Protein AF-0000000086855822 (afdb_homodimer)

pLDDT: mean 83.12, std 22.52, range [23.7, 98.94]

Solvent-accessible surface area (backbone atoms only — not comparable to full-atom values): 35672 Å² total; per-residue (Å²): 107,72,49,47,41,52,73,29,65,69,50,18,67,72,67,39,35,36,52,40,63,30,68,67,44,46,41,42,32,50,68,14,56,42,48,51,50,35,36,39,28,46,52,74,72,63,57,73,78,36,68,61,83,64,50,69,79,27,46,77,42,80,44,56,55,68,58,48,51,72,59,42,90,54,94,72,66,75,41,38,40,34,36,24,45,52,74,51,64,89,72,48,44,52,48,66,55,39,64,73,49,43,37,71,34,34,39,34,38,40,36,35,54,50,40,58,43,48,9,39,33,42,28,41,37,40,26,45,13,35,52,34,36,39,28,25,54,69,34,46,67,74,70,33,56,58,12,44,60,44,14,70,45,22,79,41,48,32,42,68,48,66,70,30,52,78,86,52,46,64,81,76,47,67,86,81,35,24,27,26,33,60,40,58,65,53,60,74,58,56,55,55,71,66,57,62,61,78,72,77,75,80,76,77,78,75,85,73,80,86,71,76,82,69,78,74,66,77,78,67,72,81,65,80,66,65,82,69,87,64,78,66,78,75,75,67,83,54,57,60,42,52,52,86,49,92,72,71,66,72,38,24,31,39,34,39,28,12,83,85,73,36,67,49,70,68,56,51,45,50,15,44,77,38,69,22,37,30,30,20,49,83,50,32,68,88,55,84,72,74,58,46,35,34,51,44,31,36,51,44,48,42,45,39,52,54,51,53,52,49,51,50,51,52,52,52,45,65,72,57,60,77,82,118,106,73,51,46,42,51,72,28,66,68,50,19,66,73,68,40,36,36,52,40,64,29,67,66,46,45,40,41,33,49,67,14,58,42,50,51,49,36,37,40,29,47,53,74,71,64,59,72,78,38,68,62,81,64,50,70,79,26,47,76,41,80,46,58,54,67,57,46,52,70,59,42,91,53,93,74,66,76,41,37,40,34,36,24,46,53,74,51,64,88,72,46,44,54,47,67,56,39,64,74,50,45,37,70,34,34,39,33,38,40,35,35,54,50,39,57,44,46,9,38,34,43,29,40,37,40,25,44,11,38,53,34,37,40,28,26,57,68,34,47,65,74,70,32,55,59,12,44,60,43,13,69,46,22,79,39,49,32,44,67,48,67,69,31,51,79,86,53,48,64,81,76,47,66,87,81,34,24,27,26,34,59,40,58,64,52,58,74,57,55,55,56,71,66,58,62,62,77,72,78,74,82,78,78,78,76,87,73,80,83,71,75,84,69,82,76,68,80,78,68,73,81,65,84,68,68,86,69,85,66,77,70,80,76,74,67,83,53,57,60,43,52,52,87,49,94,72,71,67,71,40,24,32,39,35,39,28,12,84,85,72,36,67,49,70,67,57,50,45,50,14,44,77,38,68,23,36,29,29,20,51,83,51,32,69,90,54,84,73,74,56,46,34,35,51,45,32,37,51,43,47,42,46,39,51,54,50,53,51,50,52,50,50,52,52,51,45,66,71,55,61,78,82,117

Sequence (648 aa):
KVVTIAKSKKFRDHHRKVLLEGHRLIKDALEAGAVLQTLFFSTVGHLKELPEAELKRANLVKVKFEDIKSWSDLVTPQGLIGIFSKPDHAKMSYPVTQLTSSLPVLLICDNIRDPGNLGTILRSAAGAGCEKVLLTKGCVDPWEPKVLRAGMGAHFRLPVIANLDWESVPSNLPAGVRVCVADNKDPGAQAETASVPRGAGRDGSAPGNPKAPVKSKPKAAPECKDEEGVAGVCIPEVAAQYYYENWTQTPVAVVIGGETHGLSPDAIQLAASTGGKRLVIPVVPGVDSLNSAIAAGIVLFEGRRQLQWRHKQEDESQKFPVVGKVVTIAKSKKFRDHHRKVLLEGHRLIKDALEAGAVLQTLFFSTVGHLKELPEAELKRANLVKVKFEDIKSWSDLVTPQGLIGIFSKPDHAKMSYPVTQLTSSLPVLLICDNIRDPGNLGTILRSAAGAGCEKVLLTKGCVDPWEPKVLRAGMGAHFRLPVIANLDWESVPSNLPAGVRVCVADNKDPGAQAETASVPRGAGRDGSAPGNPKAPVKSKPKAAPECKDEEGVAGVCIPEVAAQYYYENWTQTPVAVVIGGETHGLSPDAIQLAASTGGKRLVIPVVPGVDSLNSAIAAGIVLFEGRRQLQWRHKQEDESQKFPVVG

Foldseek 3Di:
DLLCQQPDPVVCVVVQKFKDFDLQQVQLCVVFPWQWAEKEFADPVSVVSHDPVRCVNYHYHYDHQVVVVVSDPDPDGPGMMTMTRNDDQVPTRADPVLVVLADLEEEEEAQAADLLLLLLLLLLCSVLSYQEYEEEANYHDCRHHSSSVNVSSSPSHHYYHYHHHLVCVVVVHDPLEAEEEEDADDLVVVVVVPPPPVPPDDPPDDDDDPPDPPPPDPPPPPPPPPPDPPNPPPQDDFAEDALLPDFVPPNYYYYFYYDPPTDDSSSSVRNVVSNYHHHHDHDDPPDDDDHSSVSSNVNSNSNSVNVVVVVVVVVVCVVDPPPD/DLLCLQPDPVVCVVVQKFKDFDLQQVQLCVVFPWQWAEKEFADPVSVVSHDPVRCVNYHYHYDHQVVVVVSDPDPDGPGMMTMTRNDDQVPTRADPVLVVLADLEEEEEAQAADLLLQLLLLLLCSVLSYQAYEEEANYHDCRHHSSSVNVSSSPSHHYYHYHDHLVCVVVVHDPLEAEEEEDADDLVVVVVVPPPPVPPDDPPDDDDDPPDPPPPDPPPPPPPPPPDPPPPPPLDDFHEDALLPDFVPPNYYYYFYYDPPTDDSSSSVRNVVSNYHHHHDYDDPPDDDDHSSVSSNVNSNSNSVNVVVVVVVVVVCVVDPPPD

Radius of gyration: 28.94 Å; Cα contacts (8 Å, |Δi|>4): 1172; chains: 2; bounding box: 123×70×81 Å

Nearest PDB structures (foldseek):
  2i6d-assembly1_A  TM=8.340E-01  e=9.885E-19  Porphyromonas gingivalis W83
  5l0z-assembly1_B  TM=8.592E-01  e=5.307E-18  Sinorhizobium meliloti 1021
  1x7p-assembly1_A  TM=8.211E-01  e=3.748E-18  Streptomyces viridochromogenes
  5kzk-assembly1_B  TM=8.362E-01  e=3.593E-17  Sinorhizobium meliloti 1021
  6yxx-assembly1_EF  TM=6.623E-01  e=6.544E-12  Trypanosoma brucei brucei

Secondary structure (DSSP, 8-state):
-HHHHHH-HHHHHHHTEEEEESHHHHHHHHHTT--EEEEEES-THHHHTS-HHHHTTSEEEE--HHHHHHH--SSS--SEEEEEEPPPTTT----HHHHHT--SEEEEEES---HHHHHHHHHHHHHHT-SEEEEETTSPPTTSHHHHHHHTTGGGTS-EEEEE-GGGSGGGS-TTPEEEEEE-S-HHHHHHHHH-------------------------------SSSS---------EEETTS----SSEEEEEEBTTTBS-HHHHHHHHHTT--EEE----TT-----HHHHHHHHHHHHHHHHHHHHHHHHHHHHS----/-HHHHHH-HHHHHHHTEEEEESHHHHHHHHHTT--EEEEEES-THHHHTS-HHHHTTSEEEE--HHHHHHH--SSS--SEEEEEEPPPTTT----HHHHHT--SEEEEEES---HHHHHHHHHHHHHHT-SEEEEETTSPPTTSHHHHHHHTTGGGTS-EEEEE-GGGTGGGS-TTPEEEEEE-S-HHHHHHHHH-------------------------------SSS----------EEETTS----SSEEEEEEBTTTBS-HHHHHHHHHTT--EEE----TT-----HHHHHHHHHHHHHHHHHHHHHHHHHHHHS----

Structure (mmCIF, N/CA/C/O backbone):
data_AF-0000000086855822-model_v1
#
loop_
_entity.id
_entity.type
_entity.pdbx_description
1 polymer 'MRM3 methyltransferase'
#
loop_
_atom_site.group_PDB
_atom_site.id
_atom_site.type_symbol
_atom_site.label_atom_id
_atom_site.label_alt_id
_atom_site.label_comp_id
_atom_site.label_asym_id
_atom_site.label_entity_id
_atom_site.label_seq_id
_atom_site.pdbx_PDB_ins_code
_atom_site.Cartn_x
_atom_site.Cartn_y
_atom_site.Cartn_z
_atom_site.occupancy
_atom_site.B_iso_or_equiv
_atom_site.auth_seq_id
_atom_site.auth_comp_id
_atom_site.auth_asym_id
_atom_site.auth_atom_id
_atom_site.pdbx_PDB_model_num
ATOM 1 N N . LYS A 1 1 ? -5.328 28.812 -16.859 1 66.94 1 LYS A N 1
ATOM 2 C CA . LYS A 1 1 ? -4.77 29.203 -15.57 1 66.94 1 LYS A CA 1
ATOM 3 C C . LYS A 1 1 ? -5.016 28.109 -14.523 1 66.94 1 LYS A C 1
ATOM 5 O O . LYS A 1 1 ? -4.074 27.625 -13.898 1 66.94 1 LYS A O 1
ATOM 10 N N . VAL A 1 2 ? -6.266 27.719 -14.492 1 70.56 2 VAL A N 1
ATOM 11 C CA . VAL A 1 2 ? -6.633 26.719 -13.492 1 70.56 2 VAL A CA 1
ATOM 12 C C . VAL A 1 2 ? -5.82 25.453 -13.711 1 70.56 2 VAL A C 1
ATOM 14 O O . VAL A 1 2 ? -5.234 24.906 -12.766 1 70.56 2 VAL A O 1
ATOM 17 N N . VAL A 1 3 ? -5.742 25.125 -14.914 1 68 3 VAL A N 1
ATOM 18 C CA . VAL A 1 3 ? -5.043 23.906 -15.297 1 68 3 VAL A CA 1
ATOM 19 C C . VAL A 1 3 ? -3.564 24.016 -14.93 1 68 3 VAL A C 1
ATOM 21 O O . VAL A 1 3 ? -2.949 23.047 -14.492 1 68 3 VAL A O 1
ATOM 24 N N . THR A 1 4 ? -3.084 25.188 -15.078 1 70.81 4 THR A N 1
ATOM 25 C CA . THR A 1 4 ? -1.667 25.406 -14.812 1 70.81 4 THR A CA 1
ATOM 26 C C . THR A 1 4 ? -1.356 25.203 -13.336 1 70.81 4 THR A C 1
ATOM 28 O O . THR A 1 4 ? -0.313 24.641 -12.984 1 70.81 4 THR A O 1
ATOM 31 N N . ILE A 1 5 ? -2.215 25.641 -12.477 1 75.06 5 ILE A N 1
ATOM 32 C CA . ILE A 1 5 ? -2.021 25.469 -11.039 1 75.06 5 ILE A CA 1
ATOM 33 C C . ILE A 1 5 ? -1.943 23.984 -10.703 1 75.06 5 ILE A C 1
ATOM 35 O O . ILE A 1 5 ? -1.132 23.578 -9.867 1 75.06 5 ILE A O 1
ATOM 39 N N . ALA A 1 6 ? -2.709 23.25 -11.375 1 70.94 6 ALA A N 1
ATOM 40 C CA . ALA A 1 6 ? -2.758 21.797 -11.141 1 70.94 6 ALA A CA 1
ATOM 41 C C . ALA A 1 6 ? -1.491 21.125 -11.648 1 70.94 6 ALA A C 1
ATOM 43 O O . ALA A 1 6 ? -0.967 20.219 -11 1 70.94 6 ALA A O 1
ATOM 44 N N . LYS A 1 7 ? -0.937 21.531 -12.633 1 73.38 7 LYS A N 1
ATOM 45 C CA . LYS A 1 7 ? 0.058 20.734 -13.352 1 73.38 7 LYS A CA 1
ATOM 46 C C . LYS A 1 7 ? 1.473 21.219 -13.031 1 73.38 7 LYS A C 1
ATOM 48 O O . LYS A 1 7 ? 2.434 20.453 -13.172 1 73.38 7 LYS A O 1
ATOM 53 N N . SER A 1 8 ? 1.547 22.469 -12.547 1 80.25 8 SER A N 1
ATOM 54 C CA . SER A 1 8 ? 2.896 23.016 -12.422 1 80.25 8 SER A CA 1
ATOM 55 C C . SER A 1 8 ? 3.264 23.266 -10.969 1 80.25 8 SER A C 1
ATOM 57 O O . SER A 1 8 ? 2.746 24.188 -10.336 1 80.25 8 SER A O 1
ATOM 59 N N . LYS A 1 9 ? 4.27 22.547 -10.539 1 82.19 9 LYS A N 1
ATOM 60 C CA . LYS A 1 9 ? 4.805 22.781 -9.203 1 82.19 9 LYS A CA 1
ATOM 61 C C . LYS A 1 9 ? 5.375 24.188 -9.078 1 82.19 9 LYS A C 1
ATOM 63 O O . LYS A 1 9 ? 5.188 24.859 -8.055 1 82.19 9 LYS A O 1
ATOM 68 N N . LYS A 1 10 ? 6.117 24.547 -10.078 1 83 10 LYS A N 1
ATOM 69 C CA . LYS A 1 10 ? 6.703 25.875 -10.102 1 83 10 LYS A CA 1
ATOM 70 C C . LYS A 1 10 ? 5.633 26.953 -9.898 1 83 10 LYS A C 1
ATOM 72 O O . LYS A 1 10 ? 5.84 27.906 -9.148 1 83 10 LYS A O 1
ATOM 77 N N . PHE A 1 11 ? 4.555 26.797 -10.562 1 84.56 11 PHE A N 1
ATOM 78 C CA . PHE A 1 11 ? 3.451 27.734 -10.453 1 84.56 11 PHE A CA 1
ATOM 79 C C . PHE A 1 11 ? 2.869 27.734 -9.047 1 84.56 11 PHE A C 1
ATOM 81 O O . PHE A 1 11 ? 2.637 28.797 -8.461 1 84.56 11 PHE A O 1
ATOM 88 N N . ARG A 1 12 ? 2.691 26.609 -8.445 1 87 12 ARG A N 1
ATOM 89 C CA . ARG A 1 12 ? 2.184 26.484 -7.086 1 87 12 ARG A CA 1
ATOM 90 C C . ARG A 1 12 ? 3.121 27.141 -6.086 1 87 12 ARG A C 1
ATOM 92 O O . ARG A 1 12 ? 2.67 27.859 -5.188 1 87 12 ARG A O 1
ATOM 99 N N . ASP A 1 13 ? 4.348 26.891 -6.277 1 86.12 13 ASP A N 1
ATOM 100 C CA . ASP A 1 13 ? 5.336 27.438 -5.355 1 86.12 13 ASP A CA 1
ATOM 101 C C . ASP A 1 13 ? 5.43 28.953 -5.492 1 86.12 13 ASP A C 1
ATOM 103 O O . ASP A 1 13 ? 5.535 29.672 -4.492 1 86.12 13 ASP A O 1
ATOM 107 N N . HIS A 1 14 ? 5.383 29.422 -6.699 1 87.12 14 HIS A N 1
ATOM 108 C CA . HIS A 1 14 ? 5.523 30.844 -6.961 1 87.12 14 HIS A CA 1
ATOM 109 C C . HIS A 1 14 ? 4.289 31.625 -6.5 1 87.12 14 HIS A C 1
ATOM 111 O O . HIS A 1 14 ? 4.41 32.688 -5.918 1 87.12 14 HIS A O 1
ATOM 117 N N . HIS A 1 15 ? 3.217 31.047 -6.691 1 88.81 15 HIS A N 1
ATOM 118 C CA . HIS A 1 15 ? 1.979 31.781 -6.41 1 88.81 15 HIS A CA 1
ATOM 119 C C . HIS A 1 15 ? 1.387 31.344 -5.07 1 88.81 15 HIS A C 1
ATOM 121 O O . HIS A 1 15 ? 0.428 31.953 -4.59 1 88.81 15 HIS A O 1
ATOM 127 N N . ARG A 1 16 ? 1.87 30.297 -4.473 1 91.44 16 ARG A N 1
ATOM 128 C CA . ARG A 1 16 ? 1.422 29.766 -3.186 1 91.44 16 ARG A CA 1
ATOM 129 C C . ARG A 1 16 ? -0.054 29.391 -3.236 1 91.44 16 ARG A C 1
ATOM 131 O O . ARG A 1 16 ? -0.84 29.812 -2.387 1 91.44 16 ARG A O 1
ATOM 138 N N . LYS A 1 17 ? -0.325 28.688 -4.332 1 93.62 17 LYS A N 1
ATOM 139 C CA . LYS A 1 17 ? -1.696 28.234 -4.527 1 93.62 17 LYS A CA 1
ATOM 140 C C . LYS A 1 17 ? -1.738 26.719 -4.777 1 93.62 17 LYS A C 1
ATOM 142 O O . LYS A 1 17 ? -0.787 26.156 -5.312 1 93.62 17 LYS A O 1
ATOM 147 N N . VAL A 1 18 ? -2.826 26.109 -4.316 1 93.75 18 VAL A N 1
ATOM 148 C CA . VAL A 1 18 ? -3.051 24.703 -4.57 1 93.75 18 VAL A CA 1
ATOM 149 C C . VAL A 1 18 ? -4.461 24.484 -5.113 1 93.75 18 VAL A C 1
ATOM 151 O O . VAL A 1 18 ? -5.367 25.281 -4.836 1 93.75 18 VAL A O 1
ATOM 154 N N . LEU A 1 19 ? -4.598 23.469 -5.93 1 93.44 19 LEU A N 1
ATOM 155 C CA . LEU A 1 19 ? -5.883 23.125 -6.527 1 93.44 19 LEU A CA 1
ATOM 156 C C . LEU A 1 19 ? -6.457 21.859 -5.895 1 93.44 19 LEU A C 1
ATOM 158 O O . LEU A 1 19 ? -5.77 20.844 -5.809 1 93.44 19 LEU A O 1
ATOM 162 N N . LEU A 1 20 ? -7.645 21.984 -5.391 1 94.12 20 LEU A N 1
ATOM 163 C CA . LEU A 1 20 ? -8.359 20.844 -4.836 1 94.12 20 LEU A CA 1
ATOM 164 C C . LEU A 1 20 ? -9.609 20.531 -5.645 1 94.12 20 LEU A C 1
ATOM 166 O O . LEU A 1 20 ? -10.328 21.453 -6.055 1 94.12 20 LEU A O 1
ATOM 170 N N . GLU A 1 21 ? -9.758 19.266 -5.848 1 91.88 21 GLU A N 1
ATOM 171 C CA . GLU A 1 21 ? -10.922 18.828 -6.613 1 91.88 21 GLU A CA 1
ATOM 172 C C . GLU A 1 21 ? -11.789 17.859 -5.812 1 91.88 21 GLU A C 1
ATOM 174 O O . GLU A 1 21 ? -11.266 17 -5.105 1 91.88 21 GLU A O 1
ATOM 179 N N . GLY A 1 22 ? -13.133 18.047 -5.953 1 90.62 22 GLY A N 1
ATOM 180 C CA . GLY A 1 22 ? -14.07 17.141 -5.312 1 90.62 22 GLY A CA 1
ATOM 181 C C . GLY A 1 22 ? -14.625 17.672 -4.004 1 90.62 22 GLY A C 1
ATOM 182 O O . GLY A 1 22 ? -13.922 18.391 -3.275 1 90.62 22 GLY A O 1
ATOM 183 N N . HIS A 1 23 ? -15.805 17.312 -3.717 1 91.31 23 HIS A N 1
ATOM 184 C CA . HIS A 1 23 ? -16.547 17.828 -2.568 1 91.31 23 HIS A CA 1
ATOM 185 C C . HIS A 1 23 ? -15.844 17.469 -1.261 1 91.31 23 HIS A C 1
ATOM 187 O O . HIS A 1 23 ? -15.633 18.328 -0.407 1 91.31 23 HIS A O 1
ATOM 193 N N . ARG A 1 24 ? -15.469 16.25 -1.155 1 90.44 24 ARG A N 1
ATOM 194 C CA . ARG A 1 24 ? -14.914 15.766 0.104 1 90.44 24 ARG A CA 1
ATOM 195 C C . ARG A 1 24 ? -13.609 16.484 0.434 1 90.44 24 ARG A C 1
ATOM 197 O O . ARG A 1 24 ? -13.422 16.953 1.557 1 90.44 24 ARG A O 1
ATOM 204 N N . LEU A 1 25 ? -12.742 16.578 -0.517 1 93.5 25 LEU A N 1
ATOM 205 C CA . LEU A 1 25 ? -11.438 17.203 -0.306 1 93.5 25 LEU A CA 1
ATOM 206 C C . LEU A 1 25 ? -11.586 18.688 0.012 1 93.5 25 LEU A C 1
ATOM 208 O O . LEU A 1 25 ? -10.898 19.203 0.891 1 93.5 25 LEU A O 1
ATOM 212 N N . ILE A 1 26 ? -12.438 19.328 -0.649 1 94.69 26 ILE A N 1
ATOM 213 C CA . ILE A 1 26 ? -12.672 20.75 -0.437 1 94.69 26 ILE A CA 1
ATOM 214 C C . ILE A 1 26 ? -13.273 20.984 0.946 1 94.69 26 ILE A C 1
ATOM 216 O O . ILE A 1 26 ? -12.859 21.891 1.674 1 94.69 26 ILE A O 1
ATOM 220 N N . LYS A 1 27 ? -14.195 20.141 1.272 1 94 27 LYS A N 1
ATOM 221 C CA . LYS A 1 27 ? -14.805 20.25 2.594 1 94 27 LYS A CA 1
ATOM 222 C C . LYS A 1 27 ? -13.773 20.047 3.697 1 94 27 LYS A C 1
ATOM 224 O O . LYS A 1 27 ? -13.727 20.812 4.66 1 94 27 LYS A O 1
ATOM 229 N N . ASP A 1 28 ? -12.953 19.031 3.574 1 93.75 28 ASP A N 1
ATOM 230 C CA . ASP A 1 28 ? -11.891 18.766 4.543 1 93.75 28 ASP A CA 1
ATOM 231 C C . ASP A 1 28 ? -10.953 19.969 4.676 1 93.75 28 ASP A C 1
ATOM 233 O O . ASP A 1 28 ? -10.555 20.328 5.781 1 93.75 28 ASP A O 1
ATOM 237 N N . ALA A 1 29 ? -10.617 20.547 3.582 1 95.62 29 ALA A N 1
ATOM 238 C CA . ALA A 1 29 ? -9.727 21.703 3.568 1 95.62 29 ALA A CA 1
ATOM 239 C C . ALA A 1 29 ? -10.352 22.891 4.297 1 95.62 29 ALA A C 1
ATOM 241 O O . ALA A 1 29 ? -9.711 23.516 5.137 1 95.62 29 ALA A O 1
ATOM 242 N N . LEU A 1 30 ? -11.578 23.172 4 1 95 30 LEU A N 1
ATOM 243 C CA . LEU A 1 30 ? -12.281 24.281 4.613 1 95 30 LEU A CA 1
ATOM 244 C C . LEU A 1 30 ? -12.414 24.078 6.121 1 95 30 LEU A C 1
ATOM 246 O O . LEU A 1 30 ? -12.18 25.016 6.898 1 95 30 LEU A O 1
ATOM 250 N N . GLU A 1 31 ? -12.68 22.844 6.457 1 92.81 31 GLU A N 1
ATOM 251 C CA . GLU A 1 31 ? -12.859 22.531 7.871 1 92.81 31 GLU A CA 1
ATOM 252 C C . GLU A 1 31 ? -11.539 22.641 8.633 1 92.81 31 GLU A C 1
ATOM 254 O O . GLU A 1 31 ? -11.531 22.938 9.828 1 92.81 31 GLU A O 1
ATOM 259 N N . ALA A 1 32 ? -10.477 22.422 7.949 1 93.62 32 ALA A N 1
ATOM 260 C CA . ALA A 1 32 ? -9.164 22.5 8.578 1 93.62 32 ALA A CA 1
ATOM 261 C C . ALA A 1 32 ? -8.617 23.922 8.57 1 93.62 32 ALA A C 1
ATOM 263 O O . ALA A 1 32 ? -7.5 24.172 9.023 1 93.62 32 ALA A O 1
ATOM 264 N N . GLY A 1 33 ? -9.344 24.828 8 1 92.75 33 GLY A N 1
ATOM 265 C CA . GLY A 1 33 ? -8.969 26.234 8.055 1 92.75 33 GLY A CA 1
ATOM 266 C C . GLY A 1 33 ? -8.18 26.688 6.844 1 92.75 33 GLY A C 1
ATOM 267 O O . GLY A 1 33 ? -7.598 27.766 6.844 1 92.75 33 GLY A O 1
ATOM 268 N N . ALA A 1 34 ? -8.117 25.828 5.824 1 95.06 34 ALA A N 1
ATOM 269 C CA . ALA A 1 34 ? -7.473 26.266 4.59 1 95.06 34 ALA A CA 1
ATOM 270 C C . ALA A 1 34 ? -8.227 27.438 3.969 1 95.06 34 ALA A C 1
ATOM 272 O O . ALA A 1 34 ? -9.461 27.484 4.027 1 95.06 34 ALA A O 1
ATOM 273 N N . VAL A 1 35 ? -7.508 28.328 3.326 1 94.56 35 VAL A N 1
ATOM 274 C CA . VAL A 1 35 ? -8.102 29.562 2.812 1 94.56 35 VAL A CA 1
ATOM 275 C C . VAL A 1 35 ? -8.5 29.375 1.352 1 94.56 35 VAL A C 1
ATOM 277 O O . VAL A 1 35 ? -7.641 29.25 0.477 1 94.56 35 VAL A O 1
ATOM 280 N N . LEU A 1 36 ? -9.75 29.422 1.147 1 95.44 36 LEU A N 1
ATOM 281 C CA . LEU A 1 36 ? -10.297 29.312 -0.2 1 95.44 36 LEU A CA 1
ATOM 282 C C . LEU A 1 36 ? -10.258 30.656 -0.914 1 95.44 36 LEU A C 1
ATOM 284 O O . LEU A 1 36 ? -10.781 31.656 -0.403 1 95.44 36 LEU A O 1
ATOM 288 N N . GLN A 1 37 ? -9.633 30.656 -2.076 1 94.69 37 GLN A N 1
ATOM 289 C CA . GLN A 1 37 ? -9.57 31.875 -2.861 1 94.69 37 GLN A CA 1
ATOM 290 C C . GLN A 1 37 ? -10.68 31.922 -3.908 1 94.69 37 GLN A C 1
ATOM 292 O O . GLN A 1 37 ? -11.438 32.906 -3.988 1 94.69 37 GLN A O 1
ATOM 297 N N . THR A 1 38 ? -10.773 30.859 -4.672 1 94.62 38 THR A N 1
ATOM 298 C CA . THR A 1 38 ? -11.773 30.766 -5.727 1 94.62 38 THR A CA 1
ATOM 299 C C . THR A 1 38 ? -12.391 29.375 -5.773 1 94.62 38 THR A C 1
ATOM 301 O O . THR A 1 38 ? -11.68 28.375 -5.633 1 94.62 38 THR A O 1
ATOM 304 N N . LEU A 1 39 ? -13.68 29.297 -5.887 1 95.19 39 LEU A N 1
ATOM 305 C CA . LEU A 1 39 ? -14.398 28.031 -6.047 1 95.19 39 LEU A CA 1
ATOM 306 C C . LEU A 1 39 ? -15.141 28 -7.379 1 95.19 39 LEU A C 1
ATOM 308 O O . LEU A 1 39 ? -15.984 28.844 -7.648 1 95.19 39 LEU A O 1
ATOM 312 N N . PHE A 1 40 ? -14.805 27.047 -8.203 1 93.94 40 PHE A N 1
ATOM 313 C CA . PHE A 1 40 ? -15.539 26.781 -9.438 1 93.94 40 PHE A CA 1
ATOM 314 C C . PHE A 1 40 ? -16.547 25.656 -9.234 1 93.94 40 PHE A C 1
ATOM 316 O O . PHE A 1 40 ? -16.203 24.594 -8.711 1 93.94 40 PHE A O 1
ATOM 323 N N . PHE A 1 41 ? -17.781 25.844 -9.539 1 94.75 41 PHE A N 1
ATOM 324 C CA . PHE A 1 41 ? -18.797 24.828 -9.344 1 94.75 41 PHE A CA 1
ATOM 325 C C . PHE A 1 41 ? -19.781 24.828 -10.508 1 94.75 41 PHE A C 1
ATOM 327 O O . PHE A 1 41 ? -20 25.859 -11.148 1 94.75 41 PHE A O 1
ATOM 334 N N . SER A 1 42 ? -20.328 23.672 -10.766 1 93.88 42 SER A N 1
ATOM 335 C CA . SER A 1 42 ? -21.219 23.531 -11.914 1 93.88 42 SER A CA 1
ATOM 336 C C . SER A 1 42 ? -22.688 23.672 -11.5 1 93.88 42 SER A C 1
ATOM 338 O O . SER A 1 42 ? -23.531 24.062 -12.305 1 93.88 42 SER A O 1
ATOM 340 N N . THR A 1 43 ? -23.016 23.281 -10.25 1 92.88 43 THR A N 1
ATOM 341 C CA . THR A 1 43 ? -24.391 23.391 -9.758 1 92.88 43 THR A CA 1
ATOM 342 C C . THR A 1 43 ? -24.406 24.047 -8.375 1 92.88 43 THR A C 1
ATOM 344 O O . THR A 1 43 ? -23.484 23.844 -7.578 1 92.88 43 THR A O 1
ATOM 347 N N . VAL A 1 44 ? -25.453 24.703 -8.062 1 90.25 44 VAL A N 1
ATOM 348 C CA . VAL A 1 44 ? -25.594 25.406 -6.801 1 90.25 44 VAL A CA 1
ATOM 349 C C . VAL A 1 44 ? -25.719 24.406 -5.656 1 90.25 44 VAL A C 1
ATOM 351 O O . VAL A 1 44 ? -25.312 24.688 -4.523 1 90.25 44 VAL A O 1
ATOM 354 N N . GLY A 1 45 ? -26.203 23.266 -6.012 1 89.62 45 GLY A N 1
ATOM 355 C CA . GLY A 1 45 ? -26.344 22.219 -5.023 1 89.62 45 GLY A CA 1
ATOM 356 C C . GLY A 1 45 ? -25.016 21.828 -4.383 1 89.62 45 GLY A C 1
ATOM 357 O O . GLY A 1 45 ? -24.984 21.438 -3.215 1 89.62 45 GLY A O 1
ATOM 358 N N . HIS A 1 46 ? -24 22.031 -5.062 1 88.75 46 HIS A N 1
ATOM 359 C CA . HIS A 1 46 ? -22.672 21.688 -4.555 1 88.75 46 HIS A CA 1
ATOM 360 C C . HIS A 1 46 ? -22.281 22.594 -3.4 1 88.75 46 HIS A C 1
ATOM 362 O O . HIS A 1 46 ? -21.531 22.188 -2.51 1 88.75 46 HIS A O 1
ATOM 368 N N . LEU A 1 47 ? -22.781 23.812 -3.391 1 89.88 47 LEU A N 1
ATOM 369 C CA . LEU A 1 47 ? -22.422 24.797 -2.381 1 89.88 47 LEU A CA 1
ATOM 370 C C . LEU A 1 47 ? -23.094 24.484 -1.049 1 89.88 47 LEU A C 1
ATOM 372 O O . LEU A 1 47 ? -22.547 24.797 0.014 1 89.88 47 LEU A O 1
ATOM 376 N N . LYS A 1 48 ? -24.203 23.781 -1.131 1 87.69 48 LYS A N 1
ATOM 377 C CA . LYS A 1 48 ? -25 23.516 0.062 1 87.69 48 LYS A CA 1
ATOM 378 C C . LYS A 1 48 ? -24.312 22.5 0.972 1 87.69 48 LYS A C 1
ATOM 380 O O . LYS A 1 48 ? -24.562 22.484 2.18 1 87.69 48 LYS A O 1
ATOM 385 N N . GLU A 1 49 ? -23.422 21.797 0.436 1 85.88 49 GLU A N 1
ATOM 386 C CA . GLU A 1 49 ? -22.766 20.734 1.189 1 85.88 49 GLU A CA 1
ATOM 387 C C . GLU A 1 49 ? -21.453 21.219 1.806 1 85.88 49 GLU A C 1
ATOM 389 O O . GLU A 1 49 ? -20.781 20.484 2.529 1 85.88 49 GLU A O 1
ATOM 394 N N . LEU A 1 50 ? -21.125 22.5 1.544 1 92.06 50 LEU A N 1
ATOM 395 C CA . LEU A 1 50 ? -19.875 23.062 2.051 1 92.06 50 LEU A CA 1
ATOM 396 C C . LEU A 1 50 ? -20.141 24.031 3.199 1 92.06 50 LEU A C 1
ATOM 398 O O . LEU A 1 50 ? -21.234 24.594 3.301 1 92.06 50 LEU A O 1
ATOM 402 N N . PRO A 1 51 ? -19.203 24.125 4.098 1 89.62 51 PRO A N 1
ATOM 403 C CA . PRO A 1 51 ? -19.391 25.094 5.184 1 89.62 51 PRO A CA 1
ATOM 404 C C . PRO A 1 51 ? -19.562 26.531 4.676 1 89.62 51 PRO A C 1
ATOM 406 O O . PRO A 1 51 ? -18.641 27.109 4.113 1 89.62 51 PRO A O 1
ATOM 409 N N . GLU A 1 52 ? -20.609 27.141 4.996 1 87.56 52 GLU A N 1
ATOM 410 C CA . GLU A 1 52 ? -21.016 28.438 4.457 1 87.56 52 GLU A CA 1
ATOM 411 C C . GLU A 1 52 ? -20.094 29.547 4.922 1 87.56 52 GLU A C 1
ATOM 413 O O . GLU A 1 52 ? -19.797 30.469 4.16 1 87.56 52 GLU A O 1
ATOM 418 N N . ALA A 1 53 ? -19.719 29.453 6.133 1 86.75 53 ALA A N 1
ATOM 419 C CA . ALA A 1 53 ? -18.922 30.516 6.734 1 86.75 53 ALA A CA 1
ATOM 420 C C . ALA A 1 53 ? -17.609 30.703 5.973 1 86.75 53 ALA A C 1
ATOM 422 O O . ALA A 1 53 ? -17.109 31.828 5.844 1 86.75 53 ALA A O 1
ATOM 423 N N . GLU A 1 54 ? -17.125 29.625 5.402 1 86.12 54 GLU A N 1
ATOM 424 C CA . GLU A 1 54 ? -15.828 29.641 4.738 1 86.12 54 GLU A CA 1
ATOM 425 C C . GLU A 1 54 ? -15.961 30.078 3.279 1 86.12 54 GLU A C 1
ATOM 427 O O . GLU A 1 54 ? -14.977 30.438 2.643 1 86.12 54 GLU A O 1
ATOM 432 N N . LEU A 1 55 ? -17.156 30.109 2.768 1 90.88 55 LEU A N 1
ATOM 433 C CA . LEU A 1 55 ? -17.391 30.453 1.37 1 90.88 55 LEU A CA 1
ATOM 434 C C . LEU A 1 55 ? -17.547 31.969 1.198 1 90.88 55 LEU A C 1
ATOM 436 O O . LEU A 1 55 ? -17.359 32.5 0.097 1 90.88 55 LEU A O 1
ATOM 440 N N . LYS A 1 56 ? -17.828 32.594 2.279 1 87.75 56 LYS A N 1
ATOM 441 C CA . LYS A 1 56 ? -18.188 34.031 2.221 1 87.75 56 LYS A CA 1
ATOM 442 C C . LYS A 1 56 ? -17.016 34.844 1.704 1 87.75 56 LYS A C 1
ATOM 444 O O . LYS A 1 56 ? -17.219 35.844 0.987 1 87.75 56 LYS A O 1
ATOM 449 N N . ARG A 1 57 ? -15.875 34.5 1.998 1 88.19 57 ARG A N 1
ATOM 450 C CA . ARG A 1 57 ? -14.711 35.281 1.639 1 88.19 57 ARG A CA 1
ATOM 451 C C . ARG A 1 57 ? -14.117 34.844 0.312 1 88.19 57 ARG A C 1
ATOM 453 O O . ARG A 1 57 ? -13.195 35.469 -0.214 1 88.19 57 ARG A O 1
ATOM 460 N N . ALA A 1 58 ? -14.625 33.812 -0.276 1 94.06 58 ALA A N 1
ATOM 461 C CA . ALA A 1 58 ? -14.055 33.25 -1.486 1 94.06 58 ALA A CA 1
ATOM 462 C C . ALA A 1 58 ? -14.758 33.781 -2.734 1 94.06 58 ALA A C 1
ATOM 464 O O . ALA A 1 58 ? -15.891 34.25 -2.66 1 94.06 58 ALA A O 1
ATOM 465 N N . ASN A 1 59 ? -14.062 33.844 -3.85 1 95 59 ASN A N 1
ATOM 466 C CA . ASN A 1 59 ? -14.664 34.094 -5.152 1 95 59 ASN A CA 1
ATOM 467 C C . ASN A 1 59 ? -15.391 32.844 -5.68 1 95 59 ASN A C 1
ATOM 469 O O . ASN A 1 59 ? -14.766 31.828 -5.961 1 95 59 ASN A O 1
ATOM 473 N N . LEU A 1 60 ? -16.703 32.938 -5.754 1 95.06 60 LEU A N 1
ATOM 474 C CA . LEU A 1 60 ? -17.5 31.812 -6.246 1 95.06 60 LEU A CA 1
ATOM 475 C C . LEU A 1 60 ? -17.828 32 -7.727 1 95.06 60 LEU A C 1
ATOM 477 O O . LEU A 1 60 ? -18.422 33 -8.125 1 95.06 60 LEU A O 1
ATOM 481 N N . VAL A 1 61 ? -17.422 31.016 -8.516 1 94.88 61 VAL A N 1
ATOM 482 C CA . VAL A 1 61 ? -17.578 31.141 -9.961 1 94.88 61 VAL A CA 1
ATOM 483 C C . VAL A 1 61 ? -18.344 29.938 -10.492 1 94.88 61 VAL A C 1
ATOM 485 O O . VAL A 1 61 ? -17.859 28.797 -10.453 1 94.88 61 VAL A O 1
ATOM 488 N N . LYS A 1 62 ? -19.5 30.141 -10.938 1 94.62 62 LYS A N 1
ATOM 489 C CA . LYS A 1 62 ? -20.25 29.078 -11.586 1 94.62 62 LYS A CA 1
ATOM 490 C C . LYS A 1 62 ? -19.766 28.859 -13.016 1 94.62 62 LYS A C 1
ATOM 492 O O . LYS A 1 62 ? -19.609 29.797 -13.789 1 94.62 62 LYS A O 1
ATOM 497 N N . VAL A 1 63 ? -19.453 27.688 -13.352 1 93.44 63 VAL A N 1
ATOM 498 C CA . VAL A 1 63 ? -18.969 27.359 -14.688 1 93.44 63 VAL A CA 1
ATOM 499 C C . VAL A 1 63 ? -19.75 26.156 -15.227 1 93.44 63 VAL A C 1
ATOM 501 O O . VAL A 1 63 ? -20.5 25.516 -14.492 1 93.44 63 VAL A O 1
ATOM 504 N N . LYS A 1 64 ? -19.609 25.859 -16.516 1 93.44 64 LYS A N 1
ATOM 505 C CA . LYS A 1 64 ? -20.219 24.672 -17.109 1 93.44 64 LYS A CA 1
ATOM 506 C C . LYS A 1 64 ? -19.5 23.406 -16.672 1 93.44 64 LYS A C 1
ATOM 508 O O . LYS A 1 64 ? -18.281 23.422 -16.469 1 93.44 64 LYS A O 1
ATOM 513 N N . PHE A 1 65 ? -20.266 22.391 -16.594 1 91.94 65 PHE A N 1
ATOM 514 C CA . PHE A 1 65 ? -19.672 21.125 -16.203 1 91.94 65 PHE A CA 1
ATOM 515 C C . PHE A 1 65 ? -18.562 20.719 -17.172 1 91.94 65 PHE A C 1
ATOM 517 O O . PHE A 1 65 ? -17.562 20.156 -16.766 1 91.94 65 PHE A O 1
ATOM 524 N N . GLU A 1 66 ? -18.688 21.094 -18.391 1 90.81 66 GLU A N 1
ATOM 525 C CA . GLU A 1 66 ? -17.719 20.766 -19.438 1 90.81 66 GLU A CA 1
ATOM 526 C C . GLU A 1 66 ? -16.375 21.438 -19.172 1 90.81 66 GLU A C 1
ATOM 528 O O . GLU A 1 66 ? -15.32 20.875 -19.484 1 90.81 66 GLU A O 1
ATOM 533 N N . ASP A 1 67 ? -16.422 22.578 -18.594 1 88.94 67 ASP A N 1
ATOM 534 C CA . ASP A 1 67 ? -15.203 23.281 -18.25 1 88.94 67 ASP A CA 1
ATOM 535 C C . ASP A 1 67 ? -14.445 22.562 -17.141 1 88.94 67 ASP A C 1
ATOM 537 O O . ASP A 1 67 ? -13.234 22.344 -17.25 1 88.94 67 ASP A O 1
ATOM 541 N N . ILE A 1 68 ? -15.195 22.125 -16.172 1 88.44 68 ILE A N 1
ATOM 542 C CA . ILE A 1 68 ? -14.586 21.406 -15.062 1 88.44 68 ILE A CA 1
ATOM 543 C C . ILE A 1 68 ? -13.992 20.094 -15.555 1 88.44 68 ILE A C 1
ATOM 545 O O . ILE A 1 68 ? -12.883 19.719 -15.164 1 88.44 68 ILE A O 1
ATOM 549 N N . LYS A 1 69 ? -14.648 19.453 -16.391 1 86.81 69 LYS A N 1
ATOM 550 C CA . LYS A 1 69 ? -14.188 18.188 -16.953 1 86.81 69 LYS A CA 1
ATOM 551 C C . LYS A 1 69 ? -12.859 18.375 -17.688 1 86.81 69 LYS A C 1
ATOM 553 O O . LYS A 1 69 ? -11.992 17.5 -17.625 1 86.81 69 LYS A O 1
ATOM 558 N N . SER A 1 70 ? -12.695 19.469 -18.297 1 85.56 70 SER A N 1
ATOM 559 C CA . SER A 1 70 ? -11.484 19.734 -19.078 1 85.56 70 SER A CA 1
ATOM 560 C C . SER A 1 70 ? -10.297 20.031 -18.156 1 85.56 70 SER A C 1
ATOM 562 O O . SER A 1 70 ? -9.148 19.812 -18.547 1 85.56 70 SER A O 1
ATOM 564 N N . TRP A 1 71 ? -10.617 20.547 -16.969 1 83.25 71 TRP A N 1
ATOM 565 C CA . TRP A 1 71 ? -9.555 20.906 -16.031 1 83.25 71 TRP A CA 1
ATOM 566 C C . TRP A 1 71 ? -9.172 19.719 -15.156 1 83.25 71 TRP A C 1
ATOM 568 O O . TRP A 1 71 ? -8.086 19.688 -14.57 1 83.25 71 TRP A O 1
ATOM 578 N N . SER A 1 72 ? -10.062 18.719 -15.148 1 82.69 72 SER A N 1
ATOM 579 C CA . SER A 1 72 ? -9.898 17.609 -14.203 1 82.69 72 SER A CA 1
ATOM 580 C C . SER A 1 72 ? -9.148 16.453 -14.828 1 82.69 72 SER A C 1
ATOM 582 O O . SER A 1 72 ? -9.312 16.156 -16.016 1 82.69 72 SER A O 1
ATOM 584 N N . ASP A 1 73 ? -8.258 15.875 -14.039 1 75.25 73 ASP A N 1
ATOM 585 C CA . ASP A 1 73 ? -7.586 14.648 -14.461 1 75.25 73 ASP A CA 1
ATOM 586 C C . ASP A 1 73 ? -8.359 13.414 -14.016 1 75.25 73 ASP A C 1
ATOM 588 O O . ASP A 1 73 ? -7.934 12.281 -14.266 1 75.25 73 ASP A O 1
ATOM 592 N N . LEU A 1 74 ? -9.492 13.695 -13.43 1 76.94 74 LEU A N 1
ATOM 593 C CA . LEU A 1 74 ? -10.281 12.578 -12.93 1 76.94 74 LEU A CA 1
ATOM 594 C C . LEU A 1 74 ? -11.148 11.992 -14.031 1 76.94 74 LEU A C 1
ATOM 596 O O . LEU A 1 74 ? -11.633 12.719 -14.906 1 76.94 74 LEU A O 1
ATOM 600 N N . VAL A 1 75 ? -11.344 10.695 -13.906 1 72.69 75 VAL A N 1
ATOM 601 C CA . VAL A 1 75 ? -12.219 10.008 -14.844 1 72.69 75 VAL A CA 1
ATOM 602 C C . VAL A 1 75 ? -13.664 10.469 -14.648 1 72.69 75 VAL A C 1
ATOM 604 O O . VAL A 1 75 ? -14.406 10.648 -15.609 1 72.69 75 VAL A O 1
ATOM 607 N N . THR A 1 76 ? -14.039 10.703 -13.383 1 78.81 76 THR A N 1
ATOM 608 C CA . THR A 1 76 ? -15.391 11.148 -13.062 1 78.81 76 THR A CA 1
ATOM 609 C C . THR A 1 76 ? -15.352 12.391 -12.18 1 78.81 76 THR A C 1
ATOM 611 O O . THR A 1 76 ? -15.516 12.297 -10.961 1 78.81 76 THR A O 1
ATOM 614 N N . PRO A 1 77 ? -15.258 13.461 -12.844 1 84.12 77 PRO A N 1
ATOM 615 C CA . PRO A 1 77 ? -15.227 14.688 -12.047 1 84.12 77 PRO A CA 1
ATOM 616 C C . PRO A 1 77 ? -16.531 14.938 -11.297 1 84.12 77 PRO A C 1
ATOM 618 O O . PRO A 1 77 ? -17.594 14.547 -11.773 1 84.12 77 PRO A O 1
ATOM 621 N N . GLN A 1 78 ? -16.438 15.586 -10.18 1 85 78 GLN A N 1
ATOM 622 C CA . GLN A 1 78 ? -17.609 15.797 -9.336 1 85 78 GLN A CA 1
ATOM 623 C C . GLN A 1 78 ? -18.219 17.172 -9.578 1 85 78 GLN A C 1
ATOM 625 O O . GLN A 1 78 ? -19.266 17.5 -9.031 1 85 78 GLN A O 1
ATOM 630 N N . GLY A 1 79 ? -17.531 18.078 -10.289 1 88.75 79 GLY A N 1
ATOM 631 C CA . GLY A 1 79 ? -18.125 19.375 -10.648 1 88.75 79 GLY A CA 1
ATOM 632 C C . GLY A 1 79 ? -17.703 20.5 -9.719 1 88.75 79 GLY A C 1
ATOM 633 O O . GLY A 1 79 ? -18.328 21.547 -9.688 1 88.75 79 GLY A O 1
ATOM 634 N N . LEU A 1 80 ? -16.734 20.25 -8.891 1 92.56 80 LEU A N 1
ATOM 635 C CA . LEU A 1 80 ? -16.234 21.234 -7.934 1 92.56 80 LEU A CA 1
ATOM 636 C C . LEU A 1 80 ? -14.711 21.297 -7.949 1 92.56 80 LEU A C 1
ATOM 638 O O . LEU A 1 80 ? -14.047 20.266 -7.844 1 92.56 80 LEU A O 1
ATOM 642 N N . ILE A 1 81 ? -14.195 22.516 -8.18 1 93.06 81 ILE A N 1
ATOM 643 C CA . ILE A 1 81 ? -12.75 22.75 -8.102 1 93.06 81 ILE A CA 1
ATOM 644 C C . ILE A 1 81 ? -12.469 24 -7.273 1 93.06 81 ILE A C 1
ATOM 646 O O . ILE A 1 81 ? -13.07 25.047 -7.504 1 93.06 81 ILE A O 1
ATOM 650 N N . GLY A 1 82 ? -11.586 23.906 -6.332 1 94.12 82 GLY A N 1
ATOM 651 C CA . GLY A 1 82 ? -11.227 25.031 -5.484 1 94.12 82 GLY A CA 1
ATOM 652 C C . GLY A 1 82 ? -9.758 25.375 -5.562 1 94.12 82 GLY A C 1
ATOM 653 O O . GLY A 1 82 ? -8.898 24.5 -5.586 1 94.12 82 GLY A O 1
ATOM 654 N N . ILE A 1 83 ? -9.539 26.641 -5.684 1 94 83 ILE A N 1
ATOM 655 C CA . ILE A 1 83 ? -8.188 27.172 -5.574 1 94 83 ILE A CA 1
ATOM 656 C C . ILE A 1 83 ? -7.961 27.719 -4.168 1 94 83 ILE A C 1
ATOM 658 O O . ILE A 1 83 ? -8.688 28.609 -3.715 1 94 83 ILE A O 1
ATOM 662 N N . PHE A 1 84 ? -6.973 27.172 -3.541 1 95.5 84 PHE A N 1
ATOM 663 C CA . PHE A 1 84 ? -6.664 27.547 -2.166 1 95.5 84 PHE A CA 1
ATOM 664 C C . PHE A 1 84 ? -5.281 28.188 -2.078 1 95.5 84 PHE A C 1
ATOM 666 O O . PHE A 1 84 ? -4.414 27.922 -2.914 1 95.5 84 PHE A O 1
ATOM 673 N N . SER A 1 85 ? -5.168 29.078 -1.047 1 94.25 85 SER A N 1
ATOM 674 C CA . SER A 1 85 ? -3.801 29.391 -0.646 1 94.25 85 SER A CA 1
ATOM 675 C C . SER A 1 85 ? -3.076 28.172 -0.104 1 94.25 85 SER A C 1
ATOM 677 O O . SER A 1 85 ? -3.668 27.359 0.61 1 94.25 85 SER A O 1
ATOM 679 N N . LYS A 1 86 ? -1.878 28.047 -0.506 1 93.31 86 LYS A N 1
ATOM 680 C CA . LYS A 1 86 ? -1.112 26.922 0.015 1 93.31 86 LYS A CA 1
ATOM 681 C C . LYS A 1 86 ? -1.144 26.891 1.54 1 93.31 86 LYS A C 1
ATOM 683 O O . LYS A 1 86 ? -0.763 27.875 2.191 1 93.31 86 LYS A O 1
ATOM 688 N N . PRO A 1 87 ? -1.58 25.797 2.066 1 93.69 87 PRO A N 1
ATOM 689 C CA . PRO A 1 87 ? -1.743 25.75 3.521 1 93.69 87 PRO A CA 1
ATOM 690 C C . PRO A 1 87 ? -0.412 25.797 4.266 1 93.69 87 PRO A C 1
ATOM 692 O O . PRO A 1 87 ? 0.574 25.219 3.814 1 93.69 87 PRO A O 1
ATOM 695 N N . ASP A 1 88 ? -0.455 26.531 5.402 1 92.5 88 ASP A N 1
ATOM 696 C CA . ASP A 1 88 ? 0.621 26.547 6.391 1 92.5 88 ASP A CA 1
ATOM 697 C C . ASP A 1 88 ? 0.302 25.625 7.562 1 92.5 88 ASP A C 1
ATOM 699 O O . ASP A 1 88 ? -0.618 25.891 8.336 1 92.5 88 ASP A O 1
ATOM 703 N N . HIS A 1 89 ? 1.106 24.625 7.715 1 91.69 89 HIS A N 1
ATOM 704 C CA . HIS A 1 89 ? 0.831 23.609 8.727 1 91.69 89 HIS A CA 1
ATOM 705 C C . HIS A 1 89 ? 0.723 24.219 10.109 1 91.69 89 HIS A C 1
ATOM 707 O O . HIS A 1 89 ? -0.009 23.719 10.969 1 91.69 89 HIS A O 1
ATOM 713 N N . ALA A 1 90 ? 1.357 25.328 10.375 1 91.75 90 ALA A N 1
ATOM 714 C CA . ALA A 1 90 ? 1.362 25.969 11.68 1 91.75 90 ALA A CA 1
ATOM 715 C C . ALA A 1 90 ? 0.065 26.734 11.922 1 91.75 90 ALA A C 1
ATOM 717 O O . ALA A 1 90 ? -0.279 27.047 13.062 1 91.75 90 ALA A O 1
ATOM 718 N N . LYS A 1 91 ? -0.669 27 10.898 1 92.31 91 LYS A N 1
ATOM 719 C CA . LYS A 1 91 ? -1.862 27.844 11.023 1 92.31 91 LYS A CA 1
ATOM 720 C C . LYS A 1 91 ? -3.131 27.016 10.844 1 92.31 91 LYS A C 1
ATOM 722 O O . LYS A 1 91 ? -4.238 27.516 11.07 1 92.31 91 LYS A O 1
ATOM 727 N N . MET A 1 92 ? -2.951 25.812 10.523 1 93.44 92 MET A N 1
ATOM 728 C CA . MET A 1 92 ? -4.098 24.938 10.273 1 93.44 92 MET A CA 1
ATOM 729 C C . MET A 1 92 ? -4.742 24.5 11.586 1 93.44 92 MET A C 1
ATOM 731 O O . MET A 1 92 ? -4.059 24.359 12.602 1 93.44 92 MET A O 1
ATOM 735 N N . SER A 1 93 ? -6.031 24.359 11.5 1 93.94 93 SER A N 1
ATOM 736 C CA . SER A 1 93 ? -6.781 23.781 12.602 1 93.94 93 SER A CA 1
ATOM 737 C C . SER A 1 93 ? -7.219 22.344 12.289 1 93.94 93 SER A C 1
ATOM 739 O O . SER A 1 93 ? -8.312 22.125 11.766 1 93.94 93 SER A O 1
ATOM 741 N N . TYR A 1 94 ? -6.441 21.453 12.719 1 94.12 94 TYR A N 1
ATOM 742 C CA . TYR A 1 94 ? -6.723 20.047 12.422 1 94.12 94 TYR A CA 1
ATOM 743 C C . TYR A 1 94 ? -7.91 19.547 13.242 1 94.12 94 TYR A C 1
ATOM 745 O O . TYR A 1 94 ? -8.172 20.062 14.336 1 94.12 94 TYR A O 1
ATOM 753 N N . PRO A 1 95 ? -8.617 18.578 12.734 1 93.38 95 PRO A N 1
ATOM 754 C CA . PRO A 1 95 ? -9.812 18.078 13.422 1 93.38 95 PRO A CA 1
ATOM 755 C C . PRO A 1 95 ? -9.523 17.609 14.852 1 93.38 95 PRO A C 1
ATOM 757 O O . PRO A 1 95 ? -8.492 17 15.109 1 93.38 95 PRO A O 1
ATOM 760 N N . VAL A 1 96 ? -10.453 17.859 15.719 1 92.81 96 VAL A N 1
ATOM 761 C CA . VAL A 1 96 ? -10.32 17.531 17.125 1 92.81 96 VAL A CA 1
ATOM 762 C C . VAL A 1 96 ? -10.141 16.031 17.297 1 92.81 96 VAL A C 1
ATOM 764 O O . VAL A 1 96 ? -9.352 15.586 18.141 1 92.81 96 VAL A O 1
ATOM 767 N N . THR A 1 97 ? -10.828 15.297 16.469 1 91.62 97 THR A N 1
ATOM 768 C CA . THR A 1 97 ? -10.742 13.844 16.547 1 91.62 97 THR A CA 1
ATOM 769 C C . THR A 1 97 ? -9.328 13.367 16.25 1 91.62 97 THR A C 1
ATOM 771 O O . THR A 1 97 ? -8.828 12.438 16.891 1 91.62 97 THR A O 1
ATOM 774 N N . GLN A 1 98 ? -8.68 14.008 15.367 1 92.88 98 GLN A N 1
ATOM 775 C CA . GLN A 1 98 ? -7.305 13.656 15.031 1 92.88 98 GLN A CA 1
ATOM 776 C C . GLN A 1 98 ? -6.352 14.016 16.172 1 92.88 98 GLN A C 1
ATOM 778 O O . GLN A 1 98 ? -5.469 13.227 16.516 1 92.88 98 GLN A O 1
ATOM 783 N N . LEU A 1 99 ? -6.602 15.172 16.75 1 93.38 99 LEU A N 1
ATOM 784 C CA . LEU A 1 99 ? -5.734 15.648 17.812 1 93.38 99 LEU A CA 1
ATOM 785 C C . LEU A 1 99 ? -5.852 14.766 19.047 1 93.38 99 LEU A C 1
ATOM 787 O O . LEU A 1 99 ? -4.848 14.453 19.688 1 93.38 99 LEU A O 1
ATOM 791 N N . THR A 1 100 ? -7.027 14.266 19.297 1 94.19 100 THR A N 1
ATOM 792 C CA . THR A 1 100 ? -7.266 13.453 20.484 1 94.19 100 THR A CA 1
ATOM 793 C C . THR A 1 100 ? -6.754 12.031 20.281 1 94.19 100 THR A C 1
ATOM 795 O O . THR A 1 100 ? -6.453 11.328 21.25 1 94.19 100 THR A O 1
ATOM 798 N N . SER A 1 101 ? -6.641 11.617 19.031 1 93.81 101 SER A N 1
ATOM 799 C CA . SER A 1 101 ? -6.199 10.258 18.719 1 93.81 101 SER A CA 1
ATOM 800 C C . SER A 1 101 ? -4.73 10.234 18.312 1 93.81 101 SER A C 1
ATOM 802 O O . SER A 1 101 ? -4.215 9.203 17.875 1 93.81 101 SER A O 1
ATOM 804 N N . SER A 1 102 ? -4.121 11.391 18.438 1 95.06 102 SER A N 1
ATOM 805 C CA . SER A 1 102 ? -2.736 11.516 18 1 95.06 102 SER A CA 1
ATOM 806 C C . SER A 1 102 ? -1.794 10.719 18.891 1 95.06 102 SER A C 1
ATOM 808 O O . SER A 1 102 ? -1.95 10.703 20.109 1 95.06 102 SER A O 1
ATOM 810 N N . LEU A 1 103 ? -0.899 9.961 18.266 1 95.75 103 LEU A N 1
ATOM 811 C CA . LEU A 1 103 ? 0.158 9.227 18.938 1 95.75 103 LEU A CA 1
ATOM 812 C C . LEU A 1 103 ? 1.511 9.898 18.734 1 95.75 103 LEU A C 1
ATOM 814 O O . LEU A 1 103 ? 1.729 10.57 17.734 1 95.75 103 LEU A O 1
ATOM 818 N N . PRO A 1 104 ? 2.402 9.859 19.766 1 96.19 104 PRO A N 1
ATOM 819 C CA . PRO A 1 104 ? 3.723 10.484 19.641 1 96.19 104 PRO A CA 1
ATOM 820 C C . PRO A 1 104 ? 4.645 9.719 18.688 1 96.19 104 PRO A C 1
ATOM 822 O O . PRO A 1 104 ? 5.762 9.359 19.062 1 96.19 104 PRO A O 1
ATOM 825 N N . VAL A 1 105 ? 4.191 9.5 17.5 1 97.75 105 VAL A N 1
ATOM 826 C CA . VAL A 1 105 ? 4.898 8.828 16.422 1 97.75 105 VAL A CA 1
ATOM 827 C C . VAL A 1 105 ? 4.996 9.758 15.211 1 97.75 105 VAL A C 1
ATOM 829 O O . VAL A 1 105 ? 3.984 10.273 14.742 1 97.75 105 VAL A O 1
ATOM 832 N N . LEU A 1 106 ? 6.168 9.992 14.828 1 98.62 106 LEU A N 1
ATOM 833 C CA . LEU A 1 106 ? 6.402 10.797 13.633 1 98.62 106 LEU A CA 1
ATOM 834 C C . LEU A 1 106 ? 6.863 9.93 12.469 1 98.62 106 LEU A C 1
ATOM 836 O O . LEU A 1 106 ? 7.48 8.883 12.68 1 98.62 106 LEU A O 1
ATOM 840 N N . LEU A 1 107 ? 6.512 10.344 11.289 1 98.88 107 LEU A N 1
ATOM 841 C CA . LEU A 1 107 ? 6.922 9.633 10.086 1 98.88 107 LEU A CA 1
ATOM 842 C C . LEU A 1 107 ? 7.832 10.5 9.227 1 98.88 107 LEU A C 1
ATOM 844 O O . LEU A 1 107 ? 7.555 11.688 9.016 1 98.88 107 LEU A O 1
ATOM 848 N N . ILE A 1 108 ? 8.922 9.969 8.805 1 98.94 108 ILE A N 1
ATOM 849 C CA . ILE A 1 108 ? 9.828 10.633 7.879 1 98.94 108 ILE A CA 1
ATOM 850 C C . ILE A 1 108 ? 9.852 9.875 6.551 1 98.94 108 ILE A C 1
ATOM 852 O O . ILE A 1 108 ? 10.156 8.68 6.516 1 98.94 108 ILE A O 1
ATOM 856 N N . CYS A 1 109 ? 9.469 10.539 5.484 1 98.81 109 CYS A N 1
ATOM 857 C CA . CYS A 1 109 ? 9.555 9.969 4.145 1 98.81 109 CYS A CA 1
ATOM 858 C C . CYS A 1 109 ? 10.875 10.336 3.479 1 98.81 109 CYS A C 1
ATOM 860 O O . CYS A 1 109 ? 11.148 11.516 3.244 1 98.81 109 CYS A O 1
ATOM 862 N N . ASP A 1 110 ? 11.672 9.344 3.189 1 98.69 110 ASP A N 1
ATOM 863 C CA . ASP A 1 110 ? 12.992 9.508 2.592 1 98.69 110 ASP A CA 1
ATOM 864 C C . ASP A 1 110 ? 12.938 9.328 1.077 1 98.69 110 ASP A C 1
ATOM 866 O O . ASP A 1 110 ? 13.117 8.219 0.574 1 98.69 110 ASP A O 1
ATOM 870 N N . ASN A 1 111 ? 12.758 10.406 0.411 1 97.75 111 ASN A N 1
ATOM 871 C CA . ASN A 1 111 ? 12.844 10.438 -1.045 1 97.75 111 ASN A CA 1
ATOM 872 C C . ASN A 1 111 ? 11.773 9.57 -1.694 1 97.75 111 ASN A C 1
ATOM 874 O O . ASN A 1 111 ? 12.078 8.742 -2.551 1 97.75 111 ASN A O 1
ATOM 878 N N . ILE A 1 112 ? 10.531 9.719 -1.271 1 98.19 112 ILE A N 1
ATOM 879 C CA . ILE A 1 112 ? 9.391 9.078 -1.914 1 98.19 112 ILE A CA 1
ATOM 880 C C . ILE A 1 112 ? 9.016 9.852 -3.178 1 98.19 112 ILE A C 1
ATOM 882 O O . ILE A 1 112 ? 8.5 10.969 -3.1 1 98.19 112 ILE A O 1
ATOM 886 N N . ARG A 1 113 ? 9.141 9.25 -4.332 1 96.5 113 ARG A N 1
ATOM 887 C CA . ARG A 1 113 ? 9.016 9.992 -5.586 1 96.5 113 ARG A CA 1
ATOM 888 C C . ARG A 1 113 ? 7.672 9.711 -6.254 1 96.5 113 ARG A C 1
ATOM 890 O O . ARG A 1 113 ? 7.164 10.539 -7.012 1 96.5 113 ARG A O 1
ATOM 897 N N . ASP A 1 114 ? 7.102 8.641 -6.027 1 96.06 114 ASP A N 1
ATOM 898 C CA . ASP A 1 114 ? 5.836 8.266 -6.648 1 96.06 114 ASP A CA 1
ATOM 899 C C . ASP A 1 114 ? 4.664 8.953 -5.957 1 96.06 114 ASP A C 1
ATOM 901 O O . ASP A 1 114 ? 4.453 8.789 -4.754 1 96.06 114 ASP A O 1
ATOM 905 N N . PRO A 1 115 ? 3.828 9.703 -6.664 1 96.5 115 PRO A N 1
ATOM 906 C CA . PRO A 1 115 ? 2.717 10.43 -6.051 1 96.5 115 PRO A CA 1
ATOM 907 C C . PRO A 1 115 ? 1.688 9.508 -5.402 1 96.5 115 PRO A C 1
ATOM 909 O O . PRO A 1 115 ? 1.145 9.828 -4.344 1 96.5 115 PRO A O 1
ATOM 912 N N . GLY A 1 116 ? 1.428 8.375 -6.027 1 96.19 116 GLY A N 1
ATOM 913 C CA . GLY A 1 116 ? 0.511 7.422 -5.426 1 96.19 116 GLY A CA 1
ATOM 914 C C . GLY A 1 116 ? 0.995 6.891 -4.086 1 96.19 116 GLY A C 1
ATOM 915 O O . GLY A 1 116 ? 0.223 6.812 -3.129 1 96.19 116 GLY A O 1
ATOM 916 N N . ASN A 1 117 ? 2.275 6.586 -4.035 1 97.69 117 ASN A N 1
ATOM 917 C CA . ASN A 1 117 ? 2.877 6.105 -2.795 1 97.69 117 ASN A CA 1
ATOM 918 C C . ASN A 1 117 ? 2.824 7.168 -1.699 1 97.69 117 ASN A C 1
ATOM 920 O O . ASN A 1 117 ? 2.406 6.883 -0.575 1 97.69 117 ASN A O 1
ATOM 924 N N . LEU A 1 118 ? 3.207 8.383 -2.055 1 98.56 118 LEU A N 1
ATOM 925 C CA . LEU A 1 118 ? 3.236 9.43 -1.036 1 98.56 118 LEU A CA 1
ATOM 926 C C . LEU A 1 118 ? 1.838 9.688 -0.484 1 98.56 118 LEU A C 1
ATOM 928 O O . LEU A 1 118 ? 1.65 9.75 0.733 1 98.56 118 LEU A O 1
ATOM 932 N N . GLY A 1 119 ? 0.872 9.82 -1.392 1 98.31 119 GLY A N 1
ATOM 933 C CA . GLY A 1 119 ? -0.493 10.023 -0.933 1 98.31 119 GLY A CA 1
ATOM 934 C C . GLY A 1 119 ? -0.986 8.914 -0.021 1 98.31 119 GLY A C 1
ATOM 935 O O . GLY A 1 119 ? -1.565 9.188 1.033 1 98.31 119 GLY A O 1
ATOM 936 N N . THR A 1 120 ? -0.738 7.703 -0.417 1 98.06 120 THR A N 1
ATOM 937 C CA . THR A 1 120 ? -1.172 6.539 0.346 1 98.06 120 THR A CA 1
ATOM 938 C C . THR A 1 120 ? -0.469 6.488 1.699 1 98.06 120 THR A C 1
ATOM 940 O O . THR A 1 120 ? -1.074 6.109 2.705 1 98.06 120 THR A O 1
ATOM 943 N N . ILE A 1 121 ? 0.773 6.875 1.722 1 98.75 121 ILE A N 1
ATOM 944 C CA . ILE A 1 121 ? 1.54 6.918 2.963 1 98.75 121 ILE A CA 1
ATOM 945 C C . ILE A 1 121 ? 0.94 7.957 3.904 1 98.75 121 ILE A C 1
ATOM 947 O O . ILE A 1 121 ? 0.752 7.691 5.094 1 98.75 121 ILE A O 1
ATOM 951 N N . LEU A 1 122 ? 0.625 9.125 3.381 1 98.62 122 LEU A N 1
ATOM 952 C CA . LEU A 1 122 ? 0.002 10.172 4.184 1 98.62 122 LEU A CA 1
ATOM 953 C C . LEU A 1 122 ? -1.331 9.695 4.754 1 98.62 122 LEU A C 1
ATOM 955 O O . LEU A 1 122 ? -1.634 9.938 5.926 1 98.62 122 LEU A O 1
ATOM 959 N N . ARG A 1 123 ? -2.068 8.992 3.912 1 98.31 123 ARG A N 1
ATOM 960 C CA . ARG A 1 123 ? -3.355 8.453 4.332 1 98.31 123 ARG A CA 1
ATOM 961 C C . ARG A 1 123 ? -3.178 7.449 5.473 1 98.31 123 ARG A C 1
ATOM 963 O O . ARG A 1 123 ? -3.932 7.473 6.445 1 98.31 123 ARG A O 1
ATOM 970 N N . SER A 1 124 ? -2.201 6.598 5.379 1 98.56 124 SER A N 1
ATOM 971 C CA . SER A 1 124 ? -1.896 5.629 6.426 1 98.56 124 SER A CA 1
ATOM 972 C C . SER A 1 124 ? -1.44 6.324 7.707 1 98.56 124 SER A C 1
ATOM 974 O O . SER A 1 124 ? -1.809 5.914 8.805 1 98.56 124 SER A O 1
ATOM 976 N N . ALA A 1 125 ? -0.63 7.367 7.555 1 98.75 125 ALA A N 1
ATOM 977 C CA . ALA A 1 125 ? -0.141 8.117 8.703 1 98.75 125 ALA A CA 1
ATOM 978 C C . ALA A 1 125 ? -1.295 8.766 9.469 1 98.75 125 ALA A C 1
ATOM 980 O O . ALA A 1 125 ? -1.357 8.688 10.695 1 98.75 125 ALA A O 1
ATOM 981 N N . ALA A 1 126 ? -2.213 9.375 8.727 1 98.06 126 ALA A N 1
ATOM 982 C CA . ALA A 1 126 ? -3.396 9.969 9.344 1 98.06 126 ALA A CA 1
ATOM 983 C C . ALA A 1 126 ? -4.242 8.906 10.047 1 98.06 126 ALA A C 1
ATOM 985 O O . ALA A 1 126 ? -4.684 9.109 11.18 1 98.06 126 ALA A O 1
ATOM 986 N N . GLY A 1 127 ? -4.414 7.793 9.344 1 97.62 127 GLY A N 1
ATOM 987 C CA . GLY A 1 127 ? -5.215 6.711 9.898 1 97.62 127 GLY A CA 1
ATOM 988 C C . GLY A 1 127 ? -4.609 6.098 11.141 1 97.62 127 GLY A C 1
ATOM 989 O O . GLY A 1 127 ? -5.332 5.68 12.047 1 97.62 127 GLY A O 1
ATOM 990 N N . ALA A 1 128 ? -3.291 6.004 11.195 1 97.88 128 ALA A N 1
ATOM 991 C CA . ALA A 1 128 ? -2.592 5.41 12.336 1 97.88 128 ALA A CA 1
ATOM 992 C C . ALA A 1 128 ? -2.547 6.379 13.516 1 97.88 128 ALA A C 1
ATOM 994 O O . ALA A 1 128 ? -2.314 5.969 14.656 1 97.88 128 ALA A O 1
ATOM 995 N N . GLY A 1 129 ? -2.709 7.648 13.203 1 97.75 129 GLY A N 1
ATOM 996 C CA . GLY A 1 129 ? -2.676 8.648 14.258 1 97.75 129 GLY A CA 1
ATOM 997 C C . GLY A 1 129 ? -1.303 9.258 14.453 1 97.75 129 GLY A C 1
ATOM 998 O O . GLY A 1 129 ? -0.952 9.664 15.57 1 97.75 129 GLY A O 1
ATOM 999 N N . CYS A 1 130 ? -0.516 9.344 13.398 1 98.06 130 CYS A N 1
ATOM 1000 C CA . CYS A 1 130 ? 0.799 9.969 13.484 1 98.06 130 CYS A CA 1
ATOM 1001 C C . CYS A 1 130 ? 0.68 11.445 13.859 1 98.06 130 CYS A C 1
ATOM 1003 O O . CYS A 1 130 ? -0.271 12.117 13.461 1 98.06 130 CYS A O 1
ATOM 1005 N N . GLU A 1 131 ? 1.687 11.891 14.539 1 97 131 GLU A N 1
ATOM 1006 C CA . GLU A 1 131 ? 1.718 13.281 14.969 1 97 131 GLU A CA 1
ATOM 1007 C C . GLU A 1 131 ? 1.995 14.219 13.789 1 97 131 GLU A C 1
ATOM 1009 O O . GLU A 1 131 ? 1.38 15.281 13.68 1 97 131 GLU A O 1
ATOM 1014 N N . LYS A 1 132 ? 2.889 13.867 13 1 97.38 132 LYS A N 1
ATOM 1015 C CA . LYS A 1 132 ? 3.225 14.641 11.805 1 97.38 132 LYS A CA 1
ATOM 1016 C C . LYS A 1 132 ? 4.055 13.812 10.828 1 97.38 132 LYS A C 1
ATOM 1018 O O . LYS A 1 132 ? 4.574 12.75 11.195 1 97.38 132 LYS A O 1
ATOM 1023 N N . VAL A 1 133 ? 4.172 14.312 9.617 1 98.81 133 VAL A N 1
ATOM 1024 C CA . VAL A 1 133 ? 4.957 13.664 8.57 1 98.81 133 VAL A CA 1
ATOM 1025 C C . VAL A 1 133 ? 5.996 14.648 8.023 1 98.81 133 VAL A C 1
ATOM 1027 O O . VAL A 1 133 ? 5.668 15.789 7.707 1 98.81 133 VAL A O 1
ATOM 1030 N N . LEU A 1 134 ? 7.23 14.195 8 1 98.94 134 LEU A N 1
ATOM 1031 C CA . LEU A 1 134 ? 8.328 14.961 7.43 1 98.94 134 LEU A CA 1
ATOM 1032 C C . LEU A 1 134 ? 8.75 14.391 6.078 1 98.94 134 LEU A C 1
ATOM 1034 O O . LEU A 1 134 ? 8.953 13.18 5.949 1 98.94 134 LEU A O 1
ATOM 1038 N N . LEU A 1 135 ? 8.805 15.25 5.07 1 98.81 135 LEU A N 1
ATOM 1039 C CA . LEU A 1 135 ? 9.234 14.859 3.732 1 98.81 135 LEU A CA 1
ATOM 1040 C C . LEU A 1 135 ? 10.594 15.461 3.396 1 98.81 135 LEU A C 1
ATOM 1042 O O . LEU A 1 135 ? 10.75 16.688 3.389 1 98.81 135 LEU A O 1
ATOM 1046 N N . THR A 1 136 ? 11.5 14.625 3.09 1 98.62 136 THR A N 1
ATOM 1047 C CA . THR A 1 136 ? 12.828 15.109 2.725 1 98.62 136 THR A CA 1
ATOM 1048 C C . THR A 1 136 ? 12.836 15.625 1.289 1 98.62 136 THR A C 1
ATOM 1050 O O . THR A 1 136 ? 11.93 15.328 0.512 1 98.62 136 THR A O 1
ATOM 1053 N N . LYS A 1 137 ? 13.875 16.391 0.981 1 97.56 137 LYS A N 1
ATOM 1054 C CA . LYS A 1 137 ? 14.102 16.766 -0.41 1 97.56 137 LYS A CA 1
ATOM 1055 C C . LYS A 1 137 ? 14.195 15.539 -1.307 1 97.56 137 LYS A C 1
ATOM 1057 O O . LYS A 1 137 ? 14.812 14.539 -0.932 1 97.56 137 LYS A O 1
ATOM 1062 N N . GLY A 1 138 ? 13.586 15.664 -2.482 1 96.19 138 GLY A N 1
ATOM 1063 C CA . GLY A 1 138 ? 13.508 14.531 -3.391 1 96.19 138 GLY A CA 1
ATOM 1064 C C . GLY A 1 138 ? 12.133 13.898 -3.43 1 96.19 138 GLY A C 1
ATOM 1065 O O . GLY A 1 138 ? 11.766 13.242 -4.41 1 96.19 138 GLY A O 1
ATOM 1066 N N . CYS A 1 139 ? 11.391 14.055 -2.338 1 97.94 139 CYS A N 1
ATOM 1067 C CA . CYS A 1 139 ? 10.008 13.586 -2.352 1 97.94 139 CYS A CA 1
ATOM 1068 C C . CYS A 1 139 ? 9.18 14.367 -3.365 1 97.94 139 CYS A C 1
ATOM 1070 O O . CYS A 1 139 ? 9.453 15.547 -3.615 1 97.94 139 CYS A O 1
ATOM 1072 N N . VAL A 1 140 ? 8.242 13.727 -3.916 1 97.38 140 VAL A N 1
ATOM 1073 C CA . VAL A 1 140 ? 7.297 14.383 -4.809 1 97.38 140 VAL A CA 1
ATOM 1074 C C . VAL A 1 140 ? 6.543 15.469 -4.047 1 97.38 140 VAL A C 1
ATOM 1076 O O . VAL A 1 140 ? 6.406 15.398 -2.822 1 97.38 140 VAL A O 1
ATOM 1079 N N . ASP A 1 141 ? 6.082 16.531 -4.789 1 96.38 141 ASP A N 1
ATOM 1080 C CA . ASP A 1 141 ? 5.305 17.609 -4.188 1 96.38 141 ASP A CA 1
ATOM 1081 C C . ASP A 1 141 ? 4.008 17.078 -3.576 1 96.38 141 ASP A C 1
ATOM 1083 O O . ASP A 1 141 ? 3.158 16.531 -4.285 1 96.38 141 ASP A O 1
ATOM 1087 N N . PRO A 1 142 ? 3.844 17.25 -2.242 1 97.19 142 PRO A N 1
ATOM 1088 C CA . PRO A 1 142 ? 2.646 16.703 -1.595 1 97.19 142 PRO A CA 1
ATOM 1089 C C . PRO A 1 142 ? 1.359 17.359 -2.094 1 97.19 142 PRO A C 1
ATOM 1091 O O . PRO A 1 142 ? 0.269 16.812 -1.883 1 97.19 142 PRO A O 1
ATOM 1094 N N . TRP A 1 143 ? 1.399 18.406 -2.85 1 95.75 143 TRP A N 1
ATOM 1095 C CA . TRP A 1 143 ? 0.213 19.156 -3.262 1 95.75 143 TRP A CA 1
ATOM 1096 C C . TRP A 1 143 ? -0.12 18.875 -4.727 1 95.75 143 TRP A C 1
ATOM 1098 O O . TRP A 1 143 ? -1.043 19.484 -5.281 1 95.75 143 TRP A O 1
ATOM 1108 N N . GLU A 1 144 ? 0.625 17.953 -5.273 1 93.31 144 GLU A N 1
ATOM 1109 C CA . GLU A 1 144 ? 0.258 17.484 -6.613 1 93.31 144 GLU A CA 1
ATOM 1110 C C . GLU A 1 144 ? -1.078 16.75 -6.594 1 93.31 144 GLU A C 1
ATOM 1112 O O . GLU A 1 144 ? -1.375 16.016 -5.652 1 93.31 144 GLU A O 1
ATOM 1117 N N . PRO A 1 145 ? -1.862 16.875 -7.66 1 90.69 145 PRO A N 1
ATOM 1118 C CA . PRO A 1 145 ? -3.215 16.312 -7.699 1 90.69 145 PRO A CA 1
ATOM 1119 C C . PRO A 1 145 ? -3.236 14.805 -7.418 1 90.69 145 PRO A C 1
ATOM 1121 O O . PRO A 1 145 ? -4.113 14.328 -6.695 1 90.69 145 PRO A O 1
ATOM 1124 N N . LYS A 1 146 ? -2.299 14.125 -7.938 1 92.19 146 LYS A N 1
ATOM 1125 C CA . LYS A 1 146 ? -2.273 12.68 -7.734 1 92.19 146 LYS A CA 1
ATOM 1126 C C . LYS A 1 146 ? -2.031 12.328 -6.27 1 92.19 146 LYS A C 1
ATOM 1128 O O . LYS A 1 146 ? -2.586 11.359 -5.754 1 92.19 146 LYS A O 1
ATOM 1133 N N . VAL A 1 147 ? -1.171 13.125 -5.621 1 96.69 147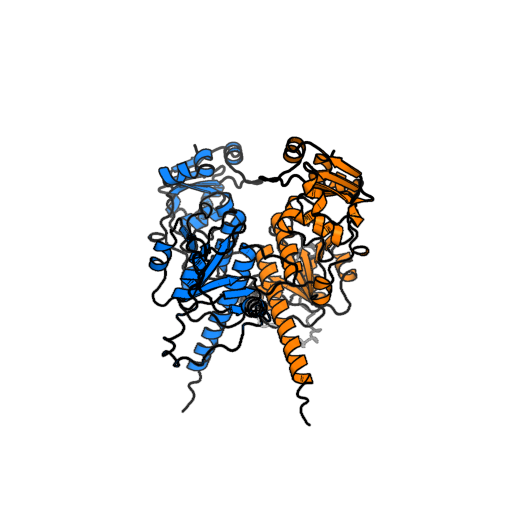 VAL A N 1
ATOM 1134 C CA . VAL A 1 147 ? -0.915 12.914 -4.203 1 96.69 147 VAL A CA 1
ATOM 1135 C C . VAL A 1 147 ? -2.17 13.234 -3.396 1 96.69 147 VAL A C 1
ATOM 1137 O O . VAL A 1 147 ? -2.555 12.477 -2.502 1 96.69 147 VAL A O 1
ATOM 1140 N N . LEU A 1 148 ? -2.828 14.312 -3.75 1 95.31 148 LEU A N 1
ATOM 1141 C CA . LEU A 1 148 ? -4.043 14.742 -3.062 1 95.31 148 LEU A CA 1
ATOM 1142 C C . LEU A 1 148 ? -5.137 13.688 -3.18 1 95.31 148 LEU A C 1
ATOM 1144 O O . LEU A 1 148 ? -5.801 13.359 -2.193 1 95.31 148 LEU A O 1
ATOM 1148 N N . ARG A 1 149 ? -5.238 13.117 -4.266 1 92.12 149 ARG A N 1
ATOM 1149 C CA . ARG A 1 149 ? -6.258 12.102 -4.496 1 92.12 149 ARG A CA 1
ATOM 1150 C C . ARG A 1 149 ? -5.965 10.844 -3.686 1 92.12 149 ARG A C 1
ATOM 1152 O O . ARG A 1 149 ? -6.859 10.289 -3.043 1 92.12 149 ARG A O 1
ATOM 1159 N N . ALA A 1 150 ? -4.719 10.422 -3.729 1 94.69 150 ALA A N 1
ATOM 1160 C CA . ALA A 1 150 ? -4.328 9.211 -3.02 1 94.69 150 ALA A CA 1
ATOM 1161 C C . ALA A 1 150 ? -4.367 9.422 -1.509 1 94.69 150 ALA A C 1
ATOM 1163 O O . ALA A 1 150 ? -4.613 8.477 -0.751 1 94.69 150 ALA A O 1
ATOM 1164 N N . GLY A 1 151 ? -4.184 10.656 -1.099 1 96.44 151 GLY A N 1
ATOM 1165 C CA . GLY A 1 151 ? -4.16 10.977 0.319 1 96.44 151 GLY A CA 1
ATOM 1166 C C . GLY A 1 151 ? -5.539 11.023 0.946 1 96.44 151 GLY A C 1
ATOM 1167 O O . GLY A 1 151 ? -5.68 10.883 2.164 1 96.44 151 GLY A O 1
ATOM 1168 N N . MET A 1 152 ? -6.535 11.289 0.083 1 94 152 MET A N 1
ATOM 1169 C CA . MET A 1 152 ? -7.934 11.281 0.501 1 94 152 MET A CA 1
ATOM 1170 C C . MET A 1 152 ? -8.141 12.156 1.734 1 94 152 MET A C 1
ATOM 1172 O O . MET A 1 152 ? -8.734 11.711 2.721 1 94 152 MET A O 1
ATOM 1176 N N . GLY A 1 153 ? -7.555 13.352 1.773 1 95.19 153 GLY A N 1
ATOM 1177 C CA . GLY A 1 153 ? -7.816 14.344 2.807 1 95.19 153 GLY A CA 1
ATOM 1178 C C . GLY A 1 153 ? -6.805 14.312 3.936 1 95.19 153 GLY A C 1
ATOM 1179 O O . GLY A 1 153 ? -6.859 15.133 4.852 1 95.19 153 GLY A O 1
ATOM 1180 N N . ALA A 1 154 ? -5.82 13.406 3.881 1 97.19 154 ALA A N 1
ATOM 1181 C CA . ALA A 1 154 ? -4.809 13.281 4.926 1 97.19 154 ALA A CA 1
ATOM 1182 C C . ALA A 1 154 ? -4.09 14.609 5.16 1 97.19 154 ALA A C 1
ATOM 1184 O O . ALA A 1 154 ? -3.705 14.922 6.289 1 97.19 154 ALA A O 1
ATOM 1185 N N . HIS A 1 155 ? -3.98 15.422 4.133 1 97.06 155 HIS A N 1
ATOM 1186 C CA . HIS A 1 155 ? -3.301 16.703 4.16 1 97.06 155 HIS A CA 1
ATOM 1187 C C . HIS A 1 155 ? -3.934 17.641 5.188 1 97.06 155 HIS A C 1
ATOM 1189 O O . HIS A 1 155 ? -3.281 18.562 5.672 1 97.06 155 HIS A O 1
ATOM 1195 N N . PHE A 1 156 ? -5.102 17.406 5.488 1 96.88 156 PHE A N 1
ATOM 1196 C CA . PHE A 1 156 ? -5.852 18.328 6.34 1 96.88 156 PHE A CA 1
ATOM 1197 C C . PHE A 1 156 ? -6.16 17.672 7.688 1 96.88 156 PHE A C 1
ATOM 1199 O O . PHE A 1 156 ? -7.02 18.156 8.43 1 96.88 156 PHE A O 1
ATOM 1206 N N . ARG A 1 157 ? -5.453 16.578 7.957 1 96.44 157 ARG A N 1
ATOM 1207 C CA . ARG A 1 157 ? -5.66 15.875 9.219 1 96.44 157 ARG A CA 1
ATOM 1208 C C . ARG A 1 157 ? -4.391 15.891 10.07 1 96.44 157 ARG A C 1
ATOM 1210 O O . ARG A 1 157 ? -4.457 15.766 11.297 1 96.44 157 ARG A O 1
ATOM 1217 N N . LEU A 1 158 ? -3.26 15.992 9.43 1 96.06 158 LEU A N 1
ATOM 1218 C CA . LEU A 1 158 ? -2.004 16.047 10.172 1 96.06 158 LEU A CA 1
ATOM 1219 C C . LEU A 1 158 ? -0.995 16.953 9.461 1 96.06 158 LEU A C 1
ATOM 1221 O O . LEU A 1 158 ? -1.07 17.141 8.242 1 96.06 158 LEU A O 1
ATOM 1225 N N . PRO A 1 159 ? -0.076 17.562 10.203 1 97.69 159 PRO A N 1
ATOM 1226 C CA . PRO A 1 159 ? 0.94 18.406 9.578 1 97.69 159 PRO A CA 1
ATOM 1227 C C . PRO A 1 159 ? 1.882 17.625 8.664 1 97.69 159 PRO A C 1
ATOM 1229 O O . PRO A 1 159 ? 2.365 16.562 9.039 1 97.69 159 PRO A O 1
ATOM 1232 N N . VAL A 1 160 ? 2.078 18.141 7.52 1 98.25 160 VAL A N 1
ATOM 1233 C CA . VAL A 1 160 ? 3.037 17.641 6.547 1 98.25 160 VAL A CA 1
ATOM 1234 C C . VAL A 1 160 ? 4.09 18.703 6.246 1 98.25 160 VAL A C 1
ATOM 1236 O O . VAL A 1 160 ? 3.766 19.766 5.711 1 98.25 160 VAL A O 1
ATOM 1239 N N . ILE A 1 161 ? 5.27 18.484 6.625 1 98.19 161 ILE A N 1
ATOM 1240 C CA . ILE A 1 161 ? 6.371 19.406 6.395 1 98.19 161 ILE A CA 1
ATOM 1241 C C . ILE A 1 161 ? 7.285 18.859 5.301 1 98.19 161 ILE A C 1
ATOM 1243 O O . ILE A 1 161 ? 7.902 17.797 5.473 1 98.19 161 ILE A O 1
ATOM 1247 N N . ALA A 1 162 ? 7.395 19.625 4.223 1 97.25 162 ALA A N 1
ATOM 1248 C CA . ALA A 1 162 ? 8.031 19.078 3.029 1 97.25 162 ALA A CA 1
ATOM 1249 C C . ALA A 1 162 ? 9.336 19.797 2.717 1 97.25 162 ALA A C 1
ATOM 1251 O O . ALA A 1 162 ? 9.648 20.812 3.326 1 97.25 162 ALA A O 1
ATOM 1252 N N . ASN A 1 163 ? 10.047 19.219 1.809 1 96.31 163 ASN A N 1
ATOM 1253 C CA . ASN A 1 163 ? 11.25 19.781 1.212 1 96.31 163 ASN A CA 1
ATOM 1254 C C . ASN A 1 163 ? 12.328 20.047 2.26 1 96.31 163 ASN A C 1
ATOM 1256 O O . ASN A 1 163 ? 12.938 21.109 2.283 1 96.31 163 ASN A O 1
ATOM 1260 N N . LEU A 1 164 ? 12.531 19.078 3.121 1 98.19 164 LEU A N 1
ATOM 1261 C CA . LEU A 1 164 ? 13.516 19.219 4.191 1 98.19 164 LEU A CA 1
ATOM 1262 C C . LEU A 1 164 ? 14.859 18.625 3.766 1 98.19 164 LEU A C 1
ATOM 1264 O O . LEU A 1 164 ? 14.922 17.5 3.262 1 98.19 164 LEU A O 1
ATOM 1268 N N . ASP A 1 165 ? 15.867 19.422 3.988 1 97.94 165 ASP A N 1
ATOM 1269 C CA . ASP A 1 165 ? 17.203 18.828 3.973 1 97.94 165 ASP A CA 1
ATOM 1270 C C . ASP A 1 165 ? 17.422 17.953 5.203 1 97.94 165 ASP A C 1
ATOM 1272 O O . ASP A 1 165 ? 16.891 18.234 6.281 1 97.94 165 ASP A O 1
ATOM 1276 N N . TRP A 1 166 ? 18.219 16.891 5.023 1 97.38 166 TRP A N 1
ATOM 1277 C CA . TRP A 1 166 ? 18.453 15.984 6.141 1 97.38 166 TRP A CA 1
ATOM 1278 C C . TRP A 1 166 ? 19.031 16.75 7.34 1 97.38 166 TRP A C 1
ATOM 1280 O O . TRP A 1 166 ? 18.75 16.391 8.492 1 97.38 166 TRP A O 1
ATOM 1290 N N . GLU A 1 167 ? 19.719 17.812 7.125 1 97 167 GLU A N 1
ATOM 1291 C CA . GLU A 1 167 ? 20.297 18.641 8.188 1 97 167 GLU A CA 1
ATOM 1292 C C . GLU A 1 167 ? 19.203 19.344 8.992 1 97 167 GLU A C 1
ATOM 1294 O O . GLU A 1 167 ? 19.406 19.672 10.164 1 97 167 GLU A O 1
ATOM 1299 N N . SER A 1 168 ? 18.094 19.531 8.344 1 97.56 168 SER A N 1
ATOM 1300 C CA . SER A 1 168 ? 17.016 20.266 8.984 1 97.56 168 SER A CA 1
ATOM 1301 C C . SER A 1 168 ? 16.031 19.328 9.664 1 97.56 168 SER A C 1
ATOM 1303 O O . SER A 1 168 ? 15.203 19.75 10.469 1 97.56 168 SER A O 1
ATOM 1305 N N . VAL A 1 169 ? 16.078 18.031 9.453 1 98.31 169 VAL A N 1
ATOM 1306 C CA . VAL A 1 169 ? 15.117 17.047 9.938 1 98.31 169 VAL A CA 1
ATOM 1307 C C . VAL A 1 169 ? 15.133 17.016 11.461 1 98.31 169 VAL A C 1
ATOM 1309 O O . VAL A 1 169 ? 14.078 17.078 12.102 1 98.31 169 VAL A O 1
ATOM 1312 N N . PRO A 1 170 ? 16.312 17.031 12.148 1 97.69 170 PRO A N 1
ATOM 1313 C CA . PRO A 1 170 ? 16.344 16.922 13.609 1 97.69 170 PRO A CA 1
ATOM 1314 C C . PRO A 1 170 ? 15.641 18.078 14.305 1 97.69 170 PRO A C 1
ATOM 1316 O O . PRO A 1 170 ? 15.031 17.891 15.359 1 97.69 170 PRO A O 1
ATOM 1319 N N . SER A 1 171 ? 15.664 19.266 13.703 1 97.31 171 SER A N 1
ATOM 1320 C CA . SER A 1 171 ? 15.039 20.438 14.312 1 97.31 171 SER A CA 1
ATOM 1321 C C . SER A 1 171 ? 13.516 20.312 14.289 1 97.31 171 SER A C 1
ATOM 1323 O O . SER A 1 171 ? 12.828 21.062 15 1 97.31 171 SER A O 1
ATOM 1325 N N . ASN A 1 172 ? 13 19.375 13.492 1 97.69 172 ASN A N 1
ATOM 1326 C CA . ASN A 1 172 ? 11.562 19.172 13.398 1 97.69 172 ASN A CA 1
ATOM 1327 C C . ASN A 1 172 ? 11.117 17.969 14.242 1 97.69 172 ASN A C 1
ATOM 1329 O O . ASN A 1 172 ? 9.961 17.562 14.18 1 97.69 172 ASN A O 1
ATOM 1333 N N . LEU A 1 173 ? 12.047 17.406 14.961 1 98.06 173 LEU A N 1
ATOM 1334 C CA . LEU A 1 173 ? 11.773 16.25 15.812 1 98.06 173 LEU A CA 1
ATOM 1335 C C . LEU A 1 173 ? 11.828 16.641 17.281 1 98.06 173 LEU A C 1
ATOM 1337 O O . LEU A 1 173 ? 12.57 17.562 17.672 1 98.06 173 LEU A O 1
ATOM 1341 N N . PRO A 1 174 ? 11.016 16.016 18.094 1 96.88 174 PRO A N 1
ATOM 1342 C CA . PRO A 1 174 ? 11.086 16.312 19.531 1 96.88 174 PRO A CA 1
ATOM 1343 C C . PRO A 1 174 ? 12.398 15.852 20.156 1 96.88 174 PRO A C 1
ATOM 1345 O O . PRO A 1 174 ? 13.055 14.945 19.656 1 96.88 174 PRO A O 1
ATOM 1348 N N . ALA A 1 175 ? 12.68 16.438 21.312 1 94.81 175 ALA A N 1
ATOM 1349 C CA . ALA A 1 175 ? 13.867 16.047 22.062 1 94.81 175 ALA A CA 1
ATOM 1350 C C . ALA A 1 175 ? 13.766 14.609 22.547 1 94.81 175 ALA A C 1
ATOM 1352 O O . ALA A 1 175 ? 12.695 14.18 23 1 94.81 175 ALA A O 1
ATOM 1353 N N . GLY A 1 176 ? 14.844 13.906 22.406 1 95.31 176 GLY A N 1
ATOM 1354 C CA . GLY A 1 176 ? 14.898 12.555 22.938 1 95.31 176 GLY A CA 1
ATOM 1355 C C . GLY A 1 176 ? 14.273 11.531 22.016 1 95.31 176 GLY A C 1
ATOM 1356 O O . GLY A 1 176 ? 14.117 10.359 22.375 1 95.31 176 GLY A O 1
ATOM 1357 N N . VAL A 1 177 ? 14.008 11.922 20.812 1 97.38 177 VAL A N 1
ATOM 1358 C CA . VAL A 1 177 ? 13.352 11.031 19.859 1 97.38 177 VAL A CA 1
ATOM 1359 C C . VAL A 1 177 ? 14.297 9.898 19.484 1 97.38 177 VAL A C 1
ATOM 1361 O O . VAL A 1 177 ? 15.508 10.094 19.406 1 97.38 177 VAL A O 1
ATOM 1364 N N . ARG A 1 178 ? 13.766 8.758 19.344 1 97.81 178 ARG A N 1
ATOM 1365 C CA . ARG A 1 178 ? 14.453 7.645 18.688 1 97.81 178 ARG A CA 1
ATOM 1366 C C . ARG A 1 178 ? 13.93 7.438 17.266 1 97.81 178 ARG A C 1
ATOM 1368 O O . ARG A 1 178 ? 12.727 7.266 17.062 1 97.81 178 ARG A O 1
ATOM 1375 N N . VAL A 1 179 ? 14.852 7.48 16.344 1 98.5 179 VAL A N 1
ATOM 1376 C CA . VAL A 1 179 ? 14.461 7.355 14.945 1 98.5 179 VAL A CA 1
ATOM 1377 C C . VAL A 1 179 ? 14.742 5.934 14.453 1 98.5 179 VAL A C 1
ATOM 1379 O O . VAL A 1 179 ? 15.891 5.492 14.445 1 98.5 179 VAL A O 1
ATOM 1382 N N . CYS A 1 180 ? 13.711 5.258 14.094 1 98.56 180 CYS A N 1
ATOM 1383 C CA . CYS A 1 180 ? 13.828 3.924 13.516 1 98.56 180 CYS A CA 1
ATOM 1384 C C . CYS A 1 180 ? 13.727 3.979 11.992 1 98.56 180 CYS A C 1
ATOM 1386 O O . CYS A 1 180 ? 13.203 4.945 11.438 1 98.56 180 CYS A O 1
ATOM 1388 N N . VAL A 1 181 ? 14.305 2.979 11.375 1 98.25 181 VAL A N 1
ATOM 1389 C CA . VAL A 1 181 ? 14.219 2.891 9.922 1 98.25 181 VAL A CA 1
ATOM 1390 C C . VAL A 1 181 ? 13.594 1.559 9.523 1 98.25 181 VAL A C 1
ATOM 1392 O O . VAL A 1 181 ? 13.914 0.515 10.094 1 98.25 181 VAL A O 1
ATOM 1395 N N . ALA A 1 182 ? 12.594 1.61 8.57 1 97.25 182 ALA A N 1
ATOM 1396 C CA . ALA A 1 182 ? 11.992 0.38 8.062 1 97.25 182 ALA A CA 1
ATOM 1397 C C . ALA A 1 182 ? 12.922 -0.31 7.062 1 97.25 182 ALA A C 1
ATOM 1399 O O . ALA A 1 182 ? 13.453 0.334 6.16 1 97.25 182 ALA A O 1
ATOM 1400 N N . ASP A 1 183 ? 13.047 -1.576 7.203 1 89.62 183 ASP A N 1
ATOM 1401 C CA . ASP A 1 183 ? 13.984 -2.344 6.391 1 89.62 183 ASP A CA 1
ATOM 1402 C C . ASP A 1 183 ? 13.453 -3.752 6.125 1 89.62 183 ASP A C 1
ATOM 1404 O O . ASP A 1 183 ? 12.484 -4.184 6.746 1 89.62 183 ASP A O 1
ATOM 1408 N N . ASN A 1 184 ? 13.945 -4.406 5.074 1 83.94 184 ASN A N 1
ATOM 1409 C CA . ASN A 1 184 ? 13.531 -5.781 4.809 1 83.94 184 ASN A CA 1
ATOM 1410 C C . ASN A 1 184 ? 14.703 -6.75 4.934 1 83.94 184 ASN A C 1
ATOM 1412 O O . ASN A 1 184 ? 14.562 -7.941 4.652 1 83.94 184 ASN A O 1
ATOM 1416 N N . LYS A 1 185 ? 15.836 -6.195 5.301 1 75.62 185 LYS A N 1
ATOM 1417 C CA . LYS A 1 185 ? 17 -7.062 5.426 1 75.62 185 LYS A CA 1
ATOM 1418 C C . LYS A 1 185 ? 16.984 -7.828 6.742 1 75.62 185 LYS A C 1
ATOM 1420 O O . LYS A 1 185 ? 16.844 -7.234 7.812 1 75.62 185 LYS A O 1
ATOM 1425 N N . ASP A 1 186 ? 17.062 -9.117 6.617 1 69.44 186 ASP A N 1
ATOM 1426 C CA . ASP A 1 186 ? 16.953 -10.023 7.762 1 69.44 186 ASP A CA 1
ATOM 1427 C C . ASP A 1 186 ? 18.047 -9.758 8.781 1 69.44 186 ASP A C 1
ATOM 1429 O O . ASP A 1 186 ? 19.234 -9.711 8.438 1 69.44 186 ASP A O 1
ATOM 1433 N N . PRO A 1 187 ? 17.578 -9.539 9.906 1 65.25 187 PRO A N 1
ATOM 1434 C CA . PRO A 1 187 ? 18.578 -9.289 10.953 1 65.25 187 PRO A CA 1
ATOM 1435 C C . PRO A 1 187 ? 19.625 -10.391 11.039 1 65.25 187 PRO A C 1
ATOM 1437 O O . PRO A 1 187 ? 20.797 -10.117 11.336 1 65.25 187 PRO A O 1
ATOM 1440 N N . GLY A 1 188 ? 19.141 -11.648 10.938 1 54.88 188 GLY A N 1
ATOM 1441 C CA . GLY A 1 188 ? 20.062 -12.773 11.039 1 54.88 188 GLY A CA 1
ATOM 1442 C C . GLY A 1 188 ? 21.031 -12.859 9.867 1 54.88 188 GLY A C 1
ATOM 1443 O O . GLY A 1 188 ? 22.141 -13.375 10.008 1 54.88 188 GLY A O 1
ATOM 1444 N N . ALA A 1 189 ? 20.641 -12.438 8.734 1 51.81 189 ALA A N 1
ATOM 1445 C CA . ALA A 1 189 ? 21.516 -12.508 7.57 1 51.81 189 ALA A CA 1
ATOM 1446 C C . ALA A 1 189 ? 22.625 -11.461 7.664 1 51.81 189 ALA A C 1
ATOM 1448 O O . ALA A 1 189 ? 23.688 -11.617 7.051 1 51.81 189 ALA A O 1
ATOM 1449 N N . GLN A 1 190 ? 22.344 -10.391 8.227 1 45.28 190 GLN A N 1
ATOM 1450 C CA . GLN A 1 190 ? 23.375 -9.375 8.367 1 45.28 190 GLN A CA 1
ATOM 1451 C C . GLN A 1 190 ? 24.562 -9.906 9.148 1 45.28 190 GLN A C 1
ATOM 1453 O O . GLN A 1 190 ? 25.703 -9.492 8.914 1 45.28 190 GLN A O 1
ATOM 1458 N N . ALA A 1 191 ? 24.312 -10.836 10.062 1 42.25 191 ALA A N 1
ATOM 1459 C CA . ALA A 1 191 ? 25.422 -11.328 10.867 1 42.25 191 ALA A CA 1
ATOM 1460 C C . ALA A 1 191 ? 26.422 -12.086 10.016 1 42.25 191 ALA A C 1
ATOM 1462 O O . ALA A 1 191 ? 27.625 -12.031 10.266 1 42.25 191 ALA A O 1
ATOM 1463 N N . GLU A 1 192 ? 25.891 -12.758 9.023 1 38.78 192 GLU A N 1
ATOM 1464 C CA . GLU A 1 192 ? 26.812 -13.617 8.297 1 38.78 192 GLU A CA 1
ATOM 1465 C C . GLU A 1 192 ? 27.766 -12.797 7.422 1 38.78 192 GLU A C 1
ATOM 1467 O O . GLU A 1 192 ? 28.891 -13.211 7.16 1 38.78 192 GLU A O 1
ATOM 1472 N N . THR A 1 193 ? 27.188 -11.766 6.812 1 39.91 193 THR A N 1
ATOM 1473 C CA . THR A 1 193 ? 28.078 -11.094 5.859 1 39.91 193 THR A CA 1
ATOM 1474 C C . THR A 1 193 ? 29.219 -10.406 6.578 1 39.91 193 THR A C 1
ATOM 1476 O O . THR A 1 193 ? 30.219 -10.023 5.953 1 39.91 193 THR A O 1
ATOM 1479 N N . ALA A 1 194 ? 28.844 -9.992 7.781 1 36.41 194 ALA A N 1
ATOM 1480 C CA . ALA A 1 194 ? 29.938 -9.266 8.422 1 36.41 194 ALA A CA 1
ATOM 1481 C C . ALA A 1 194 ? 31.094 -10.203 8.742 1 36.41 194 ALA A C 1
ATOM 1483 O O . ALA A 1 194 ? 32.25 -9.758 8.891 1 36.41 194 ALA A O 1
ATOM 1484 N N . SER A 1 195 ? 30.672 -11.445 9.258 1 34.53 195 SER A N 1
ATOM 1485 C CA . SER A 1 195 ? 31.75 -12.125 9.945 1 34.53 195 SER A CA 1
ATOM 1486 C C . SER A 1 195 ? 32.719 -12.758 8.953 1 34.53 195 SER A C 1
ATOM 1488 O O . SER A 1 195 ? 33.688 -13.414 9.352 1 34.53 195 SER A O 1
ATOM 1490 N N . VAL A 1 196 ? 32.188 -13.086 7.723 1 33.06 196 VAL A N 1
ATOM 1491 C CA . VAL A 1 196 ? 33.188 -14.016 7.211 1 33.06 196 VAL A CA 1
ATOM 1492 C C . VAL A 1 196 ? 34.5 -13.273 6.941 1 33.06 196 VAL A C 1
ATOM 1494 O O . VAL A 1 196 ? 34.562 -12.43 6.047 1 33.06 196 VAL A O 1
ATOM 1497 N N . PRO A 1 197 ? 35.125 -12.852 7.977 1 32.12 197 PRO A N 1
ATOM 1498 C CA . PRO A 1 197 ? 36.5 -12.398 7.668 1 32.12 197 PRO A CA 1
ATOM 1499 C C . PRO A 1 197 ? 37.219 -13.352 6.727 1 32.12 197 PRO A C 1
ATOM 1501 O O . PRO A 1 197 ? 37.25 -14.562 6.953 1 32.12 197 PRO A O 1
ATOM 1504 N N . ARG A 1 198 ? 37.031 -13.148 5.406 1 28.56 198 ARG A N 1
ATOM 1505 C CA . ARG A 1 198 ? 37.875 -13.938 4.52 1 28.56 198 ARG A CA 1
ATOM 1506 C C . ARG A 1 198 ? 39.281 -14.109 5.109 1 28.56 198 ARG A C 1
ATOM 1508 O O . ARG A 1 198 ? 40.031 -13.133 5.25 1 28.56 198 ARG A O 1
ATOM 1515 N N . GLY A 1 199 ? 39.438 -14.938 6.152 1 27.25 199 GLY A N 1
ATOM 1516 C CA . GLY A 1 199 ? 40.719 -15.344 6.648 1 27.25 199 GLY A CA 1
ATOM 1517 C C . GLY A 1 199 ? 41.75 -15.594 5.543 1 27.25 199 GLY A C 1
ATOM 1518 O O . GLY A 1 199 ? 41.531 -16.438 4.676 1 27.25 199 GLY A O 1
ATOM 1519 N N . ALA A 1 200 ? 42.344 -14.5 4.957 1 28.72 200 ALA A N 1
ATOM 1520 C CA . ALA A 1 200 ? 43.531 -14.602 4.113 1 28.72 200 ALA A CA 1
ATOM 1521 C C . ALA A 1 200 ? 44.469 -15.727 4.586 1 28.72 200 ALA A C 1
ATOM 1523 O O . ALA A 1 200 ? 44.844 -15.773 5.758 1 28.72 200 ALA A O 1
ATOM 1524 N N . GLY A 1 201 ? 44.344 -16.906 4.012 1 23.7 201 GLY A N 1
ATOM 1525 C CA . GLY A 1 201 ? 45.156 -18.109 4.211 1 23.7 201 GLY A CA 1
ATOM 1526 C C . GLY A 1 201 ? 46.594 -17.797 4.555 1 23.7 201 GLY A C 1
ATOM 1527 O O . GLY A 1 201 ? 47.031 -16.641 4.496 1 23.7 201 GLY A O 1
ATOM 1528 N N . ARG A 1 202 ? 47.562 -18.828 4.336 1 24.95 202 ARG A N 1
ATOM 1529 C CA . ARG A 1 202 ? 48.688 -19.531 4.91 1 24.95 202 ARG A CA 1
ATOM 1530 C C . ARG A 1 202 ? 50 -18.812 4.582 1 24.95 202 ARG A C 1
ATOM 1532 O O . ARG A 1 202 ? 50.656 -19.141 3.598 1 24.95 202 ARG A O 1
ATOM 1539 N N . ASP A 1 203 ? 50.062 -17.5 4.363 1 24.14 203 ASP A N 1
ATOM 1540 C CA . ASP A 1 203 ? 51.406 -17.172 3.916 1 24.14 203 ASP A CA 1
ATOM 1541 C C . ASP A 1 203 ? 52.438 -17.609 4.949 1 24.14 203 ASP A C 1
ATOM 1543 O O . ASP A 1 203 ? 52.219 -17.469 6.156 1 24.14 203 ASP A O 1
ATOM 1547 N N . GLY A 1 204 ? 53.25 -18.672 4.691 1 25.61 204 GLY A N 1
ATOM 1548 C CA . GLY A 1 204 ? 54.344 -19.359 5.324 1 25.61 204 GLY A CA 1
ATOM 1549 C C . GLY A 1 204 ? 55.406 -18.438 5.898 1 25.61 204 GLY A C 1
ATOM 1550 O O . GLY A 1 204 ? 56.531 -18.844 6.188 1 25.61 204 GLY A O 1
ATOM 1551 N N . SER A 1 205 ? 55.156 -17.141 6.168 1 25.62 205 SER A N 1
ATOM 1552 C CA . SER A 1 205 ? 56.375 -16.391 6.371 1 25.62 205 SER A CA 1
ATOM 1553 C C . SER A 1 205 ? 57.156 -16.891 7.594 1 25.62 205 SER A C 1
ATOM 1555 O O . SER A 1 205 ? 56.531 -17.391 8.547 1 25.62 205 SER A O 1
ATOM 1557 N N . ALA A 1 206 ? 58.531 -17.062 7.371 1 25.28 206 ALA A N 1
ATOM 1558 C CA . ALA A 1 206 ? 59.656 -17.516 8.172 1 25.28 206 ALA A CA 1
ATOM 1559 C C . ALA A 1 206 ? 59.625 -16.891 9.562 1 25.28 206 ALA A C 1
ATOM 1561 O O . ALA A 1 206 ? 59.094 -15.797 9.742 1 25.28 206 ALA A O 1
ATOM 1562 N N . PRO A 1 207 ? 60.312 -17.578 10.562 1 28.22 207 PRO A N 1
ATOM 1563 C CA . PRO A 1 207 ? 60.312 -17.594 12.031 1 28.22 207 PRO A CA 1
ATOM 1564 C C . PRO A 1 207 ? 60.844 -16.297 12.625 1 28.22 207 PRO A C 1
ATOM 1566 O O . PRO A 1 207 ? 61.062 -16.203 13.836 1 28.22 207 PRO A O 1
ATOM 1569 N N . GLY A 1 208 ? 61 -15.117 11.836 1 23.75 208 GLY A N 1
ATOM 1570 C CA . GLY A 1 208 ? 62.062 -14.305 12.422 1 23.75 208 GLY A CA 1
ATOM 1571 C C . GLY A 1 208 ? 61.781 -13.938 13.875 1 23.75 208 GLY A C 1
ATOM 1572 O O . GLY A 1 208 ? 60.688 -14.141 14.375 1 23.75 208 GLY A O 1
ATOM 1573 N N . ASN A 1 209 ? 62.844 -13.18 14.477 1 27.25 209 ASN A N 1
ATOM 1574 C CA . ASN A 1 209 ? 63.312 -12.883 15.828 1 27.25 209 ASN A CA 1
ATOM 1575 C C . ASN A 1 209 ? 62.25 -12.141 16.641 1 27.25 209 ASN A C 1
ATOM 1577 O O . ASN A 1 209 ? 61.531 -11.312 16.094 1 27.25 209 ASN A O 1
ATOM 1581 N N . PRO A 1 210 ? 62.094 -12.57 17.938 1 28.19 210 PRO A N 1
ATOM 1582 C CA . PRO A 1 210 ? 61.031 -12.297 18.922 1 28.19 210 PRO A CA 1
ATOM 1583 C C . PRO A 1 210 ? 60.969 -10.828 19.312 1 28.19 210 PRO A C 1
ATOM 1585 O O . PRO A 1 210 ? 61.656 -10.398 20.234 1 28.19 210 PRO A O 1
ATOM 1588 N N . LYS A 1 211 ? 61.312 -9.859 18.391 1 24.48 211 LYS A N 1
ATOM 1589 C CA . LYS A 1 211 ? 61.406 -8.562 19.047 1 24.48 211 LYS A CA 1
ATOM 1590 C C . LYS A 1 211 ? 60.25 -8.312 19.969 1 24.48 211 LYS A C 1
ATOM 1592 O O . LYS A 1 211 ? 59.156 -8.906 19.812 1 24.48 211 LYS A O 1
ATOM 1597 N N . ALA A 1 212 ? 60.469 -7.293 20.922 1 27.27 212 ALA A N 1
ATOM 1598 C CA . ALA A 1 212 ? 59.875 -6.766 22.141 1 27.27 212 ALA A CA 1
ATOM 1599 C C . ALA A 1 212 ? 58.438 -6.348 21.906 1 27.27 212 ALA A C 1
ATOM 1601 O O . ALA A 1 212 ? 58.094 -5.797 20.859 1 27.27 212 ALA A O 1
ATOM 1602 N N . PRO A 1 213 ? 57.5 -6.875 22.781 1 29.97 213 PRO A N 1
ATOM 1603 C CA . PRO A 1 213 ? 56.031 -6.742 22.656 1 29.97 213 PRO A CA 1
ATOM 1604 C C . PRO A 1 213 ? 55.594 -5.285 22.625 1 29.97 213 PRO A C 1
ATOM 1606 O O . PRO A 1 213 ? 55.844 -4.527 23.562 1 29.97 213 PRO A O 1
ATOM 1609 N N . VAL A 1 214 ? 56 -4.496 21.516 1 28.06 214 VAL A N 1
ATOM 1610 C CA . VAL A 1 214 ? 55.5 -3.121 21.562 1 28.06 214 VAL A CA 1
ATOM 1611 C C . VAL A 1 214 ? 54.031 -3.111 22 1 28.06 214 VAL A C 1
ATOM 1613 O O . VAL A 1 214 ? 53.281 -4.043 21.703 1 28.06 214 VAL A O 1
ATOM 1616 N N . LYS A 1 215 ? 53.844 -2.35 23.031 1 25.67 215 LYS A N 1
ATOM 1617 C CA . LYS A 1 215 ? 52.562 -1.987 23.641 1 25.67 215 LYS A CA 1
ATOM 1618 C C . LYS A 1 215 ? 51.5 -1.724 22.594 1 25.67 215 LYS A C 1
ATOM 1620 O O . LYS A 1 215 ? 51.688 -0.897 21.703 1 25.67 215 LYS A O 1
ATOM 1625 N N . SER A 1 216 ? 50.812 -2.822 22.172 1 25.84 216 SER A N 1
ATOM 1626 C CA . SER A 1 216 ? 49.781 -2.725 21.172 1 25.84 216 SER A CA 1
ATOM 1627 C C . SER A 1 216 ? 48.781 -1.613 21.516 1 25.84 216 SER A C 1
ATOM 1629 O O . SER A 1 216 ? 48.25 -1.57 22.625 1 25.84 216 SER A O 1
ATOM 1631 N N . LYS A 1 217 ? 49.062 -0.288 21.156 1 29.05 217 LYS A N 1
ATOM 1632 C CA . LYS A 1 217 ? 48.031 0.733 21.203 1 29.05 217 LYS A CA 1
ATOM 1633 C C . LYS A 1 217 ? 46.656 0.146 20.859 1 29.05 217 LYS A C 1
ATOM 1635 O O . LYS A 1 217 ? 46.562 -0.797 20.078 1 29.05 217 LYS A O 1
ATOM 1640 N N . PRO A 1 218 ? 45.656 0.471 21.703 1 28.81 218 PRO A N 1
ATOM 1641 C CA . PRO A 1 218 ? 44.312 -0.056 21.469 1 28.81 218 PRO A CA 1
ATOM 1642 C C . PRO A 1 218 ? 43.938 -0.073 19.984 1 28.81 218 PRO A C 1
ATOM 1644 O O . PRO A 1 218 ? 44.375 0.8 19.234 1 28.81 218 PRO A O 1
ATOM 1647 N N . LYS A 1 219 ? 43.844 -1.226 19.375 1 29.69 219 LYS A N 1
ATOM 1648 C CA . LYS A 1 219 ? 43.312 -1.407 18.031 1 29.69 219 LYS A CA 1
ATOM 1649 C C . LYS A 1 219 ? 42.219 -0.37 17.719 1 29.69 219 LYS A C 1
ATOM 1651 O O . LYS A 1 219 ? 41.219 -0.265 18.438 1 29.69 219 LYS A O 1
ATOM 1656 N N . ALA A 1 220 ? 42.594 0.843 17.219 1 27.05 220 ALA A N 1
ATOM 1657 C CA . ALA A 1 220 ? 41.656 1.796 16.625 1 27.05 220 ALA A CA 1
ATOM 1658 C C . ALA A 1 220 ? 40.469 1.075 15.984 1 27.05 220 ALA A C 1
ATOM 1660 O O . ALA A 1 220 ? 40.625 -0.021 15.438 1 27.05 220 ALA A O 1
ATOM 1661 N N . ALA A 1 221 ? 39.156 1.354 16.469 1 32.12 221 ALA A N 1
ATOM 1662 C CA . ALA A 1 221 ? 37.938 0.913 15.812 1 32.12 221 ALA A CA 1
ATOM 1663 C C . ALA A 1 221 ? 38.156 0.756 14.305 1 32.12 221 ALA A C 1
ATOM 1665 O O . ALA A 1 221 ? 38.812 1.576 13.68 1 32.12 221 ALA A O 1
ATOM 1666 N N . PRO A 1 222 ? 38.125 -0.481 13.734 1 35.12 222 PRO A N 1
ATOM 1667 C CA . PRO A 1 222 ? 38.406 -0.602 12.305 1 35.12 222 PRO A CA 1
ATOM 1668 C C . PRO A 1 222 ? 37.969 0.625 11.508 1 35.12 222 PRO A C 1
ATOM 1670 O O . PRO A 1 222 ? 36.812 1.032 11.602 1 35.12 222 PRO A O 1
ATOM 1673 N N . GLU A 1 223 ? 38.719 1.7 11.469 1 35.66 223 GLU A N 1
ATOM 1674 C CA . GLU A 1 223 ? 38.5 2.68 10.414 1 35.66 223 GLU A CA 1
ATOM 1675 C C . GLU A 1 223 ? 38.094 2 9.109 1 35.66 223 GLU A C 1
ATOM 1677 O O . GLU A 1 223 ? 38.656 0.979 8.727 1 35.66 223 GLU A O 1
ATOM 1682 N N . CYS A 1 224 ? 36.812 1.916 8.734 1 34.97 224 CYS A N 1
ATOM 1683 C CA . CYS A 1 224 ? 36.469 1.546 7.367 1 34.97 224 CYS A CA 1
ATOM 1684 C C . CYS A 1 224 ? 37.562 1.985 6.398 1 34.97 224 CYS A C 1
ATOM 1686 O O . CYS A 1 224 ? 37.656 3.164 6.055 1 34.97 224 CYS A O 1
ATOM 1688 N N . LYS A 1 225 ? 38.75 1.615 6.559 1 35 225 LYS A N 1
ATOM 1689 C CA . LYS A 1 225 ? 39.844 1.897 5.625 1 35 225 LYS A CA 1
ATOM 1690 C C . LYS A 1 225 ? 39.5 1.4 4.223 1 35 225 LYS A C 1
ATOM 1692 O O . LYS A 1 225 ? 39.625 0.21 3.932 1 35 225 LYS A O 1
ATOM 1697 N N . ASP A 1 226 ? 38.469 1.674 3.5 1 34.53 226 ASP A N 1
ATOM 1698 C CA . ASP A 1 226 ? 38.75 1.509 2.08 1 34.53 226 ASP A CA 1
ATOM 1699 C C . ASP A 1 226 ? 40.125 2.078 1.734 1 34.53 226 ASP A C 1
ATOM 1701 O O . ASP A 1 226 ? 40.562 3.08 2.312 1 34.53 226 ASP A O 1
ATOM 1705 N N . GLU A 1 227 ? 41.156 1.419 1.206 1 33.88 227 GLU A N 1
ATOM 1706 C CA . GLU A 1 227 ? 42.375 1.86 0.546 1 33.88 227 GLU A CA 1
ATOM 1707 C C . GLU A 1 227 ? 42.188 3.189 -0.176 1 33.88 227 GLU A C 1
ATOM 1709 O O . GLU A 1 227 ? 43 4.094 -0.079 1 33.88 227 GLU A O 1
ATOM 1714 N N . GLU A 1 228 ? 41.781 3.184 -1.523 1 36.47 228 GLU A N 1
ATOM 1715 C CA . GLU A 1 228 ? 41.844 4.348 -2.402 1 36.47 228 GLU A CA 1
ATOM 1716 C C . GLU A 1 228 ? 41.062 5.523 -1.8 1 36.47 228 GLU A C 1
ATOM 1718 O O . GLU A 1 228 ? 40.156 5.332 -1.004 1 36.47 228 GLU A O 1
ATOM 1723 N N . GLY A 1 229 ? 41.438 6.883 -1.851 1 36 229 GLY A N 1
ATOM 1724 C CA . GLY A 1 229 ? 41 8.172 -1.338 1 36 229 GLY A CA 1
ATOM 1725 C C . GLY A 1 229 ? 39.5 8.289 -1.209 1 36 229 GLY A C 1
ATOM 1726 O O . GLY A 1 229 ? 38.969 9.398 -1.08 1 36 229 GLY A O 1
ATOM 1727 N N . VAL A 1 230 ? 38.719 7.52 -1.899 1 37.19 230 VAL A N 1
ATOM 1728 C CA . VAL A 1 230 ? 37.312 7.855 -1.778 1 37.19 230 VAL A CA 1
ATOM 1729 C C . VAL A 1 230 ? 36.844 7.625 -0.342 1 37.19 230 VAL A C 1
ATOM 1731 O O . VAL A 1 230 ? 37.031 6.539 0.211 1 37.19 230 VAL A O 1
ATOM 1734 N N . ALA A 1 231 ? 36.875 8.484 0.558 1 37.94 231 ALA A N 1
ATOM 1735 C CA . ALA A 1 231 ? 36.219 8.547 1.865 1 37.94 231 ALA A CA 1
ATOM 1736 C C . ALA A 1 231 ? 34.969 7.672 1.896 1 37.94 231 ALA A C 1
ATOM 1738 O O . ALA A 1 231 ? 33.938 8.031 1.314 1 37.94 231 ALA A O 1
ATOM 1739 N N . GLY A 1 232 ? 34.938 6.406 1.736 1 43.41 232 GLY A N 1
ATOM 1740 C CA . GLY A 1 232 ? 33.75 5.605 1.855 1 43.41 232 GLY A CA 1
ATOM 1741 C C . GLY A 1 232 ? 32.906 5.938 3.088 1 43.41 232 GLY A C 1
ATOM 1742 O O . GLY A 1 232 ? 33.469 6.039 4.191 1 43.41 232 GLY A O 1
ATOM 1743 N N . VAL A 1 233 ? 31.969 6.859 3.021 1 50.47 233 VAL A N 1
ATOM 1744 C CA . VAL A 1 233 ? 31.047 7.203 4.109 1 50.47 233 VAL A CA 1
ATOM 1745 C C . VAL A 1 233 ? 30.766 5.961 4.949 1 50.47 233 VAL A C 1
ATOM 1747 O O . VAL A 1 233 ? 30.297 4.945 4.426 1 50.47 233 VAL A O 1
ATOM 1750 N N . CYS A 1 234 ? 31.516 5.621 6.039 1 59.06 234 CYS A N 1
ATOM 1751 C CA . CYS A 1 234 ? 31.25 4.566 7.008 1 59.06 234 CYS A CA 1
ATOM 1752 C C . CYS A 1 234 ? 29.781 4.598 7.461 1 59.06 234 CYS A C 1
ATOM 1754 O O . CYS A 1 234 ? 29.328 5.586 8.039 1 59.06 234 CYS A O 1
ATOM 1756 N N . ILE A 1 235 ? 28.875 3.883 6.84 1 68.88 235 ILE A N 1
ATOM 1757 C CA . ILE A 1 235 ? 27.5 3.76 7.293 1 68.88 235 ILE A CA 1
ATOM 1758 C C . ILE A 1 235 ? 27.453 3.059 8.648 1 68.88 235 ILE A C 1
ATOM 1760 O O . ILE A 1 235 ? 27.953 1.936 8.789 1 68.88 235 ILE A O 1
ATOM 1764 N N . PRO A 1 236 ? 27.125 3.826 9.711 1 80.69 236 PRO A N 1
ATOM 1765 C CA . PRO A 1 236 ? 27.047 3.244 11.055 1 80.69 236 PRO A CA 1
ATOM 1766 C C . PRO A 1 236 ? 26.156 2.014 11.117 1 80.69 236 PRO A C 1
ATOM 1768 O O . PRO A 1 236 ? 25.281 1.846 10.266 1 80.69 236 PRO A O 1
ATOM 1771 N N . GLU A 1 237 ? 26.484 1.133 12.023 1 86.44 237 GLU A N 1
ATOM 1772 C CA . GLU A 1 237 ? 25.656 -0.048 12.234 1 86.44 237 GLU A CA 1
ATOM 1773 C C . GLU A 1 237 ? 24.453 0.275 13.117 1 86.44 237 GLU A C 1
ATOM 1775 O O . GLU A 1 237 ? 24.594 0.918 14.156 1 86.44 237 GLU A O 1
ATOM 1780 N N . VAL A 1 238 ? 23.281 0.085 12.656 1 93.44 238 VAL A N 1
ATOM 1781 C CA . VAL A 1 238 ? 22.047 0.224 13.406 1 93.44 238 VAL A CA 1
ATOM 1782 C C . VAL A 1 238 ? 21.469 -1.157 13.719 1 93.44 238 VAL A C 1
ATOM 1784 O O . VAL A 1 238 ? 21.328 -1.998 12.828 1 93.44 238 VAL A O 1
ATOM 1787 N N . ALA A 1 239 ? 21.234 -1.41 15.008 1 94.62 239 ALA A N 1
ATOM 1788 C CA . ALA A 1 239 ? 20.688 -2.709 15.414 1 94.62 239 ALA A CA 1
ATOM 1789 C C . ALA A 1 239 ? 19.359 -2.988 14.734 1 94.62 239 ALA A C 1
ATOM 1791 O O . ALA A 1 239 ? 18.547 -2.076 14.539 1 94.62 239 ALA A O 1
ATOM 1792 N N . ALA A 1 240 ? 19.203 -4.27 14.438 1 96 240 ALA A N 1
ATOM 1793 C CA . ALA A 1 240 ? 17.984 -4.676 13.742 1 96 240 ALA A CA 1
ATOM 1794 C C . ALA A 1 240 ? 17.078 -5.492 14.656 1 96 240 ALA A C 1
ATOM 1796 O O . ALA A 1 240 ? 17.562 -6.23 15.516 1 96 240 ALA A O 1
ATOM 1797 N N . GLN A 1 241 ? 15.828 -5.305 14.477 1 96.44 241 GLN A N 1
ATOM 1798 C CA . GLN A 1 241 ? 14.797 -6.125 15.109 1 96.44 241 GLN A CA 1
ATOM 1799 C C . GLN A 1 241 ? 13.586 -6.277 14.203 1 96.44 241 GLN A C 1
ATOM 1801 O O . GLN A 1 241 ? 13.422 -5.523 13.242 1 96.44 241 GLN A O 1
ATOM 1806 N N . TYR A 1 242 ? 12.836 -7.25 14.484 1 96.75 242 TYR A N 1
ATOM 1807 C CA . TYR A 1 242 ? 11.586 -7.375 13.742 1 96.75 242 TYR A CA 1
ATOM 1808 C C . TYR A 1 242 ? 10.617 -6.258 14.109 1 96.75 242 TYR A C 1
ATOM 1810 O O . TYR A 1 242 ? 10.578 -5.812 15.258 1 96.75 242 TYR A O 1
ATOM 1818 N N . TYR A 1 243 ? 9.773 -5.883 13.164 1 97.5 243 TYR A N 1
ATOM 1819 C CA . TYR A 1 243 ? 8.906 -4.719 13.305 1 97.5 243 TYR A CA 1
ATOM 1820 C C . TYR A 1 243 ? 7.871 -4.938 14.398 1 97.5 243 TYR A C 1
ATOM 1822 O O . TYR A 1 243 ? 7.309 -3.979 14.938 1 97.5 243 TYR A O 1
ATOM 1830 N N . TYR A 1 244 ? 7.621 -6.176 14.758 1 96.38 244 TYR A N 1
ATOM 1831 C CA . TYR A 1 244 ? 6.574 -6.465 15.727 1 96.38 244 TYR A CA 1
ATOM 1832 C C . TYR A 1 244 ? 7.141 -6.527 17.141 1 96.38 244 TYR A C 1
ATOM 1834 O O . TYR A 1 244 ? 6.395 -6.68 18.109 1 96.38 244 TYR A O 1
ATOM 1842 N N . GLU A 1 245 ? 8.461 -6.438 17.234 1 95.81 245 GLU A N 1
ATOM 1843 C CA . GLU A 1 245 ? 9.078 -6.285 18.562 1 95.81 245 GLU A CA 1
ATOM 1844 C C . GLU A 1 245 ? 8.969 -4.844 19.047 1 95.81 245 GLU A C 1
ATOM 1846 O O . GLU A 1 245 ? 8.805 -3.92 18.25 1 95.81 245 GLU A O 1
ATOM 1851 N N . ASN A 1 246 ? 9.125 -4.648 20.266 1 95.56 246 ASN A N 1
ATOM 1852 C CA . ASN A 1 246 ? 8.875 -3.342 20.875 1 95.56 246 ASN A CA 1
ATOM 1853 C C . ASN A 1 246 ? 9.859 -2.293 20.375 1 95.56 246 ASN A C 1
ATOM 1855 O O . ASN A 1 246 ? 11.078 -2.465 20.516 1 95.56 246 ASN A O 1
ATOM 1859 N N . TRP A 1 247 ? 9.328 -1.201 19.828 1 96.44 247 TRP A N 1
ATOM 1860 C CA . TRP A 1 247 ? 10.172 -0.105 19.375 1 96.44 247 TRP A CA 1
ATOM 1861 C C . TRP A 1 247 ? 9.523 1.243 19.656 1 96.44 247 TRP A C 1
ATOM 1863 O O . TRP A 1 247 ? 10.031 2.287 19.25 1 96.44 247 TRP A O 1
ATOM 1873 N N . THR A 1 248 ? 8.445 1.218 20.375 1 95.62 248 THR A N 1
ATOM 1874 C CA . THR A 1 248 ? 7.645 2.426 20.531 1 95.62 248 THR A CA 1
ATOM 1875 C C . THR A 1 248 ? 7.93 3.1 21.875 1 95.62 248 THR A C 1
ATOM 1877 O O . THR A 1 248 ? 7.004 3.5 22.578 1 95.62 248 THR A O 1
ATOM 1880 N N . GLN A 1 249 ? 9.156 3.111 22.297 1 91.44 249 GLN A N 1
ATOM 1881 C CA . GLN A 1 249 ? 9.531 4.008 23.391 1 91.44 249 GLN A CA 1
ATOM 1882 C C . GLN A 1 249 ? 9.469 5.465 22.953 1 91.44 249 GLN A C 1
ATOM 1884 O O . GLN A 1 249 ? 10.375 5.949 22.266 1 91.44 249 GLN A O 1
ATOM 1889 N N . THR A 1 250 ? 8.469 6.137 23.375 1 88.62 250 THR A N 1
ATOM 1890 C CA . THR A 1 250 ? 8.109 7.434 22.812 1 88.62 250 THR A CA 1
ATOM 1891 C C . THR A 1 250 ? 8.938 8.547 23.453 1 88.62 250 THR A C 1
ATOM 1893 O O . THR A 1 250 ? 9.344 8.43 24.609 1 88.62 250 THR A O 1
ATOM 1896 N N . PRO A 1 251 ? 9.242 9.609 22.656 1 94.81 251 PRO A N 1
ATOM 1897 C CA . PRO A 1 251 ? 8.82 9.859 21.281 1 94.81 251 PRO A CA 1
ATOM 1898 C C . PRO A 1 251 ? 9.641 9.062 20.266 1 94.81 251 PRO A C 1
ATOM 1900 O O . PRO A 1 251 ? 10.836 8.836 20.469 1 94.81 251 PRO A O 1
ATOM 1903 N N . VAL A 1 252 ? 8.945 8.656 19.203 1 97.94 252 VAL A N 1
ATOM 1904 C CA . VAL A 1 252 ? 9.633 7.832 18.219 1 97.94 252 VAL A CA 1
ATOM 1905 C C . VAL A 1 252 ? 9.297 8.328 16.812 1 97.94 252 VAL A C 1
ATOM 1907 O O . VAL A 1 252 ? 8.227 8.898 16.578 1 97.94 252 VAL A O 1
ATOM 1910 N N . ALA A 1 253 ? 10.188 8.211 15.922 1 98.69 253 ALA A N 1
ATOM 1911 C CA . ALA A 1 253 ? 9.984 8.484 14.5 1 98.69 253 ALA A CA 1
ATOM 1912 C C . ALA A 1 253 ? 10.391 7.281 13.648 1 98.69 253 ALA A C 1
ATOM 1914 O O . ALA A 1 253 ? 11.273 6.512 14.031 1 98.69 253 ALA A O 1
ATOM 1915 N N . VAL A 1 254 ? 9.75 7.152 12.547 1 98.75 254 VAL A N 1
ATOM 1916 C CA . VAL A 1 254 ? 10.062 6.062 11.633 1 98.75 254 VAL A CA 1
ATOM 1917 C C . VAL A 1 254 ? 10.383 6.629 10.25 1 98.75 254 VAL A C 1
ATOM 1919 O O . VAL A 1 254 ? 9.648 7.477 9.734 1 98.75 254 VAL A O 1
ATOM 1922 N N . VAL A 1 255 ? 11.484 6.129 9.688 1 98.88 255 VAL A N 1
ATOM 1923 C CA . VAL A 1 255 ? 11.859 6.523 8.336 1 98.88 255 VAL A CA 1
ATOM 1924 C C . VAL A 1 255 ? 11.438 5.438 7.348 1 98.88 255 VAL A C 1
ATOM 1926 O O . VAL A 1 255 ? 11.711 4.254 7.562 1 98.88 255 VAL A O 1
ATOM 1929 N N . ILE A 1 256 ? 10.734 5.812 6.273 1 98.56 256 ILE A N 1
ATOM 1930 C CA . ILE A 1 256 ? 10.398 4.945 5.152 1 98.56 256 ILE A CA 1
ATOM 1931 C C . ILE A 1 256 ? 11.188 5.367 3.914 1 98.56 256 ILE A C 1
ATOM 1933 O O . ILE A 1 256 ? 11.133 6.527 3.504 1 98.56 256 ILE A O 1
ATOM 1937 N N . GLY A 1 257 ? 11.891 4.43 3.359 1 97.56 257 GLY A N 1
ATOM 1938 C CA . GLY A 1 257 ? 12.688 4.707 2.174 1 97.56 257 GLY A CA 1
ATOM 1939 C C . GLY A 1 257 ? 11.867 4.719 0.896 1 97.56 257 GLY A C 1
ATOM 1940 O O . GLY A 1 257 ? 10.828 4.062 0.812 1 97.56 257 GLY A O 1
ATOM 1941 N N . GLY A 1 258 ? 12.398 5.414 -0.096 1 94.38 258 GLY A N 1
ATOM 1942 C CA . GLY A 1 258 ? 11.742 5.527 -1.389 1 94.38 258 GLY A CA 1
ATOM 1943 C C . GLY A 1 258 ? 11.859 4.273 -2.23 1 94.38 258 GLY A C 1
ATOM 1944 O O . GLY A 1 258 ? 12.633 3.367 -1.899 1 94.38 258 GLY A O 1
ATOM 1945 N N . GLU A 1 259 ? 11.156 4.199 -3.398 1 87.56 259 GLU A N 1
ATOM 1946 C CA . GLU A 1 259 ? 11.008 3.043 -4.277 1 87.56 259 GLU A CA 1
ATOM 1947 C C . GLU A 1 259 ? 12.305 2.742 -5.016 1 87.56 259 GLU A C 1
ATOM 1949 O O . GLU A 1 259 ? 12.656 1.577 -5.227 1 87.56 259 GLU A O 1
ATOM 1954 N N . THR A 1 260 ? 13.008 3.777 -5.297 1 83.81 260 THR A N 1
ATOM 1955 C CA . THR A 1 260 ? 14.141 3.627 -6.203 1 83.81 260 THR A CA 1
ATOM 1956 C C . THR A 1 260 ? 15.43 3.41 -5.422 1 83.81 260 THR A C 1
ATOM 1958 O O . THR A 1 260 ? 16.219 2.516 -5.746 1 83.81 260 THR A O 1
ATOM 1961 N N . HIS A 1 261 ? 15.578 4.121 -4.301 1 86.19 261 HIS A N 1
ATOM 1962 C CA . HIS A 1 261 ? 16.891 4.145 -3.678 1 86.19 261 HIS A CA 1
ATOM 1963 C C . HIS A 1 261 ? 16.859 3.512 -2.291 1 86.19 261 HIS A C 1
ATOM 1965 O O . HIS A 1 261 ? 17.906 3.232 -1.705 1 86.19 261 HIS A O 1
ATOM 1971 N N . GLY A 1 262 ? 15.664 3.27 -1.86 1 92.06 262 GLY A N 1
ATOM 1972 C CA . GLY A 1 262 ? 15.586 2.775 -0.495 1 92.06 262 GLY A CA 1
ATOM 1973 C C . GLY A 1 262 ? 16.016 3.801 0.537 1 92.06 262 GLY A C 1
ATOM 1974 O O . GLY A 1 262 ? 15.773 4.996 0.369 1 92.06 262 GLY A O 1
ATOM 1975 N N . LEU A 1 263 ? 16.562 3.361 1.587 1 94.94 263 LEU A N 1
ATOM 1976 C CA . LEU A 1 263 ? 16.984 4.242 2.668 1 94.94 263 LEU A CA 1
ATOM 1977 C C . LEU A 1 263 ? 18.297 4.949 2.307 1 94.94 263 LEU A C 1
ATOM 1979 O O . LEU A 1 263 ? 19.234 4.316 1.842 1 94.94 263 LEU A O 1
ATOM 1983 N N . SER A 1 264 ? 18.297 6.203 2.527 1 95.94 264 SER A N 1
ATOM 1984 C CA . SER A 1 264 ? 19.531 6.969 2.303 1 95.94 264 SER A CA 1
ATOM 1985 C C . SER A 1 264 ? 20.516 6.777 3.445 1 95.94 264 SER A C 1
ATOM 1987 O O . SER A 1 264 ? 20.125 6.43 4.562 1 95.94 264 SER A O 1
ATOM 1989 N N . PRO A 1 265 ? 21.781 7.008 3.174 1 95.19 265 PRO A N 1
ATOM 1990 C CA . PRO A 1 265 ? 22.781 6.98 4.246 1 95.19 265 PRO A CA 1
ATOM 1991 C C . PRO A 1 265 ? 22.469 7.969 5.367 1 95.19 265 PRO A C 1
ATOM 1993 O O . PRO A 1 265 ? 22.734 7.688 6.539 1 95.19 265 PRO A O 1
ATOM 1996 N N . ASP A 1 266 ? 21.875 9.117 5.031 1 96.88 266 ASP A N 1
ATOM 1997 C CA . ASP A 1 266 ? 21.516 10.117 6.023 1 96.88 266 ASP A CA 1
ATOM 1998 C C . ASP A 1 266 ? 20.453 9.578 6.988 1 96.88 266 ASP A C 1
ATOM 2000 O O . ASP A 1 266 ? 20.484 9.875 8.18 1 96.88 266 ASP A O 1
ATOM 2004 N N . ALA A 1 267 ? 19.547 8.82 6.43 1 97.62 267 ALA A N 1
ATOM 2005 C CA . ALA A 1 267 ? 18.516 8.203 7.258 1 97.62 267 ALA A CA 1
ATOM 2006 C C . ALA A 1 267 ? 19.125 7.242 8.273 1 97.62 267 ALA A C 1
ATOM 2008 O O . ALA A 1 267 ? 18.766 7.254 9.453 1 97.62 267 ALA A O 1
ATOM 2009 N N . ILE A 1 268 ? 20.062 6.426 7.801 1 96.75 268 ILE A N 1
ATOM 2010 C CA . ILE A 1 268 ? 20.719 5.441 8.648 1 96.75 268 ILE A CA 1
ATOM 2011 C C . ILE A 1 268 ? 21.547 6.152 9.719 1 96.75 268 ILE A C 1
ATOM 2013 O O . ILE A 1 268 ? 21.562 5.746 10.883 1 96.75 268 ILE A O 1
ATOM 2017 N N . GLN A 1 269 ? 22.219 7.199 9.328 1 96.88 269 GLN A N 1
ATOM 2018 C CA . GLN A 1 269 ? 23.016 7.988 10.258 1 96.88 269 GLN A CA 1
ATOM 2019 C C . GLN A 1 269 ? 22.141 8.609 11.352 1 96.88 269 GLN A C 1
ATOM 2021 O O . GLN A 1 269 ? 22.516 8.617 12.523 1 96.88 269 GLN A O 1
ATOM 2026 N N . LEU A 1 270 ? 21 9.133 10.953 1 97.5 270 LEU A N 1
ATOM 2027 C CA . LEU A 1 270 ? 20.078 9.719 11.922 1 97.5 270 LEU A CA 1
ATOM 2028 C C . LEU A 1 270 ? 19.578 8.672 12.906 1 97.5 270 LEU A C 1
ATOM 2030 O O . LEU A 1 270 ? 19.484 8.93 14.109 1 97.5 270 LEU A O 1
ATOM 2034 N N . ALA A 1 271 ? 19.25 7.516 12.375 1 97.81 271 ALA A N 1
ATOM 2035 C CA . ALA A 1 271 ? 18.812 6.422 13.25 1 97.81 271 ALA A CA 1
ATOM 2036 C C . ALA A 1 271 ? 19.906 6.066 14.258 1 97.81 271 ALA A C 1
ATOM 2038 O O . ALA A 1 271 ? 19.625 5.934 15.453 1 97.81 271 ALA A O 1
ATOM 2039 N N . ALA A 1 272 ? 21.109 5.945 13.828 1 96.62 272 ALA A N 1
ATOM 2040 C CA . ALA A 1 272 ? 22.234 5.586 14.688 1 96.62 272 ALA A CA 1
ATOM 2041 C C . ALA A 1 272 ? 22.469 6.648 15.758 1 96.62 272 ALA A C 1
ATOM 2043 O O . ALA A 1 272 ? 22.656 6.324 16.938 1 96.62 272 ALA A O 1
ATOM 2044 N N . SER A 1 273 ? 22.422 7.883 15.344 1 95.88 273 SER A N 1
ATOM 2045 C CA . SER A 1 273 ? 22.75 8.992 16.234 1 95.88 273 SER A CA 1
ATOM 2046 C C . SER A 1 273 ? 21.688 9.164 17.312 1 95.88 273 SER A C 1
ATOM 2048 O O . SER A 1 273 ? 21.969 9.75 18.375 1 95.88 273 SER A O 1
ATOM 2050 N N . THR A 1 274 ? 20.484 8.586 17.109 1 97.06 274 THR A N 1
ATOM 2051 C CA . THR A 1 274 ? 19.391 8.758 18.062 1 97.06 274 THR A CA 1
ATOM 2052 C C . THR A 1 274 ? 19.141 7.461 18.828 1 97.06 274 THR A C 1
ATOM 2054 O O . THR A 1 274 ? 18.156 7.355 19.562 1 97.06 274 THR A O 1
ATOM 2057 N N . GLY A 1 275 ? 19.922 6.48 18.562 1 95.69 275 GLY A N 1
ATOM 2058 C CA . GLY A 1 275 ? 19.75 5.199 19.234 1 95.69 275 GLY A CA 1
ATOM 2059 C C . GLY A 1 275 ? 18.547 4.426 18.719 1 95.69 275 GLY A C 1
ATOM 2060 O O . GLY A 1 275 ? 17.953 3.641 19.453 1 95.69 275 GLY A O 1
ATOM 2061 N N . GLY A 1 276 ? 18.188 4.676 17.453 1 96.75 276 GLY A N 1
ATOM 2062 C CA . GLY A 1 276 ? 17.062 3.988 16.844 1 96.75 276 GLY A CA 1
ATOM 2063 C C . GLY A 1 276 ? 17.406 2.584 16.375 1 96.75 276 GLY A C 1
ATOM 2064 O O . GLY A 1 276 ? 18.484 2.066 16.672 1 96.75 276 GLY A O 1
ATOM 2065 N N . LYS A 1 277 ? 16.422 1.949 15.711 1 96.94 277 LYS A N 1
ATOM 2066 C CA . LYS A 1 277 ? 16.547 0.567 15.266 1 96.94 277 LYS A CA 1
ATOM 2067 C C . LYS A 1 277 ? 16.141 0.422 13.805 1 96.94 277 LYS A C 1
ATOM 2069 O O . LYS A 1 277 ? 15.43 1.272 13.266 1 96.94 277 LYS A O 1
ATOM 2074 N N . ARG A 1 278 ? 16.719 -0.646 13.266 1 97.12 278 ARG A N 1
ATOM 2075 C CA . ARG A 1 278 ? 16.156 -1.122 12 1 97.12 278 ARG A CA 1
ATOM 2076 C C . ARG A 1 278 ? 14.969 -2.039 12.234 1 97.12 278 ARG A C 1
ATOM 2078 O O . ARG A 1 278 ? 15.102 -3.084 12.875 1 97.12 278 ARG A O 1
ATOM 2085 N N . LEU A 1 279 ? 13.828 -1.594 11.789 1 98.06 279 LEU A N 1
ATOM 2086 C CA . LEU A 1 279 ? 12.617 -2.396 11.922 1 98.06 279 LEU A CA 1
ATOM 2087 C C . LEU A 1 279 ? 12.43 -3.289 10.695 1 98.06 279 LEU A C 1
ATOM 2089 O O . LEU A 1 279 ? 12.023 -2.812 9.633 1 98.06 279 LEU A O 1
ATOM 2093 N N . VAL A 1 280 ? 12.641 -4.555 10.852 1 97.06 280 VAL A N 1
ATOM 2094 C CA . VAL A 1 280 ? 12.672 -5.492 9.734 1 97.06 280 VAL A CA 1
ATOM 2095 C C . VAL A 1 280 ? 11.297 -6.109 9.531 1 97.06 280 VAL A C 1
ATOM 2097 O O . VAL A 1 280 ? 10.711 -6.656 10.469 1 97.06 280 VAL A O 1
ATOM 2100 N N . ILE A 1 281 ? 10.742 -5.953 8.406 1 97.12 281 ILE A N 1
ATOM 2101 C CA . ILE A 1 281 ? 9.578 -6.707 7.969 1 97.12 281 ILE A CA 1
ATOM 2102 C C . ILE A 1 281 ? 10.016 -7.977 7.246 1 97.12 281 ILE A C 1
ATOM 2104 O O . ILE A 1 281 ? 10.531 -7.91 6.129 1 97.12 281 ILE A O 1
ATOM 2108 N N . PRO A 1 282 ? 9.875 -9.047 7.844 1 95 282 PRO A N 1
ATOM 2109 C CA . PRO A 1 282 ? 10.359 -10.266 7.195 1 95 282 PRO A CA 1
ATOM 2110 C C . PRO A 1 282 ? 9.555 -10.625 5.945 1 95 282 PRO A C 1
ATOM 2112 O O . PRO A 1 282 ? 8.328 -10.703 5.996 1 95 282 PRO A O 1
ATOM 2115 N N . VAL A 1 283 ? 10.203 -10.828 4.859 1 95.31 283 VAL A N 1
ATOM 2116 C CA . VAL A 1 283 ? 9.578 -11.25 3.611 1 95.31 283 VAL A CA 1
ATOM 2117 C C . VAL A 1 283 ? 10.172 -12.586 3.166 1 95.31 283 VAL A C 1
ATOM 2119 O O . VAL A 1 283 ? 11.289 -12.945 3.559 1 95.31 283 VAL A O 1
ATOM 2122 N N . VAL A 1 284 ? 9.398 -13.336 2.373 1 95.06 284 VAL A N 1
ATOM 2123 C CA . VAL A 1 284 ? 9.875 -14.602 1.819 1 95.06 284 VAL A CA 1
ATOM 2124 C C . VAL A 1 284 ? 11.156 -14.359 1.016 1 95.06 284 VAL A C 1
ATOM 2126 O O . VAL A 1 284 ? 11.242 -13.398 0.254 1 95.06 284 VAL A O 1
ATOM 2129 N N . PRO A 1 285 ? 12.125 -15.219 1.201 1 90.31 285 PRO A N 1
ATOM 2130 C CA . PRO A 1 285 ? 13.352 -15.062 0.413 1 90.31 285 PRO A CA 1
ATOM 2131 C C . PRO A 1 285 ? 13.086 -15.047 -1.091 1 90.31 285 PRO A C 1
ATOM 2133 O O . PRO A 1 285 ? 12.266 -15.82 -1.586 1 90.31 285 PRO A O 1
ATOM 2136 N N . GLY A 1 286 ? 13.758 -14.164 -1.788 1 86.94 286 GLY A N 1
ATOM 2137 C CA . GLY A 1 286 ? 13.555 -14.023 -3.221 1 86.94 286 GLY A CA 1
ATOM 2138 C C . GLY A 1 286 ? 12.672 -12.844 -3.584 1 86.94 286 GLY A C 1
ATOM 2139 O O . GLY A 1 286 ? 12.719 -12.352 -4.711 1 86.94 286 GLY A O 1
ATOM 2140 N N . VAL A 1 287 ? 11.859 -12.5 -2.627 1 87.69 287 VAL A N 1
ATOM 2141 C CA . VAL A 1 287 ? 11.109 -11.266 -2.805 1 87.69 287 VAL A CA 1
ATOM 2142 C C . VAL A 1 287 ? 11.969 -10.07 -2.391 1 87.69 287 VAL A C 1
ATOM 2144 O O . VAL A 1 287 ? 12.492 -10.031 -1.274 1 87.69 287 VAL A O 1
ATOM 2147 N N . ASP A 1 288 ? 12.273 -9.148 -3.271 1 82.69 288 ASP A N 1
ATOM 2148 C CA . ASP A 1 288 ? 13.203 -8.047 -3.041 1 82.69 288 ASP A CA 1
ATOM 2149 C C . ASP A 1 288 ? 12.711 -7.145 -1.911 1 82.69 288 ASP A C 1
ATOM 2151 O O . ASP A 1 288 ? 13.453 -6.879 -0.958 1 82.69 288 ASP A O 1
ATOM 2155 N N . SER A 1 289 ? 11.734 -6.375 -2.107 1 90.94 289 SER A N 1
ATOM 2156 C CA . SER A 1 289 ? 11.195 -5.453 -1.108 1 90.94 289 SER A CA 1
ATOM 2157 C C . SER A 1 289 ? 9.703 -5.234 -1.303 1 90.94 289 SER A C 1
ATOM 2159 O O . SER A 1 289 ? 9.141 -5.633 -2.324 1 90.94 289 SER A O 1
ATOM 2161 N N . LEU A 1 290 ? 9.141 -4.812 -0.211 1 95.69 290 LEU A N 1
ATOM 2162 C CA . LEU A 1 290 ? 7.75 -4.391 -0.315 1 95.69 290 LEU A CA 1
ATOM 2163 C C . LEU A 1 290 ? 7.648 -2.986 -0.896 1 95.69 290 LEU A C 1
ATOM 2165 O O . LEU A 1 290 ? 8.648 -2.27 -0.979 1 95.69 290 LEU A O 1
ATOM 2169 N N . ASN A 1 291 ? 6.48 -2.705 -1.432 1 96.06 291 ASN A N 1
ATOM 2170 C CA . ASN A 1 291 ? 6.156 -1.328 -1.788 1 96.06 291 ASN A CA 1
ATOM 2171 C C . ASN A 1 291 ? 6.293 -0.392 -0.59 1 96.06 291 ASN A C 1
ATOM 2173 O O . ASN A 1 291 ? 5.902 -0.742 0.525 1 96.06 291 ASN A O 1
ATOM 2177 N N . SER A 1 292 ? 6.848 0.79 -0.826 1 97.62 292 SER A N 1
ATOM 2178 C CA . SER A 1 292 ? 7.137 1.729 0.253 1 97.62 292 SER A CA 1
ATOM 2179 C C . SER A 1 292 ? 5.883 2.039 1.064 1 97.62 292 SER A C 1
ATOM 2181 O O . SER A 1 292 ? 5.941 2.135 2.293 1 97.62 292 SER A O 1
ATOM 2183 N N . ALA A 1 293 ? 4.758 2.217 0.386 1 98.44 293 ALA A N 1
ATOM 2184 C CA . ALA A 1 293 ? 3.52 2.557 1.085 1 98.44 293 ALA A CA 1
ATOM 2185 C C . ALA A 1 293 ? 3.035 1.389 1.939 1 98.44 293 ALA A C 1
ATOM 2187 O O . ALA A 1 293 ? 2.502 1.592 3.033 1 98.44 293 ALA A O 1
ATOM 2188 N N . ILE A 1 294 ? 3.252 0.157 1.46 1 98.38 294 ILE A N 1
ATOM 2189 C CA . ILE A 1 294 ? 2.871 -1.036 2.209 1 98.38 294 ILE A CA 1
ATOM 2190 C C . ILE A 1 294 ? 3.727 -1.148 3.469 1 98.38 294 ILE A C 1
ATOM 2192 O O . ILE A 1 294 ? 3.207 -1.4 4.559 1 98.38 294 ILE A O 1
ATOM 2196 N N . ALA A 1 295 ? 5.047 -0.948 3.277 1 98.31 295 ALA A N 1
ATOM 2197 C CA . ALA A 1 295 ? 5.953 -0.992 4.422 1 98.31 295 ALA A CA 1
ATOM 2198 C C . ALA A 1 295 ? 5.559 0.042 5.473 1 98.31 295 ALA A C 1
ATOM 2200 O O . ALA A 1 295 ? 5.527 -0.261 6.668 1 98.31 295 ALA A O 1
ATOM 2201 N N . ALA A 1 296 ? 5.246 1.235 5.023 1 98.69 296 ALA A N 1
ATOM 2202 C CA . ALA A 1 296 ? 4.809 2.293 5.934 1 98.69 296 ALA A CA 1
ATOM 2203 C C . ALA A 1 296 ? 3.564 1.87 6.707 1 98.69 296 ALA A C 1
ATOM 2205 O O . ALA A 1 296 ? 3.508 2.018 7.93 1 98.69 296 ALA A O 1
ATOM 2206 N N . GLY A 1 297 ? 2.553 1.332 5.969 1 98.62 297 GLY A N 1
ATOM 2207 C CA . GLY A 1 297 ? 1.325 0.893 6.613 1 98.62 297 GLY A CA 1
ATOM 2208 C C . GLY A 1 297 ? 1.554 -0.171 7.672 1 98.62 297 GLY A C 1
ATOM 2209 O O . GLY A 1 297 ? 1.026 -0.073 8.781 1 98.62 297 GLY A O 1
ATOM 2210 N N . ILE A 1 298 ? 2.379 -1.16 7.367 1 98.69 298 ILE A N 1
ATOM 2211 C CA . ILE A 1 298 ? 2.66 -2.271 8.266 1 98.69 298 ILE A CA 1
ATOM 2212 C C . ILE A 1 298 ? 3.322 -1.748 9.539 1 98.69 298 ILE A C 1
ATOM 2214 O O . ILE A 1 298 ? 2.883 -2.061 10.648 1 98.69 298 ILE A O 1
ATOM 2218 N N . VAL A 1 299 ? 4.312 -0.863 9.406 1 98.69 299 VAL A N 1
ATOM 2219 C CA . VAL A 1 299 ? 5.098 -0.393 10.547 1 98.69 299 VAL A CA 1
ATOM 2220 C C . VAL A 1 299 ? 4.262 0.571 11.383 1 98.69 299 VAL A C 1
ATOM 2222 O O . VAL A 1 299 ? 4.266 0.492 12.617 1 98.69 299 VAL A O 1
ATOM 2225 N N . LEU A 1 300 ? 3.527 1.43 10.758 1 98.69 300 LEU A N 1
ATOM 2226 C CA . LEU A 1 300 ? 2.754 2.434 11.477 1 98.69 300 LEU A CA 1
ATOM 2227 C C . LEU A 1 300 ? 1.636 1.783 12.289 1 98.69 300 LEU A C 1
ATOM 2229 O O . LEU A 1 300 ? 1.411 2.141 13.445 1 98.69 300 LEU A O 1
ATOM 2233 N N . PHE A 1 301 ? 0.965 0.789 11.742 1 98.5 301 PHE A N 1
ATOM 2234 C CA . PHE A 1 301 ? -0.158 0.19 12.461 1 98.5 301 PHE A CA 1
ATOM 2235 C C . PHE A 1 301 ? 0.332 -0.777 13.531 1 98.5 301 PHE A C 1
ATOM 2237 O O . PHE A 1 301 ? -0.338 -0.979 14.547 1 98.5 301 PHE A O 1
ATOM 2244 N N . GLU A 1 302 ? 1.527 -1.338 13.289 1 98.25 302 GLU A N 1
ATOM 2245 C CA . GLU A 1 302 ? 2.168 -2.039 14.398 1 98.25 302 GLU A CA 1
ATOM 2246 C C . GLU A 1 302 ? 2.512 -1.079 15.531 1 98.25 302 GLU A C 1
ATOM 2248 O O . GLU A 1 302 ? 2.314 -1.4 16.703 1 98.25 302 GLU A O 1
ATOM 2253 N N . GLY A 1 303 ? 3.047 0.101 15.188 1 97.88 303 GLY A N 1
ATOM 2254 C CA . GLY A 1 303 ? 3.303 1.115 16.188 1 97.88 303 GLY A CA 1
ATOM 2255 C C . GLY A 1 303 ? 2.064 1.508 16.969 1 97.88 303 GLY A C 1
ATOM 2256 O O . GLY A 1 303 ? 2.107 1.623 18.203 1 97.88 303 GLY A O 1
ATOM 2257 N N . ARG A 1 304 ? 1.002 1.692 16.266 1 97.06 304 ARG A N 1
ATOM 2258 C CA . ARG A 1 304 ? -0.266 2.018 16.906 1 97.06 304 ARG A CA 1
ATOM 2259 C C . ARG A 1 304 ? -0.693 0.912 17.859 1 97.06 304 ARG A C 1
ATOM 2261 O O . ARG A 1 304 ? -1.09 1.187 19 1 97.06 304 ARG A O 1
ATOM 2268 N N . ARG A 1 305 ? -0.618 -0.322 17.453 1 96.31 305 ARG A N 1
ATOM 2269 C CA . ARG A 1 305 ? -0.971 -1.464 18.281 1 96.31 305 ARG A CA 1
ATOM 2270 C C . ARG A 1 305 ? -0.139 -1.482 19.562 1 96.31 305 ARG A C 1
ATOM 2272 O O . ARG A 1 305 ? -0.679 -1.643 20.656 1 96.31 305 ARG A O 1
ATOM 2279 N N . GLN A 1 306 ? 1.163 -1.279 19.422 1 96.81 306 GLN A N 1
ATOM 2280 C CA . GLN A 1 306 ? 2.068 -1.332 20.578 1 96.81 306 GLN A CA 1
ATOM 2281 C C . GLN A 1 306 ? 1.766 -0.212 21.562 1 96.81 306 GLN A C 1
ATOM 2283 O O . GLN A 1 306 ? 1.756 -0.436 22.781 1 96.81 306 GLN A O 1
ATOM 2288 N N . LEU A 1 307 ? 1.523 0.95 21.062 1 95.75 307 LEU A N 1
ATOM 2289 C CA . LEU A 1 307 ? 1.282 2.107 21.922 1 95.75 307 LEU A CA 1
ATOM 2290 C C . LEU A 1 307 ? -0.065 1.99 22.625 1 95.75 307 LEU A C 1
ATOM 2292 O O . LEU A 1 307 ? -0.194 2.367 23.797 1 95.75 307 LEU A O 1
ATOM 2296 N N . GLN A 1 308 ? -1.03 1.496 21.922 1 89.81 308 GLN A N 1
ATOM 2297 C CA . GLN A 1 308 ? -2.346 1.317 22.531 1 89.81 308 GLN A CA 1
ATOM 2298 C C . GLN A 1 308 ? -2.311 0.237 23.609 1 89.81 308 GLN A C 1
ATOM 2300 O O . GLN A 1 308 ? -2.992 0.348 24.625 1 89.81 308 GLN A O 1
ATOM 2305 N N . TRP A 1 309 ? -1.547 -0.781 23.375 1 89.06 309 TRP A N 1
ATOM 2306 C CA . TRP A 1 309 ? -1.384 -1.842 24.359 1 89.06 309 TRP A CA 1
ATOM 2307 C C . TRP A 1 309 ? -0.727 -1.308 25.641 1 89.06 309 TRP A C 1
ATOM 2309 O O . TRP A 1 309 ? -1.12 -1.67 26.75 1 89.06 309 TRP A O 1
ATOM 2319 N N . ARG A 1 310 ? 0.191 -0.478 25.469 1 86.94 310 ARG A N 1
ATOM 2320 C CA . ARG A 1 310 ? 0.89 0.104 26.609 1 86.94 310 ARG A CA 1
ATOM 2321 C C . ARG A 1 310 ? -0.037 1.003 27.422 1 86.94 310 ARG A C 1
ATOM 2323 O O . ARG A 1 310 ? 0.005 0.998 28.656 1 86.94 310 ARG A O 1
ATOM 2330 N N . HIS A 1 311 ? -0.787 1.733 26.75 1 83.69 311 HIS A N 1
ATOM 2331 C CA . HIS A 1 311 ? -1.739 2.605 27.438 1 83.69 311 HIS A CA 1
ATOM 2332 C C . HIS A 1 311 ? -2.744 1.797 28.25 1 83.69 311 HIS A C 1
ATOM 2334 O O . HIS A 1 311 ? -3.113 2.191 29.359 1 83.69 311 HIS A O 1
ATOM 2340 N N . LYS A 1 312 ? -3.121 0.687 27.719 1 82.12 312 LYS A N 1
ATOM 2341 C CA . LYS A 1 312 ? -4.062 -0.178 28.422 1 82.12 312 LYS A CA 1
ATOM 2342 C C . LYS A 1 312 ? -3.43 -0.778 29.672 1 82.12 312 LYS A C 1
ATOM 2344 O O . LYS A 1 312 ? -4.082 -0.889 30.719 1 82.12 312 LYS A O 1
ATOM 2349 N N . GLN A 1 313 ? -2.234 -1.121 29.562 1 81.62 313 GLN A N 1
ATOM 2350 C CA . GLN A 1 313 ? -1.528 -1.688 30.703 1 81.62 313 GLN A CA 1
ATOM 2351 C C . GLN A 1 313 ? -1.329 -0.646 31.797 1 81.62 313 GLN A C 1
ATOM 2353 O O . GLN A 1 313 ? -1.448 -0.955 33 1 81.62 313 GLN A O 1
ATOM 2358 N N . GLU A 1 314 ? -1.018 0.528 31.344 1 79.75 314 GLU A N 1
ATOM 2359 C CA . GLU A 1 314 ? -0.819 1.61 32.312 1 79.75 314 GLU A CA 1
ATOM 2360 C C . GLU A 1 314 ? -2.127 1.979 33 1 79.75 314 GLU A C 1
ATOM 2362 O O . GLU A 1 314 ? -2.143 2.264 34.188 1 79.75 314 GLU A O 1
ATOM 2367 N N . ASP A 1 315 ? -3.189 1.913 32.281 1 78.06 315 ASP A N 1
ATOM 2368 C CA . ASP A 1 315 ? -4.5 2.199 32.844 1 78.06 315 ASP A CA 1
ATOM 2369 C C . ASP A 1 315 ? -4.918 1.113 33.844 1 78.06 315 ASP A C 1
ATOM 2371 O O . ASP A 1 315 ? -5.512 1.409 34.875 1 78.06 315 ASP A O 1
ATOM 2375 N N . GLU A 1 316 ? -4.617 -0.108 33.469 1 74.69 316 GLU A N 1
ATOM 2376 C CA . GLU A 1 316 ? -4.941 -1.226 34.344 1 74.69 316 GLU A CA 1
ATOM 2377 C C . GLU A 1 316 ? -4.082 -1.203 35.625 1 74.69 316 GLU A C 1
ATOM 2379 O O . GLU A 1 316 ? -4.543 -1.578 36.688 1 74.69 316 GLU A O 1
ATOM 2384 N N . SER A 1 317 ? -2.883 -0.789 35.406 1 74.38 317 SER A N 1
ATOM 2385 C CA . SER A 1 317 ? -1.978 -0.712 36.562 1 74.38 317 SER A CA 1
ATOM 2386 C C . SER A 1 317 ? -2.385 0.406 37.5 1 74.38 317 SER A C 1
ATOM 2388 O O . SER A 1 317 ? -2.164 0.31 38.719 1 74.38 317 SER A O 1
ATOM 2390 N N . GLN A 1 318 ? -2.877 1.399 37 1 66.31 318 GLN A N 1
ATOM 2391 C CA . GLN A 1 318 ? -3.342 2.506 37.812 1 66.31 318 GLN A CA 1
ATOM 2392 C C . GLN A 1 318 ? -4.633 2.143 38.531 1 66.31 318 GLN A C 1
ATOM 2394 O O . GLN A 1 318 ? -4.91 2.67 39.625 1 66.31 318 GLN A O 1
ATOM 2399 N N . LYS A 1 319 ? -5.371 1.373 38.031 1 66.06 319 LYS A N 1
ATOM 2400 C CA . LYS A 1 319 ? -6.621 0.958 38.656 1 66.06 319 LYS A CA 1
ATOM 2401 C C . LYS A 1 319 ? -6.371 -0.051 39.75 1 66.06 319 LYS A C 1
ATOM 2403 O O . LYS A 1 319 ? -7.125 -0.109 40.75 1 66.06 319 LYS A O 1
ATOM 2408 N N . PHE A 1 320 ? -5.383 -0.979 39.656 1 60.47 320 PHE A N 1
ATOM 2409 C CA . PHE A 1 320 ? -5.078 -1.938 40.719 1 60.47 320 PHE A CA 1
ATOM 2410 C C . PHE A 1 320 ? -3.676 -1.708 41.25 1 60.47 320 PHE A C 1
ATOM 2412 O O . PHE A 1 320 ? -2.732 -2.404 40.875 1 60.47 320 PHE A O 1
ATOM 2419 N N . PRO A 1 321 ? -3.613 -0.625 41.938 1 53.72 321 PRO A N 1
ATOM 2420 C CA . PRO A 1 321 ? -2.295 -0.384 42.531 1 53.72 321 PRO A CA 1
ATOM 2421 C C . PRO A 1 321 ? -1.817 -1.547 43.406 1 53.72 321 PRO A C 1
ATOM 2423 O O . PRO A 1 321 ? -2.631 -2.227 44.031 1 53.72 321 PRO A O 1
ATOM 2426 N N . VAL A 1 322 ? -0.688 -2.281 43.062 1 42.97 322 VAL A N 1
ATOM 2427 C CA . VAL A 1 322 ? -0.117 -3.264 43.969 1 42.97 322 VAL A CA 1
ATOM 2428 C C . VAL A 1 322 ? -0.122 -2.711 45.406 1 42.97 322 VAL A C 1
ATOM 2430 O O . VAL A 1 322 ? 0.463 -1.659 45.656 1 42.97 322 VAL A O 1
ATOM 2433 N N . VAL A 1 323 ? -1.107 -3.107 46.062 1 42.88 323 VAL A N 1
ATOM 2434 C CA . VAL A 1 323 ? -1.03 -2.945 47.531 1 42.88 323 VAL A CA 1
ATOM 2435 C C . VAL A 1 323 ? 0.287 -3.521 48.031 1 42.88 323 VAL A C 1
ATOM 2437 O O . VAL A 1 323 ? 0.545 -4.719 47.906 1 42.88 323 VAL A O 1
ATOM 2440 N N . GLY A 1 324 ? 1.363 -2.799 47.688 1 30.83 324 GLY A N 1
ATOM 2441 C CA . GLY A 1 324 ? 2.373 -3.033 48.688 1 30.83 324 GLY A CA 1
ATOM 2442 C C . GLY A 1 324 ? 2.012 -2.432 50.031 1 30.83 324 GLY A C 1
ATOM 2443 O O . GLY A 1 324 ? 1.265 -1.454 50.125 1 30.83 324 GLY A O 1
ATOM 2444 N N . LYS B 1 1 ? 1.17 -5.27 -33.344 1 66.44 1 LYS B N 1
ATOM 2445 C CA . LYS B 1 1 ? 0.767 -6.531 -32.719 1 66.44 1 LYS B CA 1
ATOM 2446 C C . LYS B 1 1 ? 1.221 -6.613 -31.281 1 66.44 1 LYS B C 1
ATOM 2448 O O . LYS B 1 1 ? 0.405 -6.832 -30.375 1 66.44 1 LYS B O 1
ATOM 2453 N N . VAL B 1 2 ? 2.49 -6.305 -31.125 1 70.38 2 VAL B N 1
ATOM 2454 C CA . VAL B 1 2 ? 3.055 -6.391 -29.781 1 70.38 2 VAL B CA 1
ATOM 2455 C C . VAL B 1 2 ? 2.301 -5.453 -28.844 1 70.38 2 VAL B C 1
ATOM 2457 O O . VAL B 1 2 ? 1.89 -5.855 -27.75 1 70.38 2 VAL B O 1
ATOM 2460 N N . VAL B 1 3 ? 2.084 -4.332 -29.359 1 67.5 3 VAL B N 1
ATOM 2461 C CA . VAL B 1 3 ? 1.418 -3.295 -28.578 1 67.5 3 VAL B CA 1
ATOM 2462 C C . VAL B 1 3 ? 0.001 -3.74 -28.219 1 67.5 3 VAL B C 1
ATOM 2464 O O . VAL B 1 3 ? -0.483 -3.475 -27.125 1 67.5 3 VAL B O 1
ATOM 2467 N N . THR B 1 4 ? -0.57 -4.418 -29.141 1 70.88 4 THR B N 1
ATOM 2468 C CA . THR B 1 4 ? -1.949 -4.852 -28.938 1 70.88 4 THR B CA 1
ATOM 2469 C C . THR B 1 4 ? -2.041 -5.863 -27.812 1 70.88 4 THR B C 1
ATOM 2471 O O . THR B 1 4 ? -2.984 -5.828 -27.016 1 70.88 4 THR B O 1
ATOM 2474 N N . ILE B 1 5 ? -1.12 -6.758 -27.719 1 74.62 5 ILE B N 1
ATOM 2475 C CA . ILE B 1 5 ? -1.103 -7.758 -26.656 1 74.62 5 ILE B CA 1
ATOM 2476 C C . ILE B 1 5 ? -1.031 -7.059 -25.297 1 74.62 5 ILE B C 1
ATOM 2478 O O . ILE B 1 5 ? -1.69 -7.477 -24.344 1 74.62 5 ILE B O 1
ATOM 2482 N N . ALA B 1 6 ? -0.311 -6.027 -25.266 1 70.81 6 ALA B N 1
ATOM 2483 C CA . ALA B 1 6 ? -0.132 -5.277 -24.031 1 70.81 6 ALA B CA 1
ATOM 2484 C C . ALA B 1 6 ? -1.406 -4.531 -23.656 1 70.81 6 ALA B C 1
ATOM 2486 O O . ALA B 1 6 ? -1.771 -4.465 -22.484 1 70.81 6 ALA B O 1
ATOM 2487 N N . LYS B 1 7 ? -2.123 -4.078 -24.5 1 72.88 7 LYS B N 1
ATOM 2488 C CA . LYS B 1 7 ? -3.152 -3.084 -24.219 1 72.88 7 LYS B CA 1
ATOM 2489 C C . LYS B 1 7 ? -4.539 -3.721 -24.172 1 72.88 7 LYS B C 1
ATOM 2491 O O . LYS B 1 7 ? -5.457 -3.188 -23.547 1 72.88 7 LYS B O 1
ATOM 2496 N N . SER B 1 8 ? -4.625 -4.895 -24.828 1 80.19 8 SER B N 1
ATOM 2497 C CA . SER B 1 8 ? -5.98 -5.422 -24.969 1 80.19 8 SER B CA 1
ATOM 2498 C C . SER B 1 8 ? -6.16 -6.719 -24.203 1 80.19 8 SER B C 1
ATOM 2500 O O . SER B 1 8 ? -5.621 -7.758 -24.578 1 80.19 8 SER B O 1
ATOM 2502 N N . LYS B 1 9 ? -7.051 -6.645 -23.234 1 81.94 9 LYS B N 1
ATOM 2503 C CA . LYS B 1 9 ? -7.414 -7.852 -22.5 1 81.94 9 LYS B CA 1
ATOM 2504 C C . LYS B 1 9 ? -8.047 -8.891 -23.422 1 81.94 9 LYS B C 1
ATOM 2506 O O . LYS B 1 9 ? -7.766 -10.086 -23.312 1 81.94 9 LYS B O 1
ATOM 2511 N N . LYS B 1 10 ? -8.953 -8.398 -24.203 1 82.81 10 LYS B N 1
ATOM 2512 C CA . LYS B 1 10 ? -9.617 -9.281 -25.156 1 82.81 10 LYS B CA 1
ATOM 2513 C C . LYS B 1 10 ? -8.602 -10.055 -26 1 82.81 10 LYS B C 1
ATOM 2515 O O . LYS B 1 10 ? -8.766 -11.258 -26.219 1 82.81 10 LYS B O 1
ATOM 2520 N N . PHE B 1 11 ? -7.621 -9.375 -26.453 1 84.25 11 PHE B N 1
ATOM 2521 C CA . PHE B 1 11 ? -6.578 -9.992 -27.25 1 84.25 11 PHE B CA 1
ATOM 2522 C C . PHE B 1 11 ? -5.809 -11.031 -26.453 1 84.25 11 PHE B C 1
ATOM 2524 O O . PHE B 1 11 ? -5.57 -12.141 -26.922 1 84.25 11 PHE B O 1
ATOM 2531 N N . ARG B 1 12 ? -5.469 -10.75 -25.219 1 86.69 12 ARG B N 1
ATOM 2532 C CA . ARG B 1 12 ? -4.77 -11.68 -24.344 1 86.69 12 ARG B CA 1
ATOM 2533 C C . ARG B 1 12 ? -5.605 -12.93 -24.094 1 86.69 12 ARG B C 1
ATOM 2535 O O . ARG B 1 12 ? -5.082 -14.047 -24.125 1 86.69 12 ARG B O 1
ATOM 2542 N N . ASP B 1 13 ? -6.836 -12.703 -23.859 1 86.12 13 ASP B N 1
ATOM 2543 C CA . ASP B 1 13 ? -7.719 -13.82 -23.562 1 86.12 13 ASP B CA 1
ATOM 2544 C C . ASP B 1 13 ? -7.926 -14.695 -24.797 1 86.12 13 ASP B C 1
ATOM 2546 O O . ASP B 1 13 ? -7.938 -15.93 -24.703 1 86.12 13 ASP B O 1
ATOM 2550 N N . HIS B 1 14 ? -8.07 -14.07 -25.922 1 86.94 14 HIS B N 1
ATOM 2551 C CA . HIS B 1 14 ? -8.336 -14.797 -27.156 1 86.94 14 HIS B CA 1
ATOM 2552 C C . HIS B 1 14 ? -7.105 -15.562 -27.625 1 86.94 14 HIS B C 1
ATOM 2554 O O . HIS B 1 14 ? -7.215 -16.703 -28.062 1 86.94 14 HIS B O 1
ATOM 2560 N N . HIS B 1 15 ? -6.031 -14.984 -27.453 1 88.69 15 HIS B N 1
ATOM 2561 C CA . HIS B 1 15 ? -4.816 -15.578 -28 1 88.69 15 HIS B CA 1
ATOM 2562 C C . HIS B 1 15 ? -4.023 -16.297 -26.906 1 88.69 15 HIS B C 1
ATOM 2564 O O . HIS B 1 15 ? -3.051 -17 -27.203 1 88.69 15 HIS B O 1
ATOM 2570 N N . ARG B 1 16 ? -4.367 -16.109 -25.672 1 91.44 16 ARG B N 1
ATOM 2571 C CA . ARG B 1 16 ? -3.717 -16.734 -24.516 1 91.44 16 ARG B CA 1
ATOM 2572 C C . ARG B 1 16 ? -2.238 -16.359 -24.453 1 91.44 16 ARG B C 1
ATOM 2574 O O . ARG B 1 16 ? -1.375 -17.234 -24.359 1 91.44 16 ARG B O 1
ATOM 2581 N N . LYS B 1 17 ? -2.061 -15.055 -24.641 1 93.56 17 LYS B N 1
ATOM 2582 C CA . LYS B 1 17 ? -0.7 -14.523 -24.609 1 93.56 17 LYS B CA 1
ATOM 2583 C C . LYS B 1 17 ? -0.594 -13.359 -23.625 1 93.56 17 LYS B C 1
ATOM 2585 O O . LYS B 1 17 ? -1.57 -12.641 -23.391 1 93.56 17 LYS B O 1
ATOM 2590 N N . VAL B 1 18 ? 0.59 -13.258 -23.016 1 93.69 18 VAL B N 1
ATOM 2591 C CA . VAL B 1 18 ? 0.867 -12.141 -22.125 1 93.69 18 VAL B CA 1
ATOM 2592 C C . VAL B 1 18 ? 2.201 -11.492 -22.5 1 93.69 18 VAL B C 1
ATOM 2594 O O . VAL B 1 18 ? 3.08 -12.156 -23.062 1 93.69 18 VAL B O 1
ATOM 2597 N N . LEU B 1 19 ? 2.293 -10.211 -22.266 1 93.44 19 LEU B N 1
ATOM 2598 C CA . LEU B 1 19 ? 3.502 -9.445 -22.547 1 93.44 19 LEU B CA 1
ATOM 2599 C C . LEU B 1 19 ? 4.238 -9.078 -21.266 1 93.44 19 LEU B C 1
ATOM 2601 O O . LEU B 1 19 ? 3.639 -8.523 -20.344 1 93.44 19 LEU B O 1
ATOM 2605 N N . LEU B 1 20 ? 5.465 -9.469 -21.203 1 94.12 20 LEU B N 1
ATOM 2606 C CA . LEU B 1 20 ? 6.32 -9.117 -20.078 1 94.12 20 LEU B CA 1
ATOM 2607 C C . LEU B 1 20 ? 7.473 -8.219 -20.531 1 94.12 20 LEU B C 1
ATOM 2609 O O . LEU B 1 20 ? 8.07 -8.453 -21.594 1 94.12 20 LEU B O 1
ATOM 2613 N N . GLU B 1 21 ? 7.672 -7.238 -19.703 1 91.75 21 GLU B N 1
ATOM 2614 C CA . GLU B 1 21 ? 8.742 -6.301 -20.016 1 91.75 21 GLU B CA 1
ATOM 2615 C C . GLU B 1 21 ? 9.773 -6.238 -18.891 1 91.75 21 GLU B C 1
ATOM 2617 O O . GLU B 1 21 ? 9.414 -6.254 -17.719 1 91.75 21 GLU B O 1
ATOM 2622 N N . GLY B 1 22 ? 11.07 -6.168 -19.312 1 90.56 22 GLY B N 1
ATOM 2623 C CA . GLY B 1 22 ? 12.141 -6.012 -18.344 1 90.56 22 GLY B CA 1
ATOM 2624 C C . GLY B 1 22 ? 12.828 -7.316 -18 1 90.56 22 GLY B C 1
ATOM 2625 O O . GLY B 1 22 ? 12.195 -8.375 -17.984 1 90.56 22 GLY B O 1
ATOM 2626 N N . HIS B 1 23 ? 14.062 -7.23 -17.703 1 91.19 23 HIS B N 1
ATOM 2627 C CA . HIS B 1 23 ? 14.914 -8.391 -17.469 1 91.19 23 HIS B CA 1
ATOM 2628 C C . HIS B 1 23 ? 14.43 -9.195 -16.281 1 91.19 23 HIS B C 1
ATOM 2630 O O . HIS B 1 23 ? 14.281 -10.422 -16.359 1 91.19 23 HIS B O 1
ATOM 2636 N N . ARG B 1 24 ? 14.156 -8.523 -15.227 1 90.38 24 ARG B N 1
ATOM 2637 C CA . ARG B 1 24 ? 13.805 -9.203 -13.992 1 90.38 24 ARG B CA 1
ATOM 2638 C C . ARG B 1 24 ? 12.516 -10 -14.148 1 90.38 24 ARG B C 1
ATOM 2640 O O . ARG B 1 24 ? 12.453 -11.172 -13.773 1 90.38 24 ARG B O 1
ATOM 2647 N N . LEU B 1 25 ? 11.523 -9.398 -14.703 1 93.44 25 LEU B N 1
ATOM 2648 C CA . LEU B 1 25 ? 10.219 -10.039 -14.859 1 93.44 25 LEU B CA 1
ATOM 2649 C C . LEU B 1 25 ? 10.312 -11.227 -15.812 1 93.44 25 LEU B C 1
ATOM 2651 O O . LEU B 1 25 ? 9.719 -12.273 -15.555 1 93.44 25 LEU B O 1
ATOM 2655 N N . ILE B 1 26 ? 11.023 -11.078 -16.844 1 94.69 26 ILE B N 1
ATOM 2656 C CA . ILE B 1 26 ? 11.195 -12.141 -17.828 1 94.69 26 ILE B CA 1
ATOM 2657 C C . ILE B 1 26 ? 11.969 -13.305 -17.219 1 94.69 26 ILE B C 1
ATOM 2659 O O . ILE B 1 26 ? 11.594 -14.461 -17.391 1 94.69 26 ILE B O 1
ATOM 2663 N N . LYS B 1 27 ? 12.969 -12.953 -16.484 1 93.94 27 LYS B N 1
ATOM 2664 C CA . LYS B 1 27 ? 13.75 -13.984 -15.812 1 93.94 27 LYS B CA 1
ATOM 2665 C C . LYS B 1 27 ? 12.891 -14.766 -14.82 1 93.94 27 LYS B C 1
ATOM 2667 O O . LYS B 1 27 ? 12.93 -16 -14.797 1 93.94 27 LYS B O 1
ATOM 2672 N N . ASP B 1 28 ? 12.125 -14.078 -14.016 1 93.75 28 ASP B N 1
ATOM 2673 C CA . ASP B 1 28 ? 11.227 -14.719 -13.055 1 93.75 28 ASP B CA 1
ATOM 2674 C C . ASP B 1 28 ? 10.242 -15.648 -13.758 1 93.75 28 ASP B C 1
ATOM 2676 O O . ASP B 1 28 ? 9.969 -16.75 -13.281 1 93.75 28 ASP B O 1
ATOM 2680 N N . ALA B 1 29 ? 9.727 -15.211 -14.859 1 95.62 29 ALA B N 1
ATOM 2681 C CA . ALA B 1 29 ? 8.766 -16 -15.625 1 95.62 29 ALA B CA 1
ATOM 2682 C C . ALA B 1 29 ? 9.406 -17.281 -16.156 1 95.62 29 ALA B C 1
ATOM 2684 O O . ALA B 1 29 ? 8.844 -18.359 -16.016 1 95.62 29 ALA B O 1
ATOM 2685 N N . LEU B 1 30 ? 10.562 -17.141 -16.719 1 95 30 LEU B N 1
ATOM 2686 C CA . LEU B 1 30 ? 11.273 -18.281 -17.281 1 95 30 LEU B CA 1
ATOM 2687 C C . LEU B 1 30 ? 11.617 -19.297 -16.203 1 95 30 LEU B C 1
ATOM 2689 O O . LEU B 1 30 ? 11.43 -20.5 -16.391 1 95 30 LEU B O 1
ATOM 2693 N N . GLU B 1 31 ? 12.008 -18.75 -15.086 1 92.75 31 GLU B N 1
ATOM 2694 C CA . GLU B 1 31 ? 12.398 -19.609 -13.977 1 92.75 31 GLU B CA 1
ATOM 2695 C C . GLU B 1 31 ? 11.188 -20.344 -13.398 1 92.75 31 GLU B C 1
ATOM 2697 O O . GLU B 1 31 ? 11.328 -21.453 -12.867 1 92.75 31 GLU B O 1
ATOM 2702 N N . ALA B 1 32 ? 10.062 -19.766 -13.523 1 93.56 32 ALA B N 1
ATOM 2703 C CA . ALA B 1 32 ? 8.844 -20.359 -12.992 1 93.56 32 ALA B CA 1
ATOM 2704 C C . ALA B 1 32 ? 8.211 -21.312 -14.008 1 93.56 32 ALA B C 1
ATOM 2706 O O . ALA B 1 32 ? 7.148 -21.891 -13.758 1 93.56 32 ALA B O 1
ATOM 2707 N N . GLY B 1 33 ? 8.797 -21.422 -15.141 1 92.75 33 GLY B N 1
ATOM 2708 C CA . GLY B 1 33 ? 8.344 -22.391 -16.125 1 92.75 33 GLY B CA 1
ATOM 2709 C C . GLY B 1 33 ? 7.375 -21.812 -17.141 1 92.75 33 GLY B C 1
ATOM 2710 O O . GLY B 1 33 ? 6.727 -22.547 -17.875 1 92.75 33 GLY B O 1
ATOM 2711 N N . ALA B 1 34 ? 7.227 -20.484 -17.125 1 95 34 ALA B N 1
ATOM 2712 C CA . ALA B 1 34 ? 6.391 -19.875 -18.156 1 95 34 ALA B CA 1
ATOM 2713 C C . ALA B 1 34 ? 6.977 -20.109 -19.547 1 95 34 ALA B C 1
ATOM 2715 O O . ALA B 1 34 ? 8.195 -20.109 -19.719 1 95 34 ALA B O 1
ATOM 2716 N N . VAL B 1 35 ? 6.113 -20.219 -20.531 1 94.5 35 VAL B N 1
ATOM 2717 C CA . VAL B 1 35 ? 6.547 -20.594 -21.875 1 94.5 35 VAL B CA 1
ATOM 2718 C C . VAL B 1 35 ? 6.758 -19.328 -22.703 1 94.5 35 VAL B C 1
ATOM 2720 O O . VAL B 1 35 ? 5.797 -18.625 -23.031 1 94.5 35 VAL B O 1
ATOM 2723 N N . LEU B 1 36 ? 7.957 -19.125 -23.047 1 95.38 36 LEU B N 1
ATOM 2724 C CA . LEU B 1 36 ? 8.32 -17.984 -23.891 1 95.38 36 LEU B CA 1
ATOM 2725 C C . LEU B 1 36 ? 8.094 -18.312 -25.359 1 95.38 36 LEU B C 1
ATOM 2727 O O . LEU B 1 36 ? 8.617 -19.297 -25.875 1 95.38 36 LEU B O 1
ATOM 2731 N N . GLN B 1 37 ? 7.32 -17.453 -26 1 94.69 37 GLN B N 1
ATOM 2732 C CA . GLN B 1 37 ? 7.074 -17.641 -27.422 1 94.69 37 GLN B CA 1
ATOM 2733 C C . GLN B 1 37 ? 8.023 -16.797 -28.266 1 94.69 37 GLN B C 1
ATOM 2735 O O . GLN B 1 37 ? 8.688 -17.312 -29.172 1 94.69 37 GLN B O 1
ATOM 2740 N N . THR B 1 38 ? 8.078 -15.531 -27.953 1 94.56 38 THR B N 1
ATOM 2741 C CA . THR B 1 38 ? 8.938 -14.602 -28.688 1 94.56 38 THR B CA 1
ATOM 2742 C C . THR B 1 38 ? 9.625 -13.633 -27.734 1 94.56 38 THR B C 1
ATOM 2744 O O . THR B 1 38 ? 9.008 -13.141 -26.781 1 94.56 38 THR B O 1
ATOM 2747 N N . LEU B 1 39 ? 10.898 -13.422 -27.906 1 95.19 39 LEU B N 1
ATOM 2748 C CA . LEU B 1 39 ? 11.664 -12.445 -27.156 1 95.19 39 LEU B CA 1
ATOM 2749 C C . LEU B 1 39 ? 12.219 -11.359 -28.062 1 95.19 39 LEU B C 1
ATOM 2751 O O . LEU B 1 39 ? 12.961 -11.648 -29 1 95.19 39 LEU B O 1
ATOM 2755 N N . PHE B 1 40 ? 11.836 -10.133 -27.828 1 93.88 40 PHE B N 1
ATOM 2756 C CA . PHE B 1 40 ? 12.406 -8.969 -28.5 1 93.88 40 PHE B CA 1
ATOM 2757 C C . PHE B 1 40 ? 13.5 -8.336 -27.641 1 93.88 40 PHE B C 1
ATOM 2759 O O . PHE B 1 40 ? 13.297 -8.078 -26.453 1 93.88 40 PHE B O 1
ATOM 2766 N N . PHE B 1 41 ? 14.664 -8.156 -28.156 1 94.62 41 PHE B N 1
ATOM 2767 C CA . PHE B 1 41 ? 15.766 -7.59 -27.406 1 94.62 41 PHE B CA 1
ATOM 2768 C C . PHE B 1 41 ? 16.578 -6.637 -28.266 1 94.62 41 PHE B C 1
ATOM 2770 O O . PHE B 1 41 ? 16.656 -6.797 -29.484 1 94.62 41 PHE B O 1
ATOM 2777 N N . SER B 1 42 ? 17.156 -5.648 -27.625 1 93.69 42 SER B N 1
ATOM 2778 C CA . SER B 1 42 ? 17.891 -4.629 -28.359 1 93.69 42 SER B CA 1
ATOM 2779 C C . SER B 1 42 ? 19.375 -4.941 -28.406 1 93.69 42 SER B C 1
ATOM 2781 O O . SER B 1 42 ? 20.078 -4.531 -29.328 1 93.69 42 SER B O 1
ATOM 2783 N N . THR B 1 43 ? 19.906 -5.617 -27.375 1 92.69 43 THR B N 1
ATOM 2784 C CA . THR B 1 43 ? 21.328 -5.98 -27.328 1 92.69 43 THR B CA 1
ATOM 2785 C C . THR B 1 43 ? 21.5 -7.449 -26.953 1 92.69 43 THR B C 1
ATOM 2787 O O . THR B 1 43 ? 20.703 -7.988 -26.172 1 92.69 43 THR B O 1
ATOM 2790 N N . VAL B 1 44 ? 22.516 -8.039 -27.406 1 90.06 44 VAL B N 1
ATOM 2791 C CA . VAL B 1 44 ? 22.781 -9.453 -27.172 1 90.06 44 VAL B CA 1
ATOM 2792 C C . VAL B 1 44 ? 23.141 -9.68 -25.703 1 90.06 44 VAL B C 1
ATOM 2794 O O . VAL B 1 44 ? 22.875 -10.75 -25.156 1 90.06 44 VAL B O 1
ATOM 2797 N N . GLY B 1 45 ? 23.656 -8.641 -25.125 1 89.31 45 GLY B N 1
ATOM 2798 C CA . GLY B 1 45 ? 23.984 -8.711 -23.719 1 89.31 45 GLY B CA 1
ATOM 2799 C C . GLY B 1 45 ? 22.797 -9.039 -22.844 1 89.31 45 GLY B C 1
ATOM 2800 O O . GLY B 1 45 ? 22.938 -9.688 -21.797 1 89.31 45 GLY B O 1
ATOM 2801 N N . HIS B 1 46 ? 21.672 -8.711 -23.266 1 88.5 46 HIS B N 1
ATOM 2802 C CA . HIS B 1 46 ? 20.453 -8.961 -22.516 1 88.5 46 HIS B CA 1
ATOM 2803 C C . HIS B 1 46 ? 20.156 -10.453 -22.438 1 88.5 46 HIS B C 1
ATOM 2805 O O . HIS B 1 46 ? 19.578 -10.922 -21.453 1 88.5 46 HIS B O 1
ATOM 2811 N N . LEU B 1 47 ? 20.578 -11.203 -23.422 1 89.62 47 LEU B N 1
ATOM 2812 C CA . LEU B 1 47 ? 20.297 -12.633 -23.5 1 89.62 47 LEU B CA 1
ATOM 2813 C C . LEU B 1 47 ? 21.156 -13.406 -22.516 1 89.62 47 LEU B C 1
ATOM 2815 O O . LEU B 1 47 ? 20.75 -14.453 -22 1 89.62 47 LEU B O 1
ATOM 2819 N N . LYS B 1 48 ? 22.297 -12.828 -22.172 1 87.5 48 LYS B N 1
ATOM 2820 C CA . LYS B 1 48 ? 23.266 -13.516 -21.328 1 87.5 48 LYS B CA 1
ATOM 2821 C C . LYS B 1 48 ? 22.766 -13.602 -19.891 1 87.5 48 LYS B C 1
ATOM 2823 O O . LYS B 1 48 ? 23.188 -14.484 -19.141 1 87.5 48 LYS B O 1
ATOM 2828 N N . GLU B 1 49 ? 21.859 -12.789 -19.578 1 85.69 49 GLU B N 1
ATOM 2829 C CA . GLU B 1 49 ? 21.391 -12.719 -18.188 1 85.69 49 GLU B CA 1
ATOM 2830 C C . GLU B 1 49 ? 20.141 -13.586 -18 1 85.69 49 GLU B C 1
ATOM 2832 O O . GLU B 1 49 ? 19.641 -13.703 -16.875 1 85.69 49 GLU B O 1
ATOM 2837 N N . LEU B 1 50 ? 19.688 -14.242 -19.078 1 91.88 50 LEU B N 1
ATOM 2838 C CA . LEU B 1 50 ? 18.5 -15.07 -19.016 1 91.88 50 LEU B CA 1
ATOM 2839 C C . LEU B 1 50 ? 18.859 -16.547 -19.062 1 91.88 50 LEU B C 1
ATOM 2841 O O . LEU B 1 50 ? 19.906 -16.922 -19.594 1 91.88 50 LEU B O 1
ATOM 2845 N N . PRO B 1 51 ? 18.062 -17.344 -18.438 1 89.44 51 PRO B N 1
ATOM 2846 C CA . PRO B 1 51 ? 18.328 -18.781 -18.516 1 89.44 51 PRO B CA 1
ATOM 2847 C C . PRO B 1 51 ? 18.328 -19.312 -19.953 1 89.44 51 PRO B C 1
ATOM 2849 O O . PRO B 1 51 ? 17.297 -19.312 -20.625 1 89.44 51 PRO B O 1
ATOM 2852 N N . GLU B 1 52 ? 19.359 -19.891 -20.375 1 87.31 52 GLU B N 1
ATOM 2853 C CA . GLU B 1 52 ? 19.609 -20.281 -21.75 1 87.31 52 GLU B CA 1
ATOM 2854 C C . GLU B 1 52 ? 18.688 -21.422 -22.188 1 87.31 52 GLU B C 1
ATOM 2856 O O . GLU B 1 52 ? 18.234 -21.453 -23.328 1 87.31 52 GLU B O 1
ATOM 2861 N N . ALA B 1 53 ? 18.5 -22.312 -21.297 1 86.69 53 ALA B N 1
ATOM 2862 C CA . ALA B 1 53 ? 17.719 -23.5 -21.594 1 86.69 53 ALA B CA 1
ATOM 2863 C C . ALA B 1 53 ? 16.312 -23.125 -22.047 1 86.69 53 ALA B C 1
ATOM 2865 O O . ALA B 1 53 ? 15.719 -23.781 -22.906 1 86.69 53 ALA B O 1
ATOM 2866 N N . GLU B 1 54 ? 15.828 -22.016 -21.5 1 85.88 54 GLU B N 1
ATOM 2867 C CA . GLU B 1 54 ? 14.453 -21.609 -21.766 1 85.88 54 GLU B CA 1
ATOM 2868 C C . GLU B 1 54 ? 14.352 -20.766 -23.031 1 85.88 54 GLU B C 1
ATOM 2870 O O . GLU B 1 54 ? 13.266 -20.562 -23.578 1 85.88 54 GLU B O 1
ATOM 2875 N N . LEU B 1 55 ? 15.461 -20.312 -23.547 1 90.69 55 LEU B N 1
ATOM 2876 C CA . LEU B 1 55 ? 15.477 -19.453 -24.734 1 90.69 55 LEU B CA 1
ATOM 2877 C C . LEU B 1 55 ? 15.5 -20.281 -26.016 1 90.69 55 LEU B C 1
ATOM 2879 O O . LEU B 1 55 ? 15.141 -19.797 -27.078 1 90.69 55 LEU B O 1
ATOM 2883 N N . LYS B 1 56 ? 15.898 -21.516 -25.875 1 87.5 56 LYS B N 1
ATOM 2884 C CA . LYS B 1 56 ? 16.141 -22.359 -27.031 1 87.5 56 LYS B CA 1
ATOM 2885 C C . LYS B 1 56 ? 14.859 -22.578 -27.828 1 87.5 56 LYS B C 1
ATOM 2887 O O . LYS B 1 56 ? 14.898 -22.641 -29.062 1 87.5 56 LYS B O 1
ATOM 2892 N N . ARG B 1 57 ? 13.805 -22.641 -27.203 1 88 57 ARG B N 1
ATOM 2893 C CA . ARG B 1 57 ? 12.555 -22.953 -27.875 1 88 57 ARG B CA 1
ATOM 2894 C C . ARG B 1 57 ? 11.812 -21.688 -28.281 1 88 57 ARG B C 1
ATOM 2896 O O . ARG B 1 57 ? 10.781 -21.75 -28.969 1 88 57 ARG B O 1
ATOM 2903 N N . ALA B 1 58 ? 12.305 -20.562 -27.969 1 94 58 ALA B N 1
ATOM 2904 C CA . ALA B 1 58 ? 11.609 -19.297 -28.219 1 94 58 ALA B CA 1
ATOM 2905 C C . ALA B 1 58 ? 12.102 -18.641 -29.5 1 94 58 ALA B C 1
ATOM 2907 O O . ALA B 1 58 ? 13.203 -18.922 -29.969 1 94 58 ALA B O 1
ATOM 2908 N N . ASN B 1 59 ? 11.258 -17.875 -30.156 1 94.94 59 ASN B N 1
ATOM 2909 C CA . ASN B 1 59 ? 11.656 -17 -31.25 1 94.94 59 ASN B CA 1
ATOM 2910 C C . ASN B 1 59 ? 12.383 -15.758 -30.734 1 94.94 59 ASN B C 1
ATOM 2912 O O . ASN B 1 59 ? 11.789 -14.922 -30.062 1 94.94 59 ASN B O 1
ATOM 2916 N N . LEU B 1 60 ? 13.656 -15.672 -31.016 1 95 60 LEU B N 1
ATOM 2917 C CA . LEU B 1 60 ? 14.453 -14.531 -30.594 1 95 60 LEU B CA 1
ATOM 2918 C C . LEU B 1 60 ? 14.57 -13.492 -31.703 1 95 60 LEU B C 1
ATOM 2920 O O . LEU B 1 60 ? 15.047 -13.797 -32.812 1 95 60 LEU B O 1
ATOM 2924 N N . VAL B 1 61 ? 14.109 -12.289 -31.406 1 94.81 61 VAL B N 1
ATOM 2925 C CA . VAL B 1 61 ? 14.062 -11.25 -32.438 1 94.81 61 VAL B CA 1
ATOM 2926 C C . VAL B 1 61 ? 14.836 -10.023 -31.953 1 94.81 61 VAL B C 1
ATOM 2928 O O . VAL B 1 61 ? 14.422 -9.352 -31 1 94.81 61 VAL B O 1
ATOM 2931 N N . LYS B 1 62 ? 15.891 -9.75 -32.562 1 94.56 62 LYS B N 1
ATOM 2932 C CA . LYS B 1 62 ? 16.609 -8.516 -32.25 1 94.56 62 LYS B CA 1
ATOM 2933 C C . LYS B 1 62 ? 15.953 -7.316 -32.906 1 94.56 62 LYS B C 1
ATOM 2935 O O . LYS B 1 62 ? 15.641 -7.348 -34.094 1 94.56 62 LYS B O 1
ATOM 2940 N N . VAL B 1 63 ? 15.672 -6.332 -32.219 1 93.38 63 VAL B N 1
ATOM 2941 C CA . VAL B 1 63 ? 15.039 -5.125 -32.719 1 93.38 63 VAL B CA 1
ATOM 2942 C C . VAL B 1 63 ? 15.812 -3.893 -32.281 1 93.38 63 VAL B C 1
ATOM 2944 O O . VAL B 1 63 ? 16.688 -3.988 -31.406 1 93.38 63 VAL B O 1
ATOM 2947 N N . LYS B 1 64 ? 15.516 -2.725 -32.844 1 93.38 64 LYS B N 1
ATOM 2948 C CA . LYS B 1 64 ? 16.125 -1.474 -32.406 1 93.38 64 LYS B CA 1
ATOM 2949 C C . LYS B 1 64 ? 15.539 -1.034 -31.047 1 93.38 64 LYS B C 1
ATOM 2951 O O . LYS B 1 64 ? 14.367 -1.271 -30.766 1 93.38 64 LYS B O 1
ATOM 2956 N N . PHE B 1 65 ? 16.375 -0.392 -30.328 1 91.81 65 PHE B N 1
ATOM 2957 C CA . PHE B 1 65 ? 15.938 0.098 -29.031 1 91.81 65 PHE B CA 1
ATOM 2958 C C . PHE B 1 65 ? 14.734 1.022 -29.188 1 91.81 65 PHE B C 1
ATOM 2960 O O . PHE B 1 65 ? 13.828 1.016 -28.359 1 91.81 65 PHE B O 1
ATOM 2967 N N . GLU B 1 66 ? 14.664 1.716 -30.266 1 90.62 66 GLU B N 1
ATOM 2968 C CA . GLU B 1 66 ? 13.586 2.664 -30.531 1 90.62 66 GLU B CA 1
ATOM 2969 C C . GLU B 1 66 ? 12.25 1.947 -30.688 1 90.62 66 GLU B C 1
ATOM 2971 O O . GLU B 1 66 ? 11.203 2.482 -30.312 1 90.62 66 GLU B O 1
ATOM 2976 N N . ASP B 1 67 ? 12.305 0.78 -31.203 1 88.62 67 ASP B N 1
ATOM 2977 C CA . ASP B 1 67 ? 11.094 -0.013 -31.359 1 88.62 67 ASP B CA 1
ATOM 2978 C C . ASP B 1 67 ? 10.539 -0.439 -30 1 88.62 67 ASP B C 1
ATOM 2980 O O . ASP B 1 67 ? 9.344 -0.3 -29.734 1 88.62 67 ASP B O 1
ATOM 2984 N N . ILE B 1 68 ? 11.445 -0.858 -29.156 1 88.12 68 ILE B N 1
ATOM 2985 C CA . ILE B 1 68 ? 11.047 -1.286 -27.812 1 88.12 68 ILE B CA 1
ATOM 2986 C C . ILE B 1 68 ? 10.477 -0.098 -27.047 1 88.12 68 ILE B C 1
ATOM 2988 O O . ILE B 1 68 ? 9.461 -0.226 -26.359 1 88.12 68 ILE B O 1
ATOM 2992 N N . LYS B 1 69 ? 11.055 0.992 -27.172 1 86.56 69 LYS B N 1
ATOM 2993 C CA . LYS B 1 69 ? 10.602 2.207 -26.516 1 86.56 69 LYS B CA 1
ATOM 2994 C C . LYS B 1 69 ? 9.172 2.564 -26.922 1 86.56 69 LYS B C 1
ATOM 2996 O O . LYS B 1 69 ? 8.383 3.023 -26.109 1 86.56 69 LYS B O 1
ATOM 3001 N N . SER B 1 70 ? 8.859 2.312 -28.125 1 85.31 70 SER B N 1
ATOM 3002 C CA . SER B 1 70 ? 7.543 2.662 -28.656 1 85.31 70 SER B CA 1
ATOM 3003 C C . SER B 1 70 ? 6.477 1.702 -28.141 1 85.31 70 SER B C 1
ATOM 3005 O O . SER B 1 70 ? 5.301 2.062 -28.047 1 85.31 70 SER B O 1
ATOM 3007 N N . TRP B 1 71 ? 6.93 0.478 -27.828 1 82.81 71 TRP B N 1
ATOM 3008 C CA . TRP B 1 71 ? 5.984 -0.531 -27.359 1 82.81 71 TRP B CA 1
ATOM 3009 C C . TRP B 1 71 ? 5.797 -0.451 -25.844 1 82.81 71 TRP B C 1
ATOM 3011 O O . TRP B 1 71 ? 4.801 -0.94 -25.312 1 82.81 71 TRP B O 1
ATOM 3021 N N . SER B 1 72 ? 6.746 0.227 -25.203 1 82.31 72 SER B N 1
ATOM 3022 C CA . SER B 1 72 ? 6.789 0.198 -23.75 1 82.31 72 SER B CA 1
ATOM 3023 C C . SER B 1 72 ? 6.027 1.375 -23.141 1 82.31 72 SER B C 1
ATOM 3025 O O . SER B 1 72 ? 6.039 2.477 -23.703 1 82.31 72 SER B O 1
ATOM 3027 N N . ASP B 1 73 ? 5.297 1.085 -22.094 1 75 73 ASP B N 1
ATOM 3028 C CA . ASP B 1 73 ? 4.652 2.15 -21.328 1 75 73 ASP B CA 1
ATOM 3029 C C . ASP B 1 73 ? 5.559 2.656 -20.203 1 75 73 ASP B C 1
ATOM 3031 O O . ASP B 1 73 ? 5.168 3.539 -19.438 1 75 73 ASP B O 1
ATOM 3035 N N . LEU B 1 74 ? 6.746 2.104 -20.219 1 76.75 74 LEU B N 1
ATOM 3036 C CA . LEU B 1 74 ? 7.668 2.488 -19.141 1 76.75 74 LEU B CA 1
ATOM 3037 C C . LEU B 1 74 ? 8.422 3.764 -19.516 1 76.75 74 LEU B C 1
ATOM 3039 O O . LEU B 1 74 ? 8.727 3.992 -20.688 1 76.75 74 LEU B O 1
ATOM 3043 N N . VAL B 1 75 ? 8.711 4.512 -18.469 1 72.25 75 VAL B N 1
ATOM 3044 C CA . VAL B 1 75 ? 9.492 5.73 -18.656 1 72.25 75 VAL B CA 1
ATOM 3045 C C . VAL B 1 75 ? 10.914 5.367 -19.078 1 72.25 75 VAL B C 1
ATOM 3047 O O . VAL B 1 75 ? 11.508 6.035 -19.922 1 72.25 75 VAL B O 1
ATOM 3050 N N . THR B 1 76 ? 11.43 4.277 -18.5 1 78.12 76 THR B N 1
ATOM 3051 C CA . THR B 1 76 ? 12.781 3.826 -18.828 1 78.12 76 THR B CA 1
ATOM 3052 C C . THR B 1 76 ? 12.781 2.352 -19.203 1 78.12 76 THR B C 1
ATOM 3054 O O . THR B 1 76 ? 13.109 1.488 -18.391 1 78.12 76 THR B O 1
ATOM 3057 N N . PRO B 1 77 ? 12.531 2.172 -20.438 1 83.88 77 PRO B N 1
ATOM 3058 C CA . PRO B 1 77 ? 12.531 0.773 -20.875 1 83.88 77 PRO B CA 1
ATOM 3059 C C . PRO B 1 77 ? 13.906 0.123 -20.781 1 83.88 77 PRO B C 1
ATOM 3061 O O . PRO B 1 77 ? 14.922 0.803 -20.922 1 83.88 77 PRO B O 1
ATOM 3064 N N . GLN B 1 78 ? 13.922 -1.148 -20.547 1 84.75 78 GLN B N 1
ATOM 3065 C CA . GLN B 1 78 ? 15.18 -1.854 -20.344 1 84.75 78 GLN B CA 1
ATOM 3066 C C . GLN B 1 78 ? 15.656 -2.525 -21.625 1 84.75 78 GLN B C 1
ATOM 3068 O O . GLN B 1 78 ? 16.75 -3.09 -21.672 1 84.75 78 GLN B O 1
ATOM 3073 N N . GLY B 1 79 ? 14.828 -2.6 -22.672 1 88.5 79 GLY B N 1
ATOM 3074 C CA . GLY B 1 79 ? 15.273 -3.115 -23.969 1 88.5 79 GLY 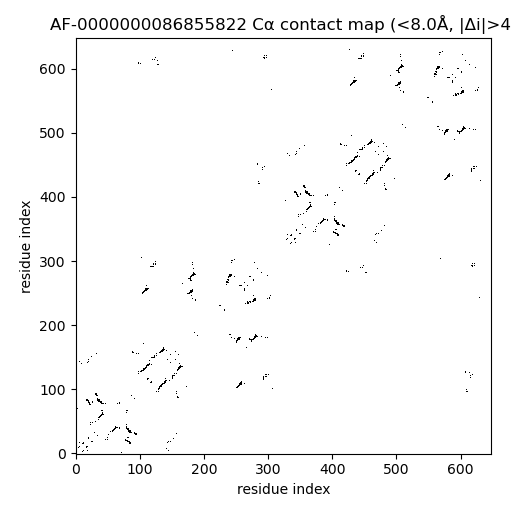B CA 1
ATOM 3075 C C . GLY B 1 79 ? 14.906 -4.574 -24.172 1 88.5 79 GLY B C 1
ATOM 3076 O O . GLY B 1 79 ? 15.461 -5.23 -25.062 1 88.5 79 GLY B O 1
ATOM 3077 N N . LEU B 1 80 ? 14.078 -5.109 -23.344 1 92.44 80 LEU B N 1
ATOM 3078 C CA . LEU B 1 80 ? 13.656 -6.508 -23.422 1 92.44 80 LEU B CA 1
ATOM 3079 C C . LEU B 1 80 ? 12.141 -6.629 -23.266 1 92.44 80 LEU B C 1
ATOM 3081 O O . LEU B 1 80 ? 11.562 -6.082 -22.328 1 92.44 80 LEU B O 1
ATOM 3085 N N . ILE B 1 81 ? 11.516 -7.273 -24.266 1 93 81 ILE B N 1
ATOM 3086 C CA . ILE B 1 81 ? 10.094 -7.566 -24.203 1 93 81 ILE B CA 1
ATOM 3087 C C . ILE B 1 81 ? 9.844 -9.023 -24.594 1 93 81 ILE B C 1
ATOM 3089 O O . ILE B 1 81 ? 10.336 -9.484 -25.625 1 93 81 ILE B O 1
ATOM 3093 N N . GLY B 1 82 ? 9.109 -9.742 -23.797 1 94.06 82 GLY B N 1
ATOM 3094 C CA . GLY B 1 82 ? 8.797 -11.133 -24.078 1 94.06 82 GLY B CA 1
ATOM 3095 C C . GLY B 1 82 ? 7.309 -11.391 -24.188 1 94.06 82 GLY B C 1
ATOM 3096 O O . GLY B 1 82 ? 6.516 -10.859 -23.406 1 94.06 82 GLY B O 1
ATOM 3097 N N . ILE B 1 83 ? 6.996 -12.125 -25.203 1 94 83 ILE B N 1
ATOM 3098 C CA . ILE B 1 83 ? 5.641 -12.641 -25.359 1 94 83 ILE B CA 1
ATOM 3099 C C . ILE B 1 83 ? 5.574 -14.078 -24.844 1 94 83 ILE B C 1
ATOM 3101 O O . ILE B 1 83 ? 6.297 -14.945 -25.344 1 94 83 ILE B O 1
ATOM 3105 N N . PHE B 1 84 ? 4.719 -14.266 -23.906 1 95.5 84 PHE B N 1
ATOM 3106 C CA . PHE B 1 84 ? 4.578 -15.578 -23.281 1 95.5 84 PHE B CA 1
ATOM 3107 C C . PHE B 1 84 ? 3.182 -16.141 -23.531 1 95.5 84 PHE B C 1
ATOM 3109 O O . PHE B 1 84 ? 2.227 -15.383 -23.734 1 95.5 84 PHE B O 1
ATOM 3116 N N . SER B 1 85 ? 3.152 -17.5 -23.531 1 94.25 85 SER B N 1
ATOM 3117 C CA . SER B 1 85 ? 1.837 -18.109 -23.344 1 94.25 85 SER B CA 1
ATOM 3118 C C . SER B 1 85 ? 1.276 -17.781 -21.969 1 94.25 85 SER B C 1
ATOM 3120 O O . SER B 1 85 ? 2.014 -17.75 -20.969 1 94.25 85 SER B O 1
ATOM 3122 N N . LYS B 1 86 ? 0.033 -17.469 -21.969 1 93.31 86 LYS B N 1
ATOM 3123 C CA . LYS B 1 86 ? -0.579 -17.188 -20.672 1 93.31 86 LYS B CA 1
ATOM 3124 C C . LYS B 1 86 ? -0.333 -18.328 -19.688 1 93.31 86 LYS B C 1
ATOM 3126 O O . LYS B 1 86 ? -0.68 -19.484 -19.969 1 93.31 86 LYS B O 1
ATOM 3131 N N . PRO B 1 87 ? 0.244 -18.016 -18.578 1 93.62 87 PRO B N 1
ATOM 3132 C CA . PRO B 1 87 ? 0.609 -19.078 -17.641 1 93.62 87 PRO B CA 1
ATOM 3133 C C . PRO B 1 87 ? -0.607 -19.766 -17.031 1 93.62 87 PRO B C 1
ATOM 3135 O O . PRO B 1 87 ? -1.605 -19.109 -16.719 1 93.62 87 PRO B O 1
ATOM 3138 N N . ASP B 1 88 ? -0.457 -21.094 -16.875 1 92.5 88 ASP B N 1
ATOM 3139 C CA . ASP B 1 88 ? -1.385 -21.938 -16.109 1 92.5 88 ASP B CA 1
ATOM 3140 C C . ASP B 1 88 ? -0.85 -22.203 -14.711 1 92.5 88 ASP B C 1
ATOM 3142 O O . ASP B 1 88 ? 0.15 -22.906 -14.547 1 92.5 88 ASP B O 1
ATOM 3146 N N . HIS B 1 89 ? -1.561 -21.734 -13.742 1 91.62 89 HIS B N 1
ATOM 3147 C CA . HIS B 1 89 ? -1.083 -21.828 -12.367 1 91.62 89 HIS B CA 1
ATOM 3148 C C . HIS B 1 89 ? -0.822 -23.281 -11.984 1 91.62 89 HIS B C 1
ATOM 3150 O O . HIS B 1 89 ? 0.054 -23.562 -11.156 1 91.62 89 HIS B O 1
ATOM 3156 N N . ALA B 1 90 ? -1.484 -24.219 -12.57 1 91.75 90 ALA B N 1
ATOM 3157 C CA . ALA B 1 90 ? -1.349 -25.641 -12.234 1 91.75 90 ALA B CA 1
ATOM 3158 C C . ALA B 1 90 ? -0.085 -26.234 -12.852 1 91.75 90 ALA B C 1
ATOM 3160 O O . ALA B 1 90 ? 0.391 -27.281 -12.414 1 91.75 90 ALA B O 1
ATOM 3161 N N . LYS B 1 91 ? 0.482 -25.578 -13.805 1 92.38 91 LYS B N 1
ATOM 3162 C CA . LYS B 1 91 ? 1.622 -26.125 -14.531 1 92.38 91 LYS B CA 1
ATOM 3163 C C . LYS B 1 91 ? 2.906 -25.391 -14.188 1 92.38 91 LYS B C 1
ATOM 3165 O O . LYS B 1 91 ? 3.996 -25.781 -14.602 1 92.38 91 LYS B O 1
ATOM 3170 N N . MET B 1 92 ? 2.758 -24.391 -13.438 1 93.38 92 MET B N 1
ATOM 3171 C CA . MET B 1 92 ? 3.914 -23.562 -13.094 1 93.38 92 MET B CA 1
ATOM 3172 C C . MET B 1 92 ? 4.758 -24.234 -12.016 1 93.38 92 MET B C 1
ATOM 3174 O O . MET B 1 92 ? 4.23 -24.969 -11.172 1 93.38 92 MET B O 1
ATOM 3178 N N . SER B 1 93 ? 6.031 -23.984 -12.133 1 93.88 93 SER B N 1
ATOM 3179 C CA . SER B 1 93 ? 6.965 -24.406 -11.102 1 93.88 93 SER B CA 1
ATOM 3180 C C . SER B 1 93 ? 7.441 -23.219 -10.266 1 93.88 93 SER B C 1
ATOM 3182 O O . SER B 1 93 ? 8.469 -22.609 -10.578 1 93.88 93 SER B O 1
ATOM 3184 N N . TYR B 1 94 ? 6.789 -23.031 -9.203 1 94.12 94 TYR B N 1
ATOM 3185 C CA . TYR B 1 94 ? 7.121 -21.891 -8.359 1 94.12 94 TYR B CA 1
ATOM 3186 C C . TYR B 1 94 ? 8.438 -22.109 -7.625 1 94.12 94 TYR B C 1
ATOM 3188 O O . TYR B 1 94 ? 8.812 -23.25 -7.355 1 94.12 94 TYR B O 1
ATOM 3196 N N . PRO B 1 95 ? 9.133 -21.047 -7.297 1 93.31 95 PRO B N 1
ATOM 3197 C CA . PRO B 1 95 ? 10.445 -21.172 -6.652 1 93.31 95 PRO B CA 1
ATOM 3198 C C . PRO B 1 95 ? 10.391 -21.984 -5.355 1 93.31 95 PRO B C 1
ATOM 3200 O O . PRO B 1 95 ? 9.438 -21.844 -4.578 1 93.31 95 PRO B O 1
ATOM 3203 N N . VAL B 1 96 ? 11.406 -22.75 -5.129 1 92.81 96 VAL B N 1
ATOM 3204 C CA . VAL B 1 96 ? 11.5 -23.625 -3.963 1 92.81 96 VAL B CA 1
ATOM 3205 C C . VAL B 1 96 ? 11.438 -22.797 -2.686 1 92.81 96 VAL B C 1
ATOM 3207 O O . VAL B 1 96 ? 10.805 -23.188 -1.707 1 92.81 96 VAL B O 1
ATOM 3210 N N . THR B 1 97 ? 12.047 -21.641 -2.738 1 91.62 97 THR B N 1
ATOM 3211 C CA . THR B 1 97 ? 12.062 -20.766 -1.571 1 91.62 97 THR B CA 1
ATOM 3212 C C . THR B 1 97 ? 10.648 -20.328 -1.2 1 91.62 97 THR B C 1
ATOM 3214 O O . THR B 1 97 ? 10.312 -20.25 -0.019 1 91.62 97 THR B O 1
ATOM 3217 N N . GLN B 1 98 ? 9.859 -20.109 -2.16 1 92.94 98 GLN B N 1
ATOM 3218 C CA . GLN B 1 98 ? 8.469 -19.719 -1.918 1 92.94 98 GLN B CA 1
ATOM 3219 C C . GLN B 1 98 ? 7.664 -20.875 -1.34 1 92.94 98 GLN B C 1
ATOM 3221 O O . GLN B 1 98 ? 6.898 -20.688 -0.392 1 92.94 98 GLN B O 1
ATOM 3226 N N . LEU B 1 99 ? 7.914 -22.047 -1.896 1 93.44 99 LEU B N 1
ATOM 3227 C CA . LEU B 1 99 ? 7.172 -23.219 -1.47 1 93.44 99 LEU B CA 1
ATOM 3228 C C . LEU B 1 99 ? 7.512 -23.594 -0.029 1 93.44 99 LEU B C 1
ATOM 3230 O O . LEU B 1 99 ? 6.629 -23.953 0.752 1 93.44 99 LEU B O 1
ATOM 3234 N N . THR B 1 100 ? 8.75 -23.391 0.341 1 94.25 100 THR B N 1
ATOM 3235 C CA . THR B 1 100 ? 9.203 -23.766 1.679 1 94.25 100 THR B CA 1
ATOM 3236 C C . THR B 1 100 ? 8.758 -22.719 2.705 1 94.25 100 THR B C 1
ATOM 3238 O O . THR B 1 100 ? 8.641 -23.016 3.895 1 94.25 100 THR B O 1
ATOM 3241 N N . SER B 1 101 ? 8.492 -21.5 2.256 1 93.94 101 SER B N 1
ATOM 3242 C CA . SER B 1 101 ? 8.094 -20.422 3.154 1 93.94 101 SER B CA 1
ATOM 3243 C C . SER B 1 101 ? 6.59 -20.188 3.115 1 93.94 101 SER B C 1
ATOM 3245 O O . SER B 1 101 ? 6.09 -19.219 3.701 1 93.94 101 SER B O 1
ATOM 3247 N N . SER B 1 102 ? 5.941 -21.078 2.396 1 95.12 102 SER B N 1
ATOM 3248 C CA . SER B 1 102 ? 4.504 -20.906 2.211 1 95.12 102 SER B CA 1
ATOM 3249 C C . SER B 1 102 ? 3.748 -21.141 3.516 1 95.12 102 SER B C 1
ATOM 3251 O O . SER B 1 102 ? 4.074 -22.047 4.277 1 95.12 102 SER B O 1
ATOM 3253 N N . LEU B 1 103 ? 2.82 -20.234 3.824 1 95.81 103 LEU B N 1
ATOM 3254 C CA . LEU B 1 103 ? 1.919 -20.344 4.965 1 95.81 103 LEU B CA 1
ATOM 3255 C C . LEU B 1 103 ? 0.51 -20.703 4.512 1 95.81 103 LEU B C 1
ATOM 3257 O O . LEU B 1 103 ? 0.108 -20.375 3.393 1 95.81 103 LEU B O 1
ATOM 3261 N N . PRO B 1 104 ? -0.219 -21.531 5.309 1 96.19 104 PRO B N 1
ATOM 3262 C CA . PRO B 1 104 ? -1.581 -21.906 4.938 1 96.19 104 PRO B CA 1
ATOM 3263 C C . PRO B 1 104 ? -2.574 -20.75 5.047 1 96.19 104 PRO B C 1
ATOM 3265 O O . PRO B 1 104 ? -3.605 -20.891 5.715 1 96.19 104 PRO B O 1
ATOM 3268 N N . VAL B 1 105 ? -2.277 -19.672 4.418 1 97.75 105 VAL B N 1
ATOM 3269 C CA . VAL B 1 105 ? -3.084 -18.469 4.34 1 97.75 105 VAL B CA 1
ATOM 3270 C C . VAL B 1 105 ? -3.406 -18.156 2.881 1 97.75 105 VAL B C 1
ATOM 3272 O O . VAL B 1 105 ? -2.504 -18.062 2.045 1 97.75 105 VAL B O 1
ATOM 3275 N N . LEU B 1 106 ? -4.637 -18.078 2.613 1 98.62 106 LEU B N 1
ATOM 3276 C CA . LEU B 1 106 ? -5.086 -17.703 1.275 1 98.62 106 LEU B CA 1
ATOM 3277 C C . LEU B 1 106 ? -5.645 -16.281 1.267 1 98.62 106 LEU B C 1
ATOM 3279 O O . LEU B 1 106 ? -6.152 -15.805 2.283 1 98.62 106 LEU B O 1
ATOM 3283 N N . LEU B 1 107 ? -5.488 -15.625 0.156 1 98.88 107 LEU B N 1
ATOM 3284 C CA . LEU B 1 107 ? -6.016 -14.273 -0.007 1 98.88 107 LEU B CA 1
ATOM 3285 C C . LEU B 1 107 ? -7.09 -14.234 -1.089 1 98.88 107 LEU B C 1
ATOM 3287 O O . LEU B 1 107 ? -6.918 -14.82 -2.16 1 98.88 107 LEU B O 1
ATOM 3291 N N . ILE B 1 108 ? -8.18 -13.633 -0.792 1 98.94 108 ILE B N 1
ATOM 3292 C CA . ILE B 1 108 ? -9.25 -13.406 -1.758 1 98.94 108 ILE B CA 1
ATOM 3293 C C . ILE B 1 108 ? -9.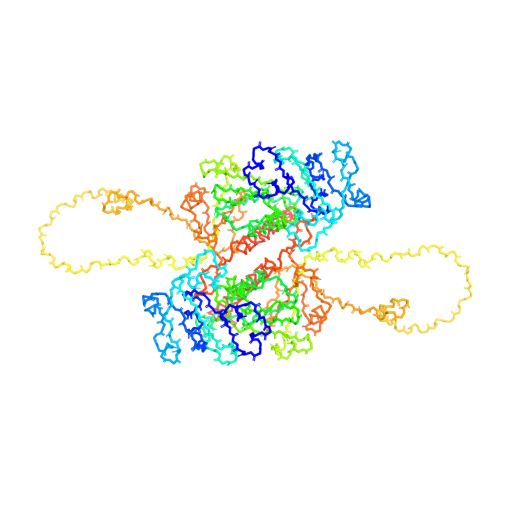406 -11.914 -2.016 1 98.94 108 ILE B C 1
ATOM 3295 O O . ILE B 1 108 ? -9.641 -11.133 -1.086 1 98.94 108 ILE B O 1
ATOM 3299 N N . CYS B 1 109 ? -9.219 -11.508 -3.254 1 98.81 109 CYS B N 1
ATOM 3300 C CA . CYS B 1 109 ? -9.445 -10.117 -3.65 1 98.81 109 CYS B CA 1
ATOM 3301 C C . CYS B 1 109 ? -10.867 -9.93 -4.168 1 98.81 109 CYS B C 1
ATOM 3303 O O . CYS B 1 109 ? -11.25 -10.523 -5.184 1 98.81 109 CYS B O 1
ATOM 3305 N N . ASP B 1 110 ? -11.641 -9.125 -3.473 1 98.69 110 ASP B N 1
ATOM 3306 C CA . ASP B 1 110 ? -13.039 -8.859 -3.791 1 98.69 110 ASP B CA 1
ATOM 3307 C C . ASP B 1 110 ? -13.18 -7.578 -4.617 1 98.69 110 ASP B C 1
ATOM 3309 O O . ASP B 1 110 ? -13.359 -6.492 -4.062 1 98.69 110 ASP B O 1
ATOM 3313 N N . ASN B 1 111 ? -13.156 -7.754 -5.895 1 97.75 111 ASN B N 1
ATOM 3314 C CA . ASN B 1 111 ? -13.445 -6.672 -6.824 1 97.75 111 ASN B CA 1
ATOM 3315 C C . ASN B 1 111 ? -12.414 -5.551 -6.723 1 97.75 111 ASN B C 1
ATOM 3317 O O . ASN B 1 111 ? -12.781 -4.379 -6.586 1 97.75 111 ASN B O 1
ATOM 3321 N N . ILE B 1 112 ? -11.148 -5.887 -6.746 1 98.19 112 ILE B N 1
ATOM 3322 C CA . ILE B 1 112 ? -10.062 -4.914 -6.824 1 98.19 112 ILE B CA 1
ATOM 3323 C C . ILE B 1 112 ? -9.914 -4.422 -8.266 1 98.19 112 ILE B C 1
ATOM 3325 O O . ILE B 1 112 ? -9.469 -5.168 -9.141 1 98.19 112 ILE B O 1
ATOM 3329 N N . ARG B 1 113 ? -10.164 -3.158 -8.516 1 96.5 113 ARG B N 1
ATOM 3330 C CA . ARG B 1 113 ? -10.258 -2.67 -9.891 1 96.5 113 ARG B CA 1
ATOM 3331 C C . ARG B 1 113 ? -9.016 -1.888 -10.281 1 96.5 113 ARG B C 1
ATOM 3333 O O . ARG B 1 113 ? -8.672 -1.802 -11.461 1 96.5 113 ARG B O 1
ATOM 3340 N N . ASP B 1 114 ? -8.344 -1.348 -9.398 1 96.12 114 ASP B N 1
ATOM 3341 C CA . ASP B 1 114 ? -7.148 -0.551 -9.68 1 96.12 114 ASP B CA 1
ATOM 3342 C C . ASP B 1 114 ? -5.938 -1.445 -9.93 1 96.12 114 ASP B C 1
ATOM 3344 O O . ASP B 1 114 ? -5.555 -2.24 -9.07 1 96.12 114 ASP B O 1
ATOM 3348 N N . PRO B 1 115 ? -5.258 -1.34 -11.055 1 96.5 115 PRO B N 1
ATOM 3349 C CA . PRO B 1 115 ? -4.121 -2.203 -11.375 1 96.5 115 PRO B CA 1
ATOM 3350 C C . PRO B 1 115 ? -2.957 -2.037 -10.398 1 96.5 115 PRO B C 1
ATOM 3352 O O . PRO B 1 115 ? -2.295 -3.016 -10.055 1 96.5 115 PRO B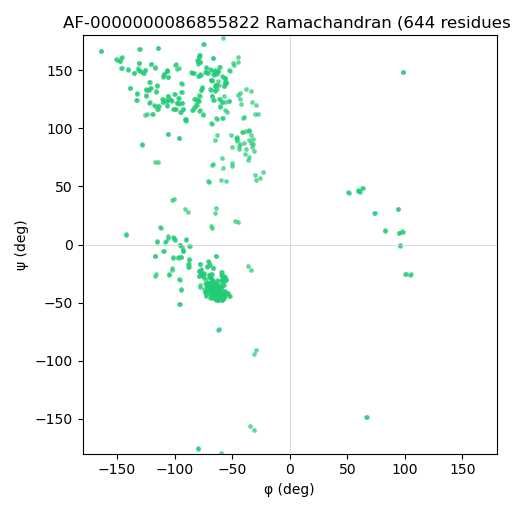 O 1
ATOM 3355 N N . GLY B 1 116 ? -2.717 -0.82 -9.969 1 96.25 116 GLY B N 1
ATOM 3356 C CA . GLY B 1 116 ? -1.668 -0.606 -8.984 1 96.25 116 GLY B CA 1
ATOM 3357 C C . GLY B 1 116 ? -1.93 -1.319 -7.668 1 96.25 116 GLY B C 1
ATOM 3358 O O . GLY B 1 116 ? -1.031 -1.95 -7.109 1 96.25 116 GLY B O 1
ATOM 3359 N N . ASN B 1 117 ? -3.162 -1.242 -7.234 1 97.69 117 ASN B N 1
ATOM 3360 C CA . ASN B 1 117 ? -3.557 -1.919 -6.004 1 97.69 117 ASN B CA 1
ATOM 3361 C C . ASN B 1 117 ? -3.42 -3.434 -6.129 1 97.69 117 ASN B C 1
ATOM 3363 O O . ASN B 1 117 ? -2.834 -4.082 -5.258 1 97.69 117 ASN B O 1
ATOM 3367 N N . LEU B 1 118 ? -3.926 -3.967 -7.223 1 98.62 118 LEU B N 1
ATOM 3368 C CA . LEU B 1 118 ? -3.881 -5.418 -7.371 1 98.62 118 LEU B CA 1
ATOM 3369 C C . LEU B 1 118 ? -2.439 -5.914 -7.41 1 98.62 118 LEU B C 1
ATOM 3371 O O . LEU B 1 118 ? -2.092 -6.875 -6.719 1 98.62 118 LEU B O 1
ATOM 3375 N N . GLY B 1 119 ? -1.623 -5.25 -8.227 1 98.31 119 GLY B N 1
ATOM 3376 C CA . GLY B 1 119 ? -0.223 -5.641 -8.273 1 98.31 119 GLY B CA 1
ATOM 3377 C C . GLY B 1 119 ? 0.461 -5.59 -6.926 1 98.31 119 GLY B C 1
ATOM 3378 O O . GLY B 1 119 ? 1.164 -6.527 -6.543 1 98.31 119 GLY B O 1
ATOM 3379 N N . THR B 1 120 ? 0.238 -4.523 -6.211 1 98 120 THR B N 1
ATOM 3380 C CA . THR B 1 120 ? 0.845 -4.328 -4.898 1 98 120 THR B CA 1
ATOM 3381 C C . THR B 1 120 ? 0.341 -5.375 -3.91 1 98 120 THR B C 1
ATOM 3383 O O . THR B 1 120 ? 1.103 -5.859 -3.068 1 98 120 THR B O 1
ATOM 3386 N N . ILE B 1 121 ? -0.911 -5.723 -4.023 1 98.75 121 ILE B N 1
ATOM 3387 C CA . ILE B 1 121 ? -1.5 -6.746 -3.168 1 98.75 121 ILE B CA 1
ATOM 3388 C C . ILE B 1 121 ? -0.842 -8.094 -3.449 1 98.75 121 ILE B C 1
ATOM 3390 O O . ILE B 1 121 ? -0.475 -8.82 -2.521 1 98.75 121 ILE B O 1
ATOM 3394 N N . LEU B 1 122 ? -0.672 -8.43 -4.715 1 98.62 122 LEU B N 1
ATOM 3395 C CA . LEU B 1 122 ? -0.011 -9.672 -5.09 1 98.62 122 LEU B CA 1
ATOM 3396 C C . LEU B 1 122 ? 1.415 -9.711 -4.555 1 98.62 122 LEU B C 1
ATOM 3398 O O . LEU B 1 122 ? 1.861 -10.742 -4.043 1 98.62 122 LEU B O 1
ATOM 3402 N N . ARG B 1 123 ? 2.068 -8.57 -4.652 1 98.31 123 ARG B N 1
ATOM 3403 C CA . ARG B 1 123 ? 3.434 -8.453 -4.148 1 98.31 123 ARG B CA 1
ATOM 3404 C C . ARG B 1 123 ? 3.48 -8.688 -2.643 1 98.31 123 ARG B C 1
ATOM 3406 O O . ARG B 1 123 ? 4.359 -9.398 -2.146 1 98.31 123 ARG B O 1
ATOM 3413 N N . SER B 1 124 ? 2.551 -8.141 -1.914 1 98.56 124 SER B N 1
ATOM 3414 C CA . SER B 1 124 ? 2.457 -8.344 -0.471 1 98.56 124 SER B CA 1
ATOM 3415 C C . SER B 1 124 ? 2.137 -9.797 -0.135 1 98.56 124 SER B C 1
ATOM 3417 O O . SER B 1 124 ? 2.678 -10.352 0.825 1 98.56 124 SER B O 1
ATOM 3419 N N . ALA B 1 125 ? 1.25 -10.398 -0.915 1 98.75 125 ALA B N 1
ATOM 3420 C CA . ALA B 1 125 ? 0.876 -11.797 -0.694 1 98.75 125 ALA B CA 1
ATOM 3421 C C . ALA B 1 125 ? 2.08 -12.719 -0.864 1 98.75 125 ALA B C 1
ATOM 3423 O O . ALA B 1 125 ? 2.314 -13.602 -0.036 1 98.75 125 ALA B O 1
ATOM 3424 N N . ALA B 1 126 ? 2.848 -12.492 -1.93 1 98.06 126 ALA B N 1
ATOM 3425 C CA . ALA B 1 126 ? 4.066 -13.266 -2.154 1 98.06 126 ALA B CA 1
ATOM 3426 C C . ALA B 1 126 ? 5.062 -13.062 -1.019 1 98.06 126 ALA B C 1
ATOM 3428 O O . ALA B 1 126 ? 5.648 -14.023 -0.514 1 98.06 126 ALA B O 1
ATOM 3429 N N . GLY B 1 127 ? 5.211 -11.805 -0.634 1 97.62 127 GLY B N 1
ATOM 3430 C CA . GLY B 1 127 ? 6.145 -11.469 0.431 1 97.62 127 GLY B CA 1
ATOM 3431 C C . GLY B 1 127 ? 5.758 -12.07 1.77 1 97.62 127 GLY B C 1
ATOM 3432 O O . GLY B 1 127 ? 6.629 -12.453 2.557 1 97.62 127 GLY B O 1
ATOM 3433 N N . ALA B 1 128 ? 4.469 -12.133 2.059 1 97.94 128 ALA B N 1
ATOM 3434 C CA . ALA B 1 128 ? 3.973 -12.664 3.324 1 97.94 128 ALA B CA 1
ATOM 3435 C C . ALA B 1 128 ? 4.027 -14.195 3.332 1 97.94 128 ALA B C 1
ATOM 3437 O O . ALA B 1 128 ? 3.986 -14.812 4.395 1 97.94 128 ALA B O 1
ATOM 3438 N N . GLY B 1 129 ? 4.059 -14.766 2.146 1 97.75 129 GLY B N 1
ATOM 3439 C CA . GLY B 1 129 ? 4.105 -16.219 2.049 1 97.75 129 GLY B CA 1
ATOM 3440 C C . GLY B 1 129 ? 2.736 -16.844 1.903 1 97.75 129 GLY B C 1
ATOM 3441 O O . GLY B 1 129 ? 2.516 -17.969 2.355 1 97.75 129 GLY B O 1
ATOM 3442 N N . CYS B 1 130 ? 1.803 -16.141 1.284 1 98.06 130 CYS B N 1
ATOM 3443 C CA . CYS B 1 130 ? 0.475 -16.703 1.043 1 98.06 130 CYS B CA 1
ATOM 3444 C C . CYS B 1 130 ? 0.551 -17.922 0.143 1 98.06 130 CYS B C 1
ATOM 3446 O O . CYS B 1 130 ? 1.393 -17.984 -0.755 1 98.06 130 CYS B O 1
ATOM 3448 N N . GLU B 1 131 ? -0.372 -18.797 0.366 1 97 131 GLU B N 1
ATOM 3449 C CA . GLU B 1 131 ? -0.432 -20.016 -0.423 1 97 131 GLU B CA 1
ATOM 3450 C C . GLU B 1 131 ? -0.927 -19.734 -1.84 1 97 131 GLU B C 1
ATOM 3452 O O . GLU B 1 131 ? -0.405 -20.297 -2.807 1 97 131 GLU B O 1
ATOM 3457 N N . LYS B 1 132 ? -1.897 -18.969 -1.947 1 97.38 132 LYS B N 1
ATOM 3458 C CA . LYS B 1 132 ? -2.443 -18.578 -3.244 1 97.38 132 LYS B CA 1
ATOM 3459 C C . LYS B 1 132 ? -3.346 -17.344 -3.115 1 97.38 132 LYS B C 1
ATOM 3461 O O . LYS B 1 132 ? -3.74 -16.969 -2.01 1 97.38 132 LYS B O 1
ATOM 3466 N N . VAL B 1 133 ? -3.662 -16.75 -4.25 1 98.81 133 VAL B N 1
ATOM 3467 C CA . VAL B 1 133 ? -4.543 -15.586 -4.309 1 98.81 133 VAL B CA 1
ATOM 3468 C C . VAL B 1 133 ? -5.707 -15.867 -5.258 1 98.81 133 VAL B C 1
ATOM 3470 O O . VAL B 1 133 ? -5.5 -16.344 -6.379 1 98.81 133 VAL B O 1
ATOM 3473 N N . LEU B 1 134 ? -6.895 -15.633 -4.754 1 98.88 134 LEU B N 1
ATOM 3474 C CA . LEU B 1 134 ? -8.109 -15.766 -5.551 1 98.88 134 LEU B CA 1
ATOM 3475 C C . LEU B 1 134 ? -8.672 -14.391 -5.91 1 98.88 134 LEU B C 1
ATOM 3477 O O . LEU B 1 134 ? -8.82 -13.531 -5.039 1 98.88 134 LEU B O 1
ATOM 3481 N N . LEU B 1 135 ? -8.914 -14.188 -7.191 1 98.81 135 LEU B N 1
ATOM 3482 C CA . LEU B 1 135 ? -9.492 -12.938 -7.68 1 98.81 135 LEU B CA 1
ATOM 3483 C C . LEU B 1 135 ? -10.922 -13.156 -8.164 1 98.81 135 LEU B C 1
ATOM 3485 O O . LEU B 1 135 ? -11.164 -13.945 -9.078 1 98.81 135 LEU B O 1
ATOM 3489 N N . THR B 1 136 ? -11.82 -12.43 -7.598 1 98.62 136 THR B N 1
ATOM 3490 C CA . THR B 1 136 ? -13.211 -12.547 -8.016 1 98.62 136 THR B CA 1
ATOM 3491 C C . THR B 1 136 ? -13.453 -11.789 -9.312 1 98.62 136 THR B C 1
ATOM 3493 O O . THR B 1 136 ? -12.641 -10.945 -9.703 1 98.62 136 THR B O 1
ATOM 3496 N N . LYS B 1 137 ? -14.57 -12.117 -9.953 1 97.56 137 LYS B N 1
ATOM 3497 C CA . LYS B 1 137 ? -15.016 -11.32 -11.086 1 97.56 137 LYS B CA 1
ATOM 3498 C C . LYS B 1 137 ? -15.148 -9.844 -10.695 1 97.56 137 LYS B C 1
ATOM 3500 O O . LYS B 1 137 ? -15.641 -9.531 -9.609 1 97.56 137 LYS B O 1
ATOM 3505 N N . GLY B 1 138 ? -14.711 -8.984 -11.609 1 96.19 138 GLY B N 1
ATOM 3506 C CA . GLY B 1 138 ? -14.688 -7.562 -11.328 1 96.19 138 GLY B CA 1
ATOM 3507 C C . GLY B 1 138 ? -13.289 -7.035 -11.055 1 96.19 138 GLY B C 1
ATOM 3508 O O . GLY B 1 138 ? -13.023 -5.844 -11.227 1 96.19 138 GLY B O 1
ATOM 3509 N N . CYS B 1 139 ? -12.43 -7.926 -10.594 1 97.94 139 CYS B N 1
ATOM 3510 C CA . CYS B 1 139 ? -11.031 -7.527 -10.438 1 97.94 139 CYS B CA 1
ATOM 3511 C C . CYS B 1 139 ? -10.406 -7.207 -11.789 1 97.94 139 CYS B C 1
ATOM 3513 O O . CYS B 1 139 ? -10.781 -7.789 -12.812 1 97.94 139 CYS B O 1
ATOM 3515 N N . VAL B 1 140 ? -9.508 -6.301 -11.781 1 97.31 140 VAL B N 1
ATOM 3516 C CA . VAL B 1 140 ? -8.742 -5.984 -12.977 1 97.31 140 VAL B CA 1
ATOM 3517 C C . VAL B 1 140 ? -7.961 -7.215 -13.43 1 97.31 140 VAL B C 1
ATOM 3519 O O . VAL B 1 140 ? -7.652 -8.094 -12.625 1 97.31 140 VAL B O 1
ATOM 3522 N N . ASP B 1 141 ? -7.66 -7.301 -14.773 1 96.38 141 ASP B N 1
ATOM 3523 C CA . ASP B 1 141 ? -6.875 -8.398 -15.328 1 96.38 141 ASP B CA 1
ATOM 3524 C C . ASP B 1 141 ? -5.477 -8.445 -14.703 1 96.38 141 ASP B C 1
ATOM 3526 O O . ASP B 1 141 ? -4.699 -7.5 -14.852 1 96.38 141 ASP B O 1
ATOM 3530 N N . PRO B 1 142 ? -5.148 -9.562 -14.016 1 97.19 142 PRO B N 1
ATOM 3531 C CA . PRO B 1 142 ? -3.842 -9.633 -13.359 1 97.19 142 PRO B CA 1
ATOM 3532 C C . PRO B 1 142 ? -2.68 -9.594 -14.352 1 97.19 142 PRO B C 1
ATOM 3534 O O . PRO B 1 142 ? -1.538 -9.336 -13.953 1 97.19 142 PRO B O 1
ATOM 3537 N N . TRP B 1 143 ? -2.887 -9.695 -15.625 1 95.75 143 TRP B N 1
ATOM 3538 C CA . TRP B 1 143 ? -1.818 -9.781 -16.609 1 95.75 143 TRP B CA 1
ATOM 3539 C C . TRP B 1 143 ? -1.675 -8.469 -17.375 1 95.75 143 TRP B C 1
ATOM 3541 O O . TRP B 1 143 ? -0.879 -8.375 -18.312 1 95.75 143 TRP B O 1
ATOM 3551 N N . GLU B 1 144 ? -2.424 -7.5 -16.906 1 93.31 144 GLU B N 1
ATOM 3552 C CA . GLU B 1 144 ? -2.215 -6.164 -17.453 1 93.31 144 GLU B CA 1
ATOM 3553 C C . GLU B 1 144 ? -0.844 -5.613 -17.078 1 93.31 144 GLU B C 1
ATOM 3555 O O . GLU B 1 144 ? -0.372 -5.844 -15.953 1 93.31 144 GLU B O 1
ATOM 3560 N N . PRO B 1 145 ? -0.222 -4.824 -17.938 1 90.75 145 PRO B N 1
ATOM 3561 C CA . PRO B 1 145 ? 1.145 -4.344 -17.719 1 90.75 145 PRO B CA 1
ATOM 3562 C C . PRO B 1 145 ? 1.303 -3.592 -16.406 1 90.75 145 PRO B C 1
ATOM 3564 O O . PRO B 1 145 ? 2.299 -3.773 -15.695 1 90.75 145 PRO B O 1
ATOM 3567 N N . LYS B 1 146 ? 0.343 -2.816 -16.078 1 92.19 146 LYS B N 1
ATOM 3568 C CA . LYS B 1 146 ? 0.438 -2.043 -14.844 1 92.19 146 LYS B CA 1
ATOM 3569 C C . LYS B 1 146 ? 0.423 -2.955 -13.625 1 92.19 146 LYS B C 1
ATOM 3571 O O . LYS B 1 146 ? 1.105 -2.684 -12.633 1 92.19 146 LYS B O 1
ATOM 3576 N N . VAL B 1 147 ? -0.392 -4.012 -13.703 1 96.69 147 VAL B N 1
ATOM 3577 C CA . VAL B 1 147 ? -0.438 -4.973 -12.609 1 96.69 147 VAL B CA 1
ATOM 3578 C C . VAL B 1 147 ? 0.893 -5.715 -12.516 1 96.69 147 VAL B C 1
ATOM 3580 O O . VAL B 1 147 ? 1.444 -5.883 -11.422 1 96.69 147 VAL B O 1
ATOM 3583 N N . LEU B 1 148 ? 1.426 -6.102 -13.648 1 95.31 148 LEU B N 1
ATOM 3584 C CA . LEU B 1 148 ? 2.691 -6.824 -13.711 1 95.31 148 LEU B CA 1
ATOM 3585 C C . LEU B 1 148 ? 3.824 -5.984 -13.125 1 95.31 148 LEU B C 1
ATOM 3587 O O . LEU B 1 148 ? 4.637 -6.488 -12.344 1 95.31 148 LEU B O 1
ATOM 3591 N N . ARG B 1 149 ? 3.814 -4.785 -13.398 1 92.12 149 ARG B N 1
ATOM 3592 C CA . ARG B 1 149 ? 4.855 -3.891 -12.906 1 92.12 149 ARG B CA 1
ATOM 3593 C C . ARG B 1 149 ? 4.758 -3.715 -11.398 1 92.12 149 ARG B C 1
ATOM 3595 O O . ARG B 1 149 ? 5.766 -3.793 -10.688 1 92.12 149 ARG B O 1
ATOM 3602 N N . ALA B 1 150 ? 3.545 -3.498 -10.938 1 94.75 150 ALA B N 1
ATOM 3603 C CA . ALA B 1 150 ? 3.332 -3.285 -9.508 1 94.75 150 ALA B CA 1
ATOM 3604 C C . ALA B 1 150 ? 3.57 -4.57 -8.719 1 94.75 150 ALA B C 1
ATOM 3606 O O . ALA B 1 150 ? 3.975 -4.523 -7.555 1 94.75 150 ALA B O 1
ATOM 3607 N N . GLY B 1 151 ? 3.363 -5.688 -9.375 1 96.5 151 GLY B N 1
ATOM 3608 C CA . GLY B 1 151 ? 3.516 -6.977 -8.719 1 96.5 151 GLY B CA 1
ATOM 3609 C C . GLY B 1 151 ? 4.965 -7.391 -8.547 1 96.5 151 GLY B C 1
ATOM 3610 O O . GLY B 1 151 ? 5.277 -8.227 -7.695 1 96.5 151 GLY B O 1
ATOM 3611 N N . MET B 1 152 ? 5.805 -6.828 -9.43 1 94 152 MET B N 1
ATOM 3612 C CA . MET B 1 152 ? 7.246 -7.055 -9.352 1 94 152 MET B CA 1
ATOM 3613 C C . MET B 1 152 ? 7.559 -8.547 -9.266 1 94 152 MET B C 1
ATOM 3615 O O . MET B 1 152 ? 8.305 -8.977 -8.391 1 94 152 MET B O 1
ATOM 3619 N N . GLY B 1 153 ? 6.918 -9.391 -10.086 1 95.12 153 GLY B N 1
ATOM 3620 C CA . GLY B 1 153 ? 7.258 -10.797 -10.219 1 95.12 153 GLY B CA 1
ATOM 3621 C C . GLY B 1 153 ? 6.41 -11.703 -9.344 1 95.12 153 GLY B C 1
ATOM 3622 O O . GLY B 1 153 ? 6.535 -12.922 -9.398 1 95.12 153 GLY B O 1
ATOM 3623 N N . ALA B 1 154 ? 5.492 -11.156 -8.547 1 97.19 154 ALA B N 1
ATOM 3624 C CA . ALA B 1 154 ? 4.645 -11.93 -7.652 1 97.19 154 ALA B CA 1
ATOM 3625 C C . ALA B 1 154 ? 3.877 -13.008 -8.422 1 97.19 154 ALA B C 1
ATOM 3627 O O . ALA B 1 154 ? 3.627 -14.094 -7.891 1 97.19 154 ALA B O 1
ATOM 3628 N N . HIS B 1 155 ? 3.568 -12.75 -9.68 1 97.06 155 HIS B N 1
ATOM 3629 C CA . HIS B 1 155 ? 2.816 -13.648 -10.555 1 97.06 155 HIS B CA 1
ATOM 3630 C C . HIS B 1 155 ? 3.521 -14.992 -10.703 1 97.06 155 HIS B C 1
ATOM 3632 O O . HIS B 1 155 ? 2.883 -16 -11.016 1 97.06 155 HIS B O 1
ATOM 3638 N N . PHE B 1 156 ? 4.738 -14.992 -10.5 1 96.88 156 PHE B N 1
ATOM 3639 C CA . PHE B 1 156 ? 5.535 -16.188 -10.766 1 96.88 156 PHE B CA 1
ATOM 3640 C C . PHE B 1 156 ? 6.066 -16.781 -9.461 1 96.88 156 PHE B C 1
ATOM 3642 O O . PHE B 1 156 ? 6.98 -17.609 -9.477 1 96.88 156 PHE B O 1
ATOM 3649 N N . ARG B 1 157 ? 5.48 -16.312 -8.344 1 96.38 157 ARG B N 1
ATOM 3650 C CA . ARG B 1 157 ? 5.906 -16.812 -7.043 1 96.38 157 ARG B CA 1
ATOM 3651 C C . ARG B 1 157 ? 4.766 -17.547 -6.344 1 96.38 157 ARG B C 1
ATOM 3653 O O . ARG B 1 157 ? 5.004 -18.406 -5.484 1 96.38 157 ARG B O 1
ATOM 3660 N N . LEU B 1 158 ? 3.549 -17.219 -6.676 1 96.06 158 LEU B N 1
ATOM 3661 C CA . LEU B 1 158 ? 2.406 -17.891 -6.082 1 96.06 158 LEU B CA 1
ATOM 3662 C C . LEU B 1 158 ? 1.253 -18 -7.074 1 96.06 158 LEU B C 1
ATOM 3664 O O . LEU B 1 158 ? 1.149 -17.188 -7.996 1 96.06 158 LEU B O 1
ATOM 3668 N N . PRO B 1 159 ? 0.405 -19.016 -6.941 1 97.62 159 PRO B N 1
ATOM 3669 C CA . PRO B 1 159 ? -0.741 -19.141 -7.844 1 97.62 159 PRO B CA 1
ATOM 3670 C C . PRO B 1 159 ? -1.747 -18 -7.695 1 97.62 159 PRO B C 1
ATOM 3672 O O . PRO B 1 159 ? -2.104 -17.625 -6.574 1 97.62 159 PRO B O 1
ATOM 3675 N N . VAL B 1 160 ? -2.135 -17.484 -8.789 1 98.25 160 VAL B N 1
ATOM 3676 C CA . VAL B 1 160 ? -3.184 -16.469 -8.883 1 98.25 160 VAL B CA 1
ATOM 3677 C C . VAL B 1 160 ? -4.332 -17 -9.742 1 98.25 160 VAL B C 1
ATOM 3679 O O . VAL B 1 160 ? -4.16 -17.25 -10.93 1 98.25 160 VAL B O 1
ATOM 3682 N N . ILE B 1 161 ? -5.422 -17.219 -9.156 1 98.19 161 ILE B N 1
ATOM 3683 C CA . ILE B 1 161 ? -6.605 -17.703 -9.859 1 98.19 161 ILE B CA 1
ATOM 3684 C C . ILE B 1 161 ? -7.625 -16.578 -10 1 98.19 161 ILE B C 1
ATOM 3686 O O . ILE B 1 161 ? -8.148 -16.078 -9 1 98.19 161 ILE B O 1
ATOM 3690 N N . ALA B 1 162 ? -7.934 -16.266 -11.266 1 97.25 162 ALA B N 1
ATOM 3691 C CA . ALA B 1 162 ? -8.688 -15.031 -11.508 1 97.25 162 ALA B CA 1
ATOM 3692 C C . ALA B 1 162 ? -10.07 -15.336 -12.07 1 97.25 162 ALA B C 1
ATOM 3694 O O . ALA B 1 162 ? -10.359 -16.484 -12.438 1 97.25 162 ALA B O 1
ATOM 3695 N N . ASN B 1 163 ? -10.859 -14.328 -12.102 1 96.31 163 ASN B N 1
ATOM 3696 C CA . ASN B 1 163 ? -12.164 -14.312 -12.75 1 96.31 163 ASN B CA 1
ATOM 3697 C C . ASN B 1 163 ? -13.102 -15.344 -12.133 1 96.31 163 ASN B C 1
ATOM 3699 O O . ASN B 1 163 ? -13.773 -16.078 -12.852 1 96.31 163 ASN B O 1
ATOM 3703 N N . LEU B 1 164 ? -13.125 -15.406 -10.828 1 98.12 164 LEU B N 1
ATOM 3704 C CA . LEU B 1 164 ? -13.961 -16.375 -10.125 1 98.12 164 LEU B CA 1
ATOM 3705 C C . LEU B 1 164 ? -15.305 -15.75 -9.758 1 98.12 164 LEU B C 1
ATOM 3707 O O . LEU B 1 164 ? -15.359 -14.648 -9.211 1 98.12 164 LEU B O 1
ATOM 3711 N N . ASP B 1 165 ? -16.312 -16.5 -10.086 1 97.88 165 ASP B N 1
ATOM 3712 C CA . ASP B 1 165 ? -17.594 -16.188 -9.461 1 97.88 165 ASP B CA 1
ATOM 3713 C C . ASP B 1 165 ? -17.594 -16.578 -7.98 1 97.88 165 ASP B C 1
ATOM 3715 O O . ASP B 1 165 ? -16.938 -17.547 -7.594 1 97.88 165 ASP B O 1
ATOM 3719 N N . TRP B 1 166 ? -18.328 -15.805 -7.176 1 97.38 166 TRP B N 1
ATOM 3720 C CA . TRP B 1 166 ? -18.359 -16.094 -5.746 1 97.38 166 TRP B CA 1
ATOM 3721 C C . TRP B 1 166 ? -18.812 -17.516 -5.484 1 97.38 166 TRP B C 1
ATOM 3723 O O . TRP B 1 166 ? -18.359 -18.156 -4.527 1 97.38 166 TRP B O 1
ATOM 3733 N N . GLU B 1 167 ? -19.594 -18.094 -6.344 1 96.94 167 GLU B N 1
ATOM 3734 C CA . GLU B 1 167 ? -20.078 -19.469 -6.215 1 96.94 167 GLU B CA 1
ATOM 3735 C C . GLU B 1 167 ? -18.938 -20.469 -6.391 1 96.94 167 GLU B C 1
ATOM 3737 O O . GLU B 1 167 ? -19 -21.578 -5.871 1 96.94 167 GLU B O 1
ATOM 3742 N N . SER B 1 168 ? -17.938 -20.031 -7.102 1 97.56 168 SER B N 1
ATOM 3743 C CA . SER B 1 168 ? -16.828 -20.922 -7.406 1 97.56 168 SER B CA 1
ATOM 3744 C C . SER B 1 168 ? -15.703 -20.766 -6.395 1 97.56 168 SER B C 1
ATOM 3746 O O . SER B 1 168 ? -14.805 -21.609 -6.324 1 97.56 168 SER B O 1
ATOM 3748 N N . VAL B 1 169 ? -15.703 -19.766 -5.531 1 98.25 169 VAL B N 1
ATOM 3749 C CA . VAL B 1 169 ? -14.617 -19.453 -4.609 1 98.25 169 VAL B CA 1
ATOM 3750 C C . VAL B 1 169 ? -14.422 -20.594 -3.617 1 98.25 169 VAL B C 1
ATOM 3752 O O . VAL B 1 169 ? -13.297 -21.062 -3.406 1 98.25 169 VAL B O 1
ATOM 3755 N N . PRO B 1 170 ? -15.5 -21.203 -3.037 1 97.62 170 PRO B N 1
ATOM 3756 C CA . PRO B 1 170 ? -15.32 -22.25 -2.023 1 97.62 170 PRO B CA 1
ATOM 3757 C C . PRO B 1 170 ? -14.602 -23.484 -2.566 1 97.62 170 PRO B C 1
ATOM 3759 O O . PRO B 1 170 ? -13.844 -24.125 -1.841 1 97.62 170 PRO B O 1
ATOM 3762 N N . SER B 1 171 ? -14.781 -23.781 -3.848 1 97.25 171 SER B N 1
ATOM 3763 C CA . SER B 1 171 ? -14.156 -24.969 -4.441 1 97.25 171 SER B CA 1
ATOM 3764 C C . SER B 1 171 ? -12.648 -24.781 -4.578 1 97.25 171 SER B C 1
ATOM 3766 O O . SER B 1 171 ? -11.914 -25.75 -4.793 1 97.25 171 SER B O 1
ATOM 3768 N N . ASN B 1 172 ? -12.188 -23.547 -4.445 1 97.62 172 ASN B N 1
ATOM 3769 C CA . ASN B 1 172 ? -10.766 -23.234 -4.539 1 97.62 172 ASN B CA 1
ATOM 3770 C C . ASN B 1 172 ? -10.133 -23.078 -3.158 1 97.62 172 ASN B C 1
ATOM 3772 O O . ASN B 1 172 ? -8.969 -22.703 -3.043 1 97.62 172 ASN B O 1
ATOM 3776 N N . LEU B 1 173 ? -10.914 -23.328 -2.145 1 98 173 LEU B N 1
ATOM 3777 C CA . LEU B 1 173 ? -10.445 -23.219 -0.766 1 98 173 LEU B CA 1
ATOM 3778 C C . LEU B 1 173 ? -10.32 -24.594 -0.125 1 98 173 LEU B C 1
ATOM 3780 O O . LEU B 1 173 ? -11.062 -25.516 -0.475 1 98 173 LEU B O 1
ATOM 3784 N N . PRO B 1 174 ? -9.367 -24.766 0.76 1 96.81 174 PRO B N 1
ATOM 3785 C CA . PRO B 1 174 ? -9.25 -26.047 1.447 1 96.81 174 PRO B CA 1
ATOM 3786 C C . PRO B 1 174 ? -10.43 -26.328 2.379 1 96.81 174 PRO B C 1
ATOM 3788 O O . PRO B 1 174 ? -11.094 -25.391 2.84 1 96.81 174 PRO B O 1
ATOM 3791 N N . ALA B 1 175 ? -10.578 -27.594 2.691 1 94.88 175 ALA B N 1
ATOM 3792 C CA . ALA B 1 175 ? -11.625 -28 3.629 1 94.88 175 ALA B CA 1
ATOM 3793 C C . ALA B 1 175 ? -11.359 -27.438 5.023 1 94.88 175 ALA B C 1
ATOM 3795 O O . ALA B 1 175 ? -10.211 -27.422 5.484 1 94.88 175 ALA B O 1
ATOM 3796 N N . GLY B 1 176 ? -12.406 -26.938 5.625 1 95.38 176 GLY B N 1
ATOM 3797 C CA . GLY B 1 176 ? -12.289 -26.469 6.996 1 95.38 176 GLY B CA 1
ATOM 3798 C C . GLY B 1 176 ? -11.734 -25.062 7.102 1 95.38 176 GLY B C 1
ATOM 3799 O O . GLY B 1 176 ? -11.445 -24.578 8.203 1 95.38 176 GLY B O 1
ATOM 3800 N N . VAL B 1 177 ? -11.664 -24.391 6.004 1 97.38 177 VAL B N 1
ATOM 3801 C CA . VAL B 1 177 ? -11.094 -23.047 5.984 1 97.38 177 VAL B CA 1
ATOM 3802 C C . VAL B 1 177 ? -12 -22.094 6.742 1 97.38 177 VAL B C 1
ATOM 3804 O O . VAL B 1 177 ? -13.227 -22.234 6.711 1 97.38 177 VAL B O 1
ATOM 3807 N N . ARG B 1 178 ? -11.438 -21.219 7.453 1 97.81 178 ARG B N 1
ATOM 3808 C CA . ARG B 1 178 ? -12.133 -20.047 7.984 1 97.81 178 ARG B CA 1
ATOM 3809 C C . ARG B 1 178 ? -11.805 -18.797 7.18 1 97.81 178 ARG B C 1
ATOM 3811 O O . ARG B 1 178 ? -10.633 -18.453 7.02 1 97.81 178 ARG B O 1
ATOM 3818 N N . VAL B 1 179 ? -12.844 -18.188 6.68 1 98.5 179 VAL B N 1
ATOM 3819 C CA . VAL B 1 179 ? -12.641 -17.016 5.84 1 98.5 179 VAL B CA 1
ATOM 3820 C C . VAL B 1 179 ? -12.891 -15.742 6.652 1 98.5 179 VAL B C 1
ATOM 3822 O O . VAL B 1 179 ? -14 -15.523 7.145 1 98.5 179 VAL B O 1
ATOM 3825 N N . CYS B 1 180 ? -11.883 -14.953 6.805 1 98.56 180 CYS B N 1
ATOM 3826 C CA . CYS B 1 180 ? -11.992 -13.664 7.473 1 98.56 180 CYS B CA 1
ATOM 3827 C C . CYS B 1 180 ? -12.102 -12.531 6.461 1 98.56 180 CYS B C 1
ATOM 3829 O O . CYS B 1 180 ? -11.711 -12.688 5.301 1 98.56 180 CYS B O 1
ATOM 3831 N N . VAL B 1 181 ? -12.703 -11.453 6.91 1 98.25 181 VAL B N 1
ATOM 3832 C CA . VAL B 1 181 ? -12.812 -10.281 6.051 1 98.25 181 VAL B CA 1
ATOM 3833 C C . VAL B 1 181 ? -12.156 -9.078 6.727 1 98.25 181 VAL B C 1
ATOM 3835 O O . VAL B 1 181 ? -12.328 -8.867 7.926 1 98.25 181 VAL B O 1
ATOM 3838 N N . ALA B 1 182 ? -11.305 -8.328 5.945 1 97.19 182 ALA B N 1
ATOM 3839 C CA . ALA B 1 182 ? -10.703 -7.105 6.48 1 97.19 182 ALA B CA 1
ATOM 3840 C C . ALA B 1 182 ? -11.711 -5.961 6.508 1 97.19 182 ALA B C 1
ATOM 3842 O O . ALA B 1 182 ? -12.406 -5.715 5.52 1 97.19 182 ALA B O 1
ATOM 3843 N N . ASP B 1 183 ? -11.742 -5.262 7.586 1 89.75 183 ASP B N 1
ATOM 3844 C CA . ASP B 1 183 ? -12.734 -4.211 7.785 1 89.75 183 ASP B CA 1
ATOM 3845 C C . ASP B 1 183 ? -12.156 -3.066 8.617 1 89.75 183 ASP B C 1
ATOM 3847 O O . ASP B 1 183 ? -11.086 -3.201 9.211 1 89.75 183 ASP B O 1
ATOM 3851 N N . ASN B 1 184 ? -12.742 -1.882 8.516 1 84.12 184 ASN B N 1
ATOM 3852 C CA . ASN B 1 184 ? -12.289 -0.765 9.336 1 84.12 184 ASN B CA 1
ATOM 3853 C C . ASN B 1 184 ? -13.367 -0.317 10.312 1 84.12 184 ASN B C 1
ATOM 3855 O O . ASN B 1 184 ? -13.195 0.677 11.023 1 84.12 184 ASN B O 1
ATOM 3859 N N . LYS B 1 185 ? -14.461 -1.028 10.297 1 76 185 LYS B N 1
ATOM 3860 C CA . LYS B 1 185 ? -15.539 -0.648 11.195 1 76 185 LYS B CA 1
ATOM 3861 C C . LYS B 1 185 ? -15.281 -1.164 12.609 1 76 185 LYS B C 1
ATOM 3863 O O . LYS B 1 185 ? -15.023 -2.354 12.805 1 76 185 LYS B O 1
ATOM 3868 N N . ASP B 1 186 ? -15.312 -0.242 13.531 1 70.19 186 ASP B N 1
ATOM 3869 C CA . ASP B 1 186 ? -14.977 -0.528 14.922 1 70.19 186 ASP B CA 1
ATOM 3870 C C . ASP B 1 186 ? -15.938 -1.561 15.516 1 70.19 186 ASP B C 1
ATOM 3872 O O . ASP B 1 186 ? -17.156 -1.412 15.414 1 70.19 186 ASP B O 1
ATOM 3876 N N . PRO B 1 187 ? -15.32 -2.529 15.992 1 66.06 187 PRO B N 1
ATOM 3877 C CA . PRO B 1 187 ? -16.172 -3.557 16.594 1 66.06 187 PRO B CA 1
ATOM 3878 C C . PRO B 1 187 ? -17.125 -2.984 17.641 1 66.06 187 PRO B C 1
ATOM 3880 O O . PRO B 1 187 ? -18.25 -3.475 17.781 1 66.06 187 PRO B O 1
ATOM 3883 N N . GLY B 1 188 ? -16.594 -2.055 18.469 1 55.72 188 GLY B N 1
ATOM 3884 C CA . GLY B 1 188 ? -17.422 -1.478 19.516 1 55.72 188 GLY B CA 1
ATOM 3885 C C . GLY B 1 188 ? -18.547 -0.6 18.969 1 55.72 188 GLY B C 1
ATOM 3886 O O . GLY B 1 188 ? -19.594 -0.451 19.594 1 55.72 188 GLY B O 1
ATOM 3887 N N . ALA B 1 189 ? -18.328 0 17.859 1 52.16 189 ALA B N 1
ATOM 3888 C CA . ALA B 1 189 ? -19.359 0.869 17.297 1 52.16 189 ALA B CA 1
ATOM 3889 C C . ALA B 1 189 ? -20.516 0.052 16.734 1 52.16 189 ALA B C 1
ATOM 3891 O O . ALA B 1 189 ? -21.641 0.555 16.594 1 52.16 189 ALA B O 1
ATOM 3892 N N . GLN B 1 190 ? -20.219 -1.03 16.219 1 45.69 190 GLN B N 1
ATOM 3893 C CA . GLN B 1 190 ? -21.281 -1.858 15.688 1 45.69 190 GLN B CA 1
ATOM 3894 C C . GLN B 1 190 ? -22.328 -2.168 16.75 1 45.69 190 GLN B C 1
ATOM 3896 O O . GLN B 1 190 ? -23.516 -2.326 16.453 1 45.69 190 GLN B O 1
ATOM 3901 N N . ALA B 1 191 ? -21.891 -2.234 18 1 42.16 191 ALA B N 1
ATOM 3902 C CA . ALA B 1 191 ? -22.844 -2.605 19.047 1 42.16 191 ALA B CA 1
ATOM 3903 C C . ALA B 1 191 ? -23.922 -1.531 19.203 1 42.16 191 ALA B C 1
ATOM 3905 O O . ALA B 1 191 ? -25.078 -1.84 19.484 1 42.16 191 ALA B O 1
ATOM 3906 N N . GLU B 1 192 ? -23.484 -0.304 18.984 1 38.78 192 GLU B N 1
ATOM 3907 C CA . GLU B 1 192 ? -24.453 0.737 19.312 1 38.78 192 GLU B CA 1
ATOM 3908 C C . GLU B 1 192 ? -25.562 0.803 18.25 1 38.78 192 GLU B C 1
ATOM 3910 O O . GLU B 1 192 ? -26.688 1.21 18.547 1 38.78 192 GLU B O 1
ATOM 3915 N N . THR B 1 193 ? -25.141 0.618 17.016 1 40.25 193 THR B N 1
ATOM 3916 C CA . THR B 1 193 ? -26.188 0.855 16.016 1 40.25 193 THR B CA 1
ATOM 3917 C C . THR B 1 193 ? -27.281 -0.21 16.109 1 40.25 193 THR B C 1
ATOM 3919 O O . THR B 1 193 ? -28.359 -0.041 15.562 1 40.25 193 THR B O 1
ATOM 3922 N N . ALA B 1 194 ? -26.781 -1.369 16.5 1 36.41 194 ALA B N 1
ATOM 3923 C CA . ALA B 1 194 ? -27.812 -2.393 16.5 1 36.41 194 ALA B CA 1
ATOM 3924 C C . ALA B 1 194 ? -28.859 -2.115 17.578 1 36.41 194 ALA B C 1
ATOM 3926 O O . ALA B 1 194 ? -30 -2.564 17.484 1 36.41 194 ALA B O 1
ATOM 3927 N N . SER B 1 195 ? -28.281 -1.717 18.812 1 34.78 195 SER B N 1
ATOM 3928 C CA . SER B 1 195 ? -29.219 -1.9 19.906 1 34.78 195 SER B CA 1
ATOM 3929 C C . SER B 1 195 ? -30.266 -0.79 19.938 1 34.78 195 SER B C 1
ATOM 3931 O O . SER B 1 195 ? -31.109 -0.748 20.844 1 34.78 195 SER B O 1
ATOM 3933 N N . VAL B 1 196 ? -29.891 0.401 19.359 1 33.28 196 VAL B N 1
ATOM 3934 C CA . VAL B 1 196 ? -30.875 1.32 19.922 1 33.28 196 VAL B CA 1
ATOM 3935 C C . VAL B 1 196 ? -32.25 0.984 19.391 1 33.28 196 VAL B C 1
ATOM 3937 O O . VAL B 1 196 ? -32.531 1.147 18.203 1 33.28 196 VAL B O 1
ATOM 3940 N N . PRO B 1 197 ? -32.781 -0.138 19.797 1 32.28 197 PRO B N 1
ATOM 3941 C CA . PRO B 1 197 ? -34.219 -0.261 19.469 1 32.28 197 PRO B CA 1
ATOM 3942 C C . PRO B 1 197 ? -35 1.017 19.75 1 32.28 197 PRO B C 1
ATOM 3944 O O . PRO B 1 197 ? -34.906 1.578 20.844 1 32.28 197 PRO B O 1
ATOM 3947 N N . ARG B 1 198 ? -35 1.947 18.797 1 28.75 198 ARG B N 1
ATOM 3948 C CA . ARG B 1 198 ? -35.906 3.08 19.016 1 28.75 198 ARG B CA 1
ATOM 3949 C C . ARG B 1 198 ? -37.188 2.635 19.703 1 28.75 198 ARG B C 1
ATOM 3951 O O . ARG B 1 198 ? -37.969 1.868 19.125 1 28.75 198 ARG B O 1
ATOM 3958 N N . GLY B 1 199 ? -37.156 2.359 21.016 1 27.8 199 GLY B N 1
ATOM 3959 C CA . GLY B 1 199 ? -38.344 2.137 21.844 1 27.8 199 GLY B CA 1
ATOM 3960 C C . GLY B 1 199 ? -39.5 3.045 21.469 1 27.8 199 GLY B C 1
ATOM 3961 O O . GLY B 1 199 ? -39.375 4.27 21.516 1 27.8 199 GLY B O 1
ATOM 3962 N N . ALA B 1 200 ? -40.312 2.695 20.391 1 29.09 200 ALA B N 1
ATOM 3963 C CA . ALA B 1 200 ? -41.625 3.303 20.125 1 29.09 200 ALA B CA 1
ATOM 3964 C C . ALA B 1 200 ? -42.344 3.613 21.422 1 29.09 200 ALA B C 1
ATOM 3966 O O . ALA B 1 200 ? -42.531 2.734 22.266 1 29.09 200 ALA B O 1
ATOM 3967 N N . GLY B 1 201 ? -42.312 4.816 21.938 1 23.97 201 GLY B N 1
ATOM 3968 C CA . GLY B 1 201 ? -42.969 5.387 23.094 1 23.97 201 GLY B CA 1
ATOM 3969 C C . GLY B 1 201 ? -44.344 4.82 23.328 1 23.97 201 GLY B C 1
ATOM 3970 O O . GLY B 1 201 ? -44.875 4.09 22.484 1 23.97 201 GLY B O 1
ATOM 3971 N N . ARG B 1 202 ? -45.281 5.586 24.047 1 24.86 202 ARG B N 1
ATOM 3972 C CA . ARG B 1 202 ? -46.25 5.562 25.156 1 24.86 202 ARG B CA 1
ATOM 3973 C C . ARG B 1 202 ? -47.625 5.188 24.672 1 24.86 202 ARG B C 1
ATOM 3975 O O . ARG B 1 202 ? -48.406 6.055 24.266 1 24.86 202 ARG B O 1
ATOM 3982 N N . ASP B 1 203 ? -47.875 4.371 23.625 1 24.09 203 ASP B N 1
ATOM 3983 C CA . ASP B 1 203 ? -49.281 4.332 23.359 1 24.09 203 ASP B CA 1
ATOM 3984 C C . ASP B 1 203 ? -50.062 3.836 24.562 1 24.09 203 ASP B C 1
ATOM 3986 O O . ASP B 1 203 ? -49.656 2.895 25.25 1 24.09 203 ASP B O 1
ATOM 3990 N N . GLY B 1 204 ? -50.844 4.691 25.281 1 25.62 204 GLY B N 1
ATOM 3991 C CA . GLY B 1 204 ? -51.75 4.633 26.422 1 25.62 204 GLY B CA 1
ATOM 3992 C C . GLY B 1 204 ? -52.75 3.496 26.328 1 25.62 204 GLY B C 1
ATOM 3993 O O . GLY B 1 204 ? -53.75 3.492 27.047 1 25.62 204 GLY B O 1
ATOM 3994 N N . SER B 1 205 ? -52.562 2.416 25.531 1 25.52 205 SER B N 1
ATOM 3995 C CA . SER B 1 205 ? -53.781 1.649 25.344 1 25.52 205 SER B CA 1
ATOM 3996 C C . SER B 1 205 ? -54.25 1.062 26.672 1 25.52 205 SER B C 1
ATOM 3998 O O . SER B 1 205 ? -53.469 0.781 27.562 1 25.52 205 SER B O 1
ATOM 4000 N N . ALA B 1 206 ? -55.625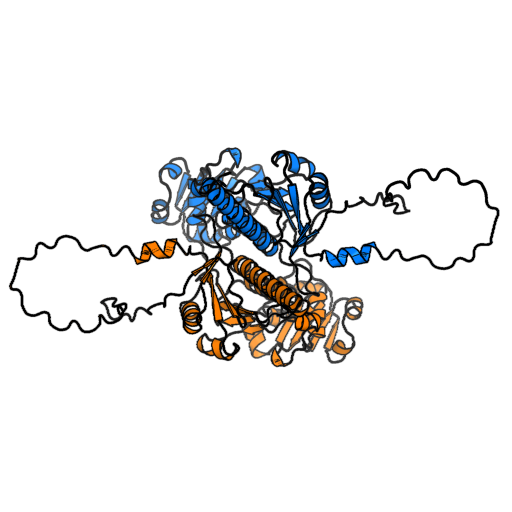 1.176 26.859 1 25.48 206 ALA B N 1
ATOM 4001 C CA . ALA B 1 206 ? -56.594 0.834 27.906 1 25.48 206 ALA B CA 1
ATOM 4002 C C . ALA B 1 206 ? -56.406 -0.6 28.391 1 25.48 206 ALA B C 1
ATOM 4004 O O . ALA B 1 206 ? -55.906 -1.447 27.641 1 25.48 206 ALA B O 1
ATOM 4005 N N . PRO B 1 207 ? -56.812 -0.927 29.672 1 28.66 207 PRO B N 1
ATOM 4006 C CA . PRO B 1 207 ? -56.562 -1.976 30.672 1 28.66 207 PRO B CA 1
ATOM 4007 C C . PRO B 1 207 ? -57.125 -3.338 30.234 1 28.66 207 PRO B C 1
ATOM 4009 O O . PRO B 1 207 ? -57.094 -4.289 31.016 1 28.66 207 PRO B O 1
ATOM 4012 N N . GLY B 1 208 ? -57.5 -3.578 28.875 1 23.98 208 GLY B N 1
ATOM 4013 C CA . GLY B 1 208 ? -58.531 -4.609 28.875 1 23.98 208 GLY B CA 1
ATOM 4014 C C . GLY B 1 208 ? -58.062 -5.914 29.484 1 23.98 208 GLY B C 1
ATOM 4015 O O . GLY B 1 208 ? -56.875 -6.09 29.75 1 23.98 208 GLY B O 1
ATOM 4016 N N . ASN B 1 209 ? -59.031 -6.949 29.484 1 28.41 209 ASN B N 1
ATOM 4017 C CA . ASN B 1 209 ? -59.312 -8.188 30.203 1 28.41 209 ASN B CA 1
ATOM 4018 C C . ASN B 1 209 ? -58.188 -9.219 30.016 1 28.41 209 ASN B C 1
ATOM 4020 O O . ASN B 1 209 ? -57.594 -9.281 28.938 1 28.41 209 ASN B O 1
ATOM 4024 N N . PRO B 1 210 ? -57.844 -9.969 31.125 1 29.02 210 PRO B N 1
ATOM 4025 C CA . PRO B 1 210 ? -56.688 -10.82 31.406 1 29.02 210 PRO B CA 1
ATOM 4026 C C . PRO B 1 210 ? -56.625 -12.047 30.484 1 29.02 210 PRO B C 1
ATOM 4028 O O . PRO B 1 210 ? -55.938 -13.023 30.812 1 29.02 210 PRO B O 1
ATOM 4031 N N . LYS B 1 211 ? -57.188 -11.969 29.25 1 24.84 211 LYS B N 1
ATOM 4032 C CA . LYS B 1 211 ? -57.312 -13.312 28.688 1 24.84 211 LYS B CA 1
ATOM 4033 C C . LYS B 1 211 ? -55.969 -14.062 28.828 1 24.84 211 LYS B C 1
ATOM 4035 O O . LYS B 1 211 ? -54.906 -13.453 28.938 1 24.84 211 LYS B O 1
ATOM 4040 N N . ALA B 1 212 ? -56.125 -15.43 28.812 1 28.16 212 ALA B N 1
ATOM 4041 C CA . ALA B 1 212 ? -55.312 -16.609 29.094 1 28.16 212 ALA B CA 1
ATOM 4042 C C . ALA B 1 212 ? -54.031 -16.625 28.25 1 28.16 212 ALA B C 1
ATOM 4044 O O . ALA B 1 212 ? -54.062 -16.297 27.062 1 28.16 212 ALA B O 1
ATOM 4045 N N . PRO B 1 213 ? -52.812 -16.688 28.922 1 30.11 213 PRO B N 1
ATOM 4046 C CA . PRO B 1 213 ? -51.5 -16.516 28.281 1 30.11 213 PRO B CA 1
ATOM 4047 C C . PRO B 1 213 ? -51.25 -17.531 27.188 1 30.11 213 PRO B C 1
ATOM 4049 O O . PRO B 1 213 ? -51.344 -18.734 27.422 1 30.11 213 PRO B O 1
ATOM 4052 N N . VAL B 1 214 ? -51.969 -17.312 25.969 1 28.58 214 VAL B N 1
ATOM 4053 C CA . VAL B 1 214 ? -51.656 -18.266 24.891 1 28.58 214 VAL B CA 1
ATOM 4054 C C . VAL B 1 214 ? -50.125 -18.484 24.828 1 28.58 214 VAL B C 1
ATOM 4056 O O . VAL B 1 214 ? -49.344 -17.578 25.156 1 28.58 214 VAL B O 1
ATOM 4059 N N . LYS B 1 215 ? -49.75 -19.75 24.797 1 27.5 215 LYS B N 1
ATOM 4060 C CA . LYS B 1 215 ? -48.438 -20.359 24.656 1 27.5 215 LYS B CA 1
ATOM 4061 C C . LYS B 1 215 ? -47.625 -19.672 23.562 1 27.5 215 LYS B C 1
ATOM 4063 O O . LYS B 1 215 ? -48.031 -19.625 22.406 1 27.5 215 LYS B O 1
ATOM 4068 N N . SER B 1 216 ? -46.969 -18.531 23.891 1 25.44 216 SER B N 1
ATOM 4069 C CA . SER B 1 216 ? -46.188 -17.781 22.922 1 25.44 216 SER B CA 1
ATOM 4070 C C . SER B 1 216 ? -45.219 -18.703 22.203 1 25.44 216 SER B C 1
ATOM 4072 O O . SER B 1 216 ? -44.469 -19.453 22.828 1 25.44 216 SER B O 1
ATOM 4074 N N . LYS B 1 217 ? -45.562 -19.297 20.969 1 28.3 217 LYS B N 1
ATOM 4075 C CA . LYS B 1 217 ? -44.594 -19.938 20.078 1 28.3 217 LYS B CA 1
ATOM 4076 C C . LYS B 1 217 ? -43.281 -19.188 20.062 1 28.3 217 LYS B C 1
ATOM 4078 O O . LYS B 1 217 ? -43.219 -17.984 20.25 1 28.3 217 LYS B O 1
ATOM 4083 N N . PRO B 1 218 ? -42.156 -19.953 20.172 1 29.16 218 PRO B N 1
ATOM 4084 C CA . PRO B 1 218 ? -40.812 -19.344 20.188 1 29.16 218 PRO B CA 1
ATOM 4085 C C . PRO B 1 218 ? -40.656 -18.203 19.188 1 29.16 218 PRO B C 1
ATOM 4087 O O . PRO B 1 218 ? -41.281 -18.25 18.094 1 29.16 218 PRO B O 1
ATOM 4090 N N . LYS B 1 219 ? -40.562 -16.969 19.609 1 29.59 219 LYS B N 1
ATOM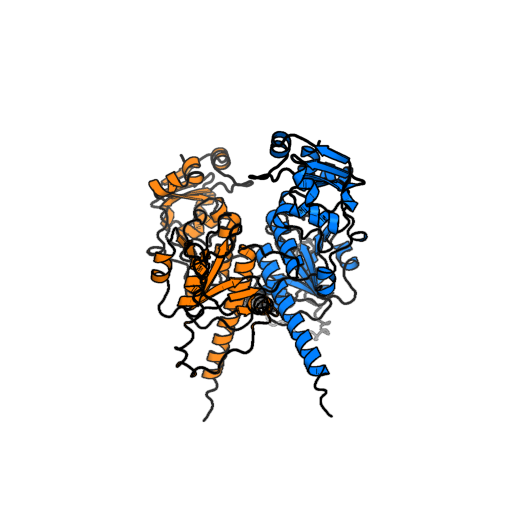 4091 C CA . LYS B 1 219 ? -40.25 -15.805 18.797 1 29.59 219 LYS B CA 1
ATOM 4092 C C . LYS B 1 219 ? -39.281 -16.156 17.672 1 29.59 219 LYS B C 1
ATOM 4094 O O . LYS B 1 219 ? -38.188 -16.672 17.922 1 29.59 219 LYS B O 1
ATOM 4099 N N . ALA B 1 220 ? -39.781 -16.609 16.5 1 27.19 220 ALA B N 1
ATOM 4100 C CA . ALA B 1 220 ? -38.969 -16.75 15.297 1 27.19 220 ALA B CA 1
ATOM 4101 C C . ALA B 1 220 ? -37.875 -15.68 15.234 1 27.19 220 ALA B C 1
ATOM 4103 O O . ALA B 1 220 ? -38.094 -14.555 15.711 1 27.19 220 ALA B O 1
ATOM 4104 N N . ALA B 1 221 ? -36.531 -16.094 15.133 1 32.12 221 ALA B N 1
ATOM 4105 C CA . ALA B 1 221 ? -35.406 -15.203 14.867 1 32.12 221 ALA B CA 1
ATOM 4106 C C . ALA B 1 221 ? -35.844 -14.008 14.023 1 32.12 221 ALA B C 1
ATOM 4108 O O . ALA B 1 221 ? -36.656 -14.148 13.094 1 32.12 221 ALA B O 1
ATOM 4109 N N . PRO B 1 222 ? -35.844 -12.75 14.555 1 34.84 222 PRO B N 1
ATOM 4110 C CA . PRO B 1 222 ? -36.344 -11.625 13.75 1 34.84 222 PRO B CA 1
ATOM 4111 C C . PRO B 1 222 ? -36.062 -11.797 12.258 1 34.84 222 PRO B C 1
ATOM 4113 O O . PRO B 1 222 ? -34.906 -12.0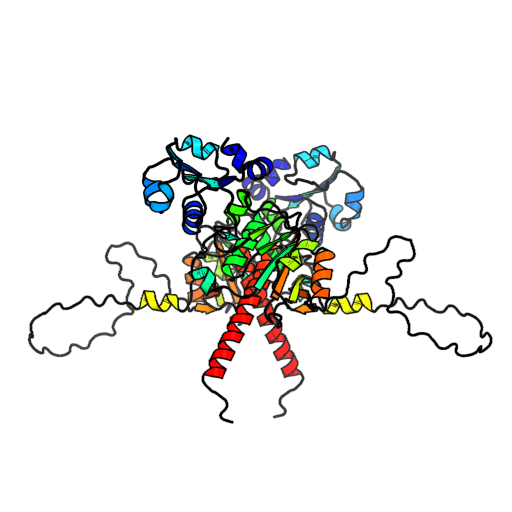39 11.859 1 34.84 222 PRO B O 1
ATOM 4116 N N . GLU B 1 223 ? -36.875 -12.5 11.531 1 35.66 223 GLU B N 1
ATOM 4117 C CA . GLU B 1 223 ? -36.844 -12.336 10.078 1 35.66 223 GLU B CA 1
ATOM 4118 C C . GLU B 1 223 ? -36.625 -10.875 9.695 1 35.66 223 GLU B C 1
ATOM 4120 O O . GLU B 1 223 ? -37.25 -9.977 10.281 1 35.66 223 GLU B O 1
ATOM 4125 N N . CYS B 1 224 ? -35.438 -10.414 9.391 1 35.16 224 CYS B N 1
ATOM 4126 C CA . CYS B 1 224 ? -35.281 -9.102 8.773 1 35.16 224 CYS B CA 1
ATOM 4127 C C . CYS B 1 224 ? -36.5 -8.758 7.926 1 35.16 224 CYS B C 1
ATOM 4129 O O . CYS B 1 224 ? -36.656 -9.266 6.812 1 35.16 224 CYS B O 1
ATOM 4131 N N . LYS B 1 225 ? -37.656 -8.68 8.438 1 35.19 225 LYS B N 1
ATOM 4132 C CA . LYS B 1 225 ? -38.875 -8.266 7.762 1 35.19 225 LYS B CA 1
ATOM 4133 C C . LYS B 1 225 ? -38.75 -6.848 7.207 1 35.19 225 LYS B C 1
ATOM 4135 O O . LYS B 1 225 ? -38.906 -5.867 7.934 1 35.19 225 LYS B O 1
ATOM 4140 N N . ASP B 1 226 ? -37.844 -6.328 6.383 1 34.69 226 ASP B N 1
ATOM 4141 C CA . ASP B 1 226 ? -38.375 -5.129 5.715 1 34.69 226 ASP B CA 1
ATOM 4142 C C . ASP B 1 226 ? -39.781 -5.344 5.199 1 34.69 226 ASP B C 1
ATOM 4144 O O . ASP B 1 226 ? -40.156 -6.469 4.871 1 34.69 226 ASP B O 1
ATOM 4148 N N . GLU B 1 227 ? -40.844 -4.547 5.438 1 33.91 227 GLU B N 1
ATOM 4149 C CA . GLU B 1 227 ? -42.188 -4.508 4.809 1 33.91 227 GLU B CA 1
ATOM 4150 C C . GLU B 1 227 ? -42.094 -4.945 3.35 1 33.91 227 GLU B C 1
ATOM 4152 O O . GLU B 1 227 ? -42.906 -5.75 2.895 1 33.91 227 GLU B O 1
ATOM 4157 N N . GLU B 1 228 ? -41.938 -3.908 2.355 1 37.31 228 GLU B N 1
ATOM 4158 C CA . GLU B 1 228 ? -42.125 -4.02 0.909 1 37.31 228 GLU B CA 1
ATOM 4159 C C . GLU B 1 228 ? -41.25 -5.148 0.338 1 37.31 228 GLU B C 1
ATOM 4161 O O . GLU B 1 228 ? -40.219 -5.48 0.893 1 37.31 228 GLU B O 1
ATOM 4166 N N . GLY B 1 229 ? -41.625 -6.051 -0.626 1 35.56 229 GLY B N 1
ATOM 4167 C CA . GLY B 1 229 ? -41.156 -7.254 -1.299 1 35.56 229 GLY B CA 1
ATOM 4168 C C . GLY B 1 229 ? -39.656 -7.254 -1.536 1 35.56 229 GLY B C 1
ATOM 4169 O O . GLY B 1 229 ? -39.156 -7.988 -2.389 1 35.56 229 GLY B O 1
ATOM 4170 N N . VAL B 1 230 ? -39 -6.125 -1.479 1 36.88 230 VAL B N 1
ATOM 4171 C CA . VAL B 1 230 ? -37.594 -6.328 -1.883 1 36.88 230 VAL B CA 1
ATOM 4172 C C . VAL B 1 230 ? -36.906 -7.262 -0.898 1 36.88 230 VAL B C 1
ATOM 4174 O O . VAL B 1 230 ? -36.938 -7.027 0.312 1 36.88 230 VAL B O 1
ATOM 4177 N N . ALA B 1 231 ? -36.812 -8.523 -1.09 1 38.31 231 ALA B N 1
ATOM 4178 C CA . ALA B 1 231 ? -35.969 -9.523 -0.434 1 38.31 231 ALA B CA 1
ATOM 4179 C C . ALA B 1 231 ? -34.719 -8.891 0.112 1 38.31 231 ALA B C 1
ATOM 4181 O O . ALA B 1 231 ? -33.812 -8.555 -0.651 1 38.31 231 ALA B O 1
ATOM 4182 N N . GLY B 1 232 ? -34.688 -7.918 0.96 1 42.38 232 GLY B N 1
ATOM 4183 C CA . GLY B 1 232 ? -33.438 -7.367 1.516 1 42.38 232 GLY B CA 1
ATOM 4184 C C . GLY B 1 232 ? -32.469 -8.438 1.965 1 42.38 232 GLY B C 1
ATOM 4185 O O . GLY B 1 232 ? -32.844 -9.359 2.686 1 42.38 232 GLY B O 1
ATOM 4186 N N . VAL B 1 233 ? -31.547 -8.891 1.149 1 50.25 233 VAL B N 1
ATOM 4187 C CA . VAL B 1 233 ? -30.5 -9.859 1.462 1 50.25 233 VAL B CA 1
ATOM 4188 C C . VAL B 1 233 ? -30.016 -9.656 2.895 1 50.25 233 VAL B C 1
ATOM 4190 O O . VAL B 1 233 ? -29.578 -8.562 3.252 1 50.25 233 VAL B O 1
ATOM 4193 N N . CYS B 1 234 ? -30.562 -10.289 3.963 1 58.44 234 CYS B N 1
ATOM 4194 C CA . CYS B 1 234 ? -30.094 -10.328 5.344 1 58.44 234 CYS B CA 1
ATOM 4195 C C . CYS B 1 234 ? -28.594 -10.602 5.402 1 58.44 234 CYS B C 1
ATOM 4197 O O . CYS B 1 234 ? -28.125 -11.656 4.961 1 58.44 234 CYS B O 1
ATOM 4199 N N . ILE B 1 235 ? -27.781 -9.586 5.402 1 68.69 235 ILE B N 1
ATOM 4200 C CA . ILE B 1 235 ? -26.344 -9.758 5.59 1 68.69 235 ILE B CA 1
ATOM 4201 C C . ILE B 1 235 ? -26.062 -10.336 6.977 1 68.69 235 ILE B C 1
ATOM 4203 O O . ILE B 1 235 ? -26.453 -9.742 7.988 1 68.69 235 ILE B O 1
ATOM 4207 N N . PRO B 1 236 ? -25.656 -11.625 7.008 1 80.56 236 PRO B N 1
ATOM 4208 C CA . PRO B 1 236 ? -25.359 -12.258 8.289 1 80.56 236 PRO B CA 1
ATOM 4209 C C . PRO B 1 236 ? -24.375 -11.445 9.133 1 80.56 236 PRO B C 1
ATOM 4211 O O . PRO B 1 236 ? -23.625 -10.633 8.594 1 80.56 236 PRO B O 1
ATOM 4214 N N . GLU B 1 237 ? -24.531 -11.57 10.414 1 86.38 237 GLU B N 1
ATOM 4215 C CA . GLU B 1 237 ? -23.594 -10.914 11.328 1 86.38 237 GLU B CA 1
ATOM 4216 C C . GLU B 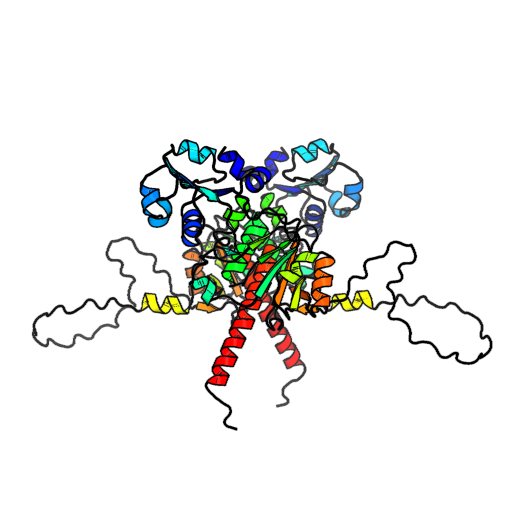1 237 ? -22.312 -11.711 11.484 1 86.38 237 GLU B C 1
ATOM 4218 O O . GLU B 1 237 ? -22.344 -12.93 11.688 1 86.38 237 GLU B O 1
ATOM 4223 N N . VAL B 1 238 ? -21.219 -11.164 11.156 1 93.44 238 VAL B N 1
ATOM 4224 C CA . VAL B 1 238 ? -19.891 -11.742 11.359 1 93.44 238 VAL B CA 1
ATOM 4225 C C . VAL B 1 238 ? -19.203 -11.055 12.531 1 93.44 238 VAL B C 1
ATOM 4227 O O . VAL B 1 238 ? -19.141 -9.82 12.586 1 93.44 238 VAL B O 1
ATOM 4230 N N . ALA B 1 239 ? -18.766 -11.852 13.516 1 94.62 239 ALA B N 1
ATOM 4231 C CA . ALA B 1 239 ? -18.109 -11.289 14.688 1 94.62 239 ALA B CA 1
ATOM 4232 C C . ALA B 1 239 ? -16.859 -10.508 14.281 1 94.62 239 ALA B C 1
ATOM 4234 O O . ALA B 1 239 ? -16.141 -10.898 13.352 1 94.62 239 ALA B O 1
ATOM 4235 N N . ALA B 1 240 ? -16.656 -9.445 15.047 1 96 240 ALA B N 1
ATOM 4236 C CA . ALA B 1 240 ? -15.516 -8.578 14.75 1 96 240 ALA B CA 1
ATOM 4237 C C . ALA B 1 240 ? -14.445 -8.695 15.828 1 96 240 ALA B C 1
ATOM 4239 O O . ALA B 1 240 ? -14.75 -8.914 17 1 96 240 ALA B O 1
ATOM 4240 N N . GLN B 1 241 ? -13.25 -8.609 15.406 1 96.5 241 GLN B N 1
ATOM 4241 C CA . GLN B 1 241 ? -12.094 -8.492 16.281 1 96.5 241 GLN B CA 1
ATOM 4242 C C . GLN B 1 241 ? -11.008 -7.621 15.664 1 96.5 241 GLN B C 1
ATOM 4244 O O . GLN B 1 241 ? -11.031 -7.359 14.461 1 96.5 241 GLN B O 1
ATOM 4249 N N . TYR B 1 242 ? -10.156 -7.168 16.484 1 96.75 242 TYR B N 1
ATOM 4250 C CA . TYR B 1 242 ? -9.016 -6.434 15.93 1 96.75 242 TYR B CA 1
ATOM 4251 C C . TYR B 1 242 ? -8.086 -7.371 15.172 1 96.75 242 TYR B C 1
ATOM 4253 O O . TYR B 1 242 ? -7.918 -8.531 15.547 1 96.75 242 TYR B O 1
ATOM 4261 N N . TYR B 1 243 ? -7.391 -6.828 14.172 1 97.5 243 TYR B N 1
ATOM 4262 C CA . TYR B 1 243 ? -6.59 -7.625 13.25 1 97.5 243 TYR B CA 1
ATOM 4263 C C . TYR B 1 243 ? -5.402 -8.258 13.969 1 97.5 243 TYR B C 1
ATOM 4265 O O . TYR B 1 243 ? -4.84 -9.242 13.492 1 97.5 243 TYR B O 1
ATOM 4273 N N . TYR B 1 244 ? -5.035 -7.715 15.102 1 96.38 244 TYR B N 1
ATOM 4274 C CA . TYR B 1 244 ? -3.848 -8.203 15.789 1 96.38 244 TYR B CA 1
ATOM 4275 C C . TYR B 1 244 ? -4.211 -9.281 16.812 1 96.38 244 TYR B C 1
ATOM 4277 O O . TYR B 1 244 ? -3.328 -9.875 17.422 1 96.38 244 TYR B O 1
ATOM 4285 N N . GLU B 1 245 ? -5.504 -9.508 16.984 1 95.81 245 GLU B N 1
ATOM 4286 C CA . GLU B 1 245 ? -5.938 -10.648 17.781 1 95.81 245 GLU B CA 1
ATOM 4287 C C . GLU B 1 245 ? -5.859 -11.945 16.984 1 95.81 245 GLU B C 1
ATOM 4289 O O . GLU B 1 245 ? -5.875 -11.922 15.75 1 95.81 245 GLU B O 1
ATOM 4294 N N . ASN B 1 246 ? -5.855 -13.016 17.625 1 95.56 246 ASN B N 1
ATOM 4295 C CA . ASN B 1 246 ? -5.602 -14.297 16.969 1 95.56 246 ASN B CA 1
ATOM 4296 C C . ASN B 1 246 ? -6.719 -14.656 16 1 95.56 246 ASN B C 1
ATOM 4298 O O . ASN B 1 246 ? -7.887 -14.727 16.391 1 95.56 246 ASN B O 1
ATOM 4302 N N . TRP B 1 247 ? -6.336 -14.906 14.742 1 96.31 247 TRP B N 1
ATOM 4303 C CA . TRP B 1 247 ? -7.301 -15.312 13.734 1 96.31 247 TRP B CA 1
ATOM 4304 C C . TRP B 1 247 ? -6.703 -16.359 12.797 1 96.31 247 TRP B C 1
ATOM 4306 O O . TRP B 1 247 ? -7.328 -16.75 11.812 1 96.31 247 TRP B O 1
ATOM 4316 N N . THR B 1 248 ? -5.547 -16.844 13.133 1 95.5 248 THR B N 1
ATOM 4317 C CA . THR B 1 248 ? -4.809 -17.672 12.195 1 95.5 248 THR B CA 1
ATOM 4318 C C . THR B 1 248 ? -4.949 -19.156 12.57 1 95.5 248 THR B C 1
ATOM 4320 O O . THR B 1 248 ? -3.959 -19.891 12.586 1 95.5 248 THR B O 1
ATOM 4323 N N . GLN B 1 249 ? -6.094 -19.562 13.008 1 91.5 249 GLN B N 1
ATOM 4324 C CA . GLN B 1 249 ? -6.375 -20.984 13.062 1 91.5 249 GLN B CA 1
ATOM 4325 C C . GLN B 1 249 ? -6.477 -21.594 11.664 1 91.5 249 GLN B C 1
ATOM 4327 O O . GLN B 1 249 ? -7.504 -21.438 10.992 1 91.5 249 GLN B O 1
ATOM 4332 N N . THR B 1 250 ? -5.473 -22.281 11.273 1 88.5 250 THR B N 1
ATOM 4333 C CA . THR B 1 250 ? -5.289 -22.656 9.875 1 88.5 250 THR B CA 1
ATOM 4334 C C . THR B 1 250 ? -6.082 -23.922 9.547 1 88.5 250 THR B C 1
ATOM 4336 O O . THR B 1 250 ? -6.324 -24.75 10.422 1 88.5 250 THR B O 1
ATOM 4339 N N . PRO B 1 251 ? -6.562 -24.016 8.273 1 94.94 251 PRO B N 1
ATOM 4340 C CA . PRO B 1 251 ? -6.355 -23.094 7.156 1 94.94 251 PRO B CA 1
ATOM 4341 C C . PRO B 1 251 ? -7.25 -21.859 7.234 1 94.94 251 PRO B C 1
ATOM 4343 O O . PRO B 1 251 ? -8.391 -21.953 7.695 1 94.94 251 PRO B O 1
ATOM 4346 N N . VAL B 1 252 ? -6.688 -20.734 6.773 1 97.88 252 VAL B N 1
ATOM 4347 C CA . VAL B 1 252 ? -7.453 -19.5 6.871 1 97.88 252 VAL B CA 1
ATOM 4348 C C . VAL B 1 252 ? -7.348 -18.719 5.562 1 97.88 252 VAL B C 1
ATOM 4350 O O . VAL B 1 252 ? -6.363 -18.859 4.828 1 97.88 252 VAL B O 1
ATOM 4353 N N . ALA B 1 253 ? -8.336 -18.031 5.219 1 98.69 253 ALA B N 1
ATOM 4354 C CA . ALA B 1 253 ? -8.352 -17.109 4.086 1 98.69 253 ALA B CA 1
ATOM 4355 C C . ALA B 1 253 ? -8.789 -15.711 4.523 1 98.69 253 ALA B C 1
ATOM 4357 O O . ALA B 1 253 ? -9.555 -15.562 5.477 1 98.69 253 ALA B O 1
ATOM 4358 N N . VAL B 1 254 ? -8.305 -14.742 3.84 1 98.75 254 VAL B N 1
ATOM 4359 C CA . VAL B 1 254 ? -8.68 -13.359 4.137 1 98.75 254 VAL B CA 1
ATOM 4360 C C . VAL B 1 254 ? -9.219 -12.688 2.877 1 98.75 254 VAL B C 1
ATOM 4362 O O . VAL B 1 254 ? -8.617 -12.797 1.803 1 98.75 254 VAL B O 1
ATOM 4365 N N . VAL B 1 255 ? -10.344 -12 3.047 1 98.88 255 VAL B N 1
ATOM 4366 C CA . VAL B 1 255 ? -10.93 -11.242 1.944 1 98.88 255 VAL B CA 1
ATOM 4367 C C . VAL B 1 255 ? -10.578 -9.766 2.088 1 98.88 255 VAL B C 1
ATOM 4369 O O . VAL B 1 255 ? -10.742 -9.188 3.164 1 98.88 255 VAL B O 1
ATOM 4372 N N . ILE B 1 256 ? -10.07 -9.156 1.027 1 98.56 256 ILE B N 1
ATOM 4373 C CA . ILE B 1 256 ? -9.828 -7.715 0.939 1 98.56 256 ILE B CA 1
ATOM 4374 C C . ILE B 1 256 ? -10.805 -7.094 -0.059 1 98.56 256 ILE B C 1
ATOM 4376 O O . ILE B 1 256 ? -10.883 -7.523 -1.213 1 98.56 256 ILE B O 1
ATOM 4380 N N . GLY B 1 257 ? -11.523 -6.109 0.402 1 97.56 257 GLY B N 1
ATOM 4381 C CA . GLY B 1 257 ? -12.484 -5.434 -0.449 1 97.56 257 GLY B CA 1
ATOM 4382 C C . GLY B 1 257 ? -11.859 -4.414 -1.377 1 97.56 257 GLY B C 1
ATOM 4383 O O . GLY B 1 257 ? -10.797 -3.861 -1.07 1 97.56 257 GLY B O 1
ATOM 4384 N N . GLY B 1 258 ? -12.547 -4.145 -2.471 1 94.38 258 GLY B N 1
ATOM 4385 C CA . GLY B 1 258 ? -12.086 -3.186 -3.461 1 94.38 258 GLY B CA 1
ATOM 4386 C C . GLY B 1 258 ? -12.242 -1.744 -3.016 1 94.38 258 GLY B C 1
ATOM 4387 O O . GLY B 1 258 ? -12.891 -1.468 -2.006 1 94.38 258 GLY B O 1
ATOM 4388 N N . GLU B 1 259 ? -11.703 -0.764 -3.787 1 87.81 259 GLU B N 1
ATOM 4389 C CA . GLU B 1 259 ? -11.609 0.659 -3.479 1 87.81 259 GLU B CA 1
ATOM 4390 C C . GLU B 1 259 ? -12.977 1.331 -3.535 1 87.81 259 GLU B C 1
ATOM 4392 O O . GLU B 1 259 ? -13.273 2.217 -2.73 1 87.81 259 GLU B O 1
ATOM 4397 N N . THR B 1 260 ? -13.766 0.836 -4.414 1 84.12 260 THR B N 1
ATOM 4398 C CA . THR B 1 260 ? -15 1.551 -4.711 1 84.12 260 THR B CA 1
ATOM 4399 C C . THR B 1 260 ? -16.156 1.007 -3.879 1 84.12 260 THR B C 1
ATOM 4401 O O . THR B 1 260 ? -16.922 1.775 -3.295 1 84.12 260 THR B O 1
ATOM 4404 N N . HIS B 1 261 ? -16.188 -0.306 -3.693 1 86.38 261 HIS B N 1
ATOM 4405 C CA . HIS B 1 261 ? -17.406 -0.889 -3.141 1 86.38 261 HIS B CA 1
ATOM 4406 C C . HIS B 1 261 ? -17.141 -1.536 -1.786 1 86.38 261 HIS B C 1
ATOM 4408 O O . HIS B 1 261 ? -18.078 -1.882 -1.065 1 86.38 261 HIS B O 1
ATOM 4414 N N . GLY B 1 262 ? -15.883 -1.625 -1.492 1 92.06 262 GLY B N 1
ATOM 4415 C CA . GLY B 1 262 ? -15.586 -2.34 -0.262 1 92.06 262 GLY B CA 1
ATOM 4416 C C . GLY B 1 262 ? -15.93 -3.816 -0.331 1 92.06 262 GLY B C 1
ATOM 4417 O O . GLY B 1 262 ? -15.789 -4.445 -1.381 1 92.06 262 GLY B O 1
ATOM 4418 N N . LEU B 1 263 ? -16.297 -4.367 0.741 1 95 263 LEU B N 1
ATOM 4419 C CA . LEU B 1 263 ? -16.625 -5.789 0.812 1 95 263 LEU B CA 1
ATOM 4420 C C . LEU B 1 263 ? -18.016 -6.055 0.224 1 95 263 LEU B C 1
ATOM 4422 O O . LEU B 1 263 ? -18.969 -5.352 0.548 1 95 263 LEU B O 1
ATOM 4426 N N . SER B 1 264 ? -18.078 -7.031 -0.591 1 96 264 SER B N 1
ATOM 4427 C CA . SER B 1 264 ? -19.359 -7.43 -1.149 1 96 264 SER B CA 1
ATOM 4428 C C . SER B 1 264 ? -20.172 -8.242 -0.144 1 96 264 SER B C 1
ATOM 4430 O O . SER B 1 264 ? -19.609 -8.852 0.769 1 96 264 SER B O 1
ATOM 4432 N N . PRO B 1 265 ? -21.469 -8.266 -0.322 1 95.25 265 PRO B N 1
ATOM 4433 C CA . PRO B 1 265 ? -22.312 -9.133 0.511 1 95.25 265 PRO B CA 1
ATOM 4434 C C . PRO B 1 265 ? -21.906 -10.602 0.424 1 95.25 265 PRO B C 1
ATOM 4436 O O . PRO B 1 265 ? -22 -11.328 1.416 1 95.25 265 PRO B O 1
ATOM 4439 N N . ASP B 1 266 ? -21.453 -11.047 -0.735 1 96.88 266 ASP B N 1
ATOM 4440 C CA . ASP B 1 266 ? -21.016 -12.422 -0.927 1 96.88 266 ASP B CA 1
ATOM 4441 C C . ASP B 1 266 ? -19.812 -12.742 -0.051 1 96.88 266 ASP B C 1
ATOM 4443 O O . ASP B 1 266 ? -19.688 -13.852 0.482 1 96.88 266 ASP B O 1
ATOM 4447 N N . ALA B 1 267 ? -18.938 -11.773 0.051 1 97.56 267 ALA B N 1
ATOM 4448 C CA . ALA B 1 267 ? -17.75 -11.945 0.904 1 97.56 267 ALA B CA 1
ATOM 4449 C C . ALA B 1 267 ? -18.156 -12.141 2.361 1 97.56 267 ALA B C 1
ATOM 4451 O O . ALA B 1 267 ? -17.641 -13.023 3.045 1 97.56 267 ALA B O 1
ATOM 4452 N N . ILE B 1 268 ? -19.109 -11.32 2.818 1 96.75 268 ILE B N 1
ATOM 4453 C CA . ILE B 1 268 ? -19.578 -11.375 4.195 1 96.75 268 ILE B CA 1
ATOM 4454 C C . ILE B 1 268 ? -20.297 -12.703 4.441 1 96.75 268 ILE B C 1
ATOM 4456 O O . ILE B 1 268 ? -20.109 -13.336 5.484 1 96.75 268 ILE B O 1
ATOM 4460 N N . GLN B 1 269 ? -21.062 -13.125 3.482 1 96.88 269 GLN B N 1
ATOM 4461 C CA . GLN B 1 269 ? -21.781 -14.391 3.58 1 96.88 269 GLN B CA 1
ATOM 4462 C C . GLN B 1 269 ? -20.797 -15.562 3.678 1 96.88 269 GLN B C 1
ATOM 4464 O O . GLN B 1 269 ? -21.016 -16.484 4.461 1 96.88 269 GLN B O 1
ATOM 4469 N N . LEU B 1 270 ? -19.766 -15.523 2.869 1 97.5 270 LEU B N 1
ATOM 4470 C CA . LEU B 1 270 ? -18.75 -16.578 2.902 1 97.5 270 LEU B CA 1
ATOM 4471 C C . LEU B 1 270 ? -18.062 -16.625 4.258 1 97.5 270 LEU B C 1
ATOM 4473 O O . LEU B 1 270 ? -17.812 -17.703 4.801 1 97.5 270 LEU B O 1
ATOM 4477 N N . ALA B 1 271 ? -17.734 -15.453 4.762 1 97.81 271 ALA B N 1
ATOM 4478 C CA . ALA B 1 271 ? -17.109 -15.391 6.086 1 97.81 271 ALA B CA 1
ATOM 4479 C C . ALA B 1 271 ? -18.031 -16 7.145 1 97.81 271 ALA B C 1
ATOM 4481 O O . ALA B 1 271 ? -17.578 -16.812 7.961 1 97.81 271 ALA B O 1
ATOM 4482 N N . ALA B 1 272 ? -19.281 -15.68 7.133 1 96.69 272 ALA B N 1
ATOM 4483 C CA . ALA B 1 272 ? -20.25 -16.188 8.102 1 96.69 272 ALA B CA 1
ATOM 4484 C C . ALA B 1 272 ? -20.391 -17.703 8 1 96.69 272 ALA B C 1
ATOM 4486 O O . ALA B 1 272 ? -20.391 -18.391 9.016 1 96.69 272 ALA B O 1
ATOM 4487 N N . SER B 1 273 ? -20.484 -18.172 6.793 1 95.88 273 SER B N 1
ATOM 4488 C CA . SER B 1 273 ? -20.766 -19.578 6.559 1 95.88 273 SER B CA 1
ATOM 4489 C C . SER B 1 273 ? -19.562 -20.453 6.957 1 95.88 273 SER B C 1
ATOM 4491 O O . SER B 1 273 ? -19.719 -21.641 7.215 1 95.88 273 SER B O 1
ATOM 4493 N N . THR B 1 274 ? -18.375 -19.844 7.082 1 97.06 274 THR B N 1
ATOM 4494 C CA . THR B 1 274 ? -17.172 -20.609 7.402 1 97.06 274 THR B CA 1
ATOM 4495 C C . THR B 1 274 ? -16.719 -20.344 8.836 1 97.06 274 THR B C 1
ATOM 4497 O O . THR B 1 274 ? -15.641 -20.781 9.25 1 97.06 274 THR B O 1
ATOM 4500 N N . GLY B 1 275 ? -17.484 -19.562 9.539 1 95.69 275 GLY B N 1
ATOM 4501 C CA . GLY B 1 275 ? -17.125 -19.234 10.914 1 95.69 275 GLY B CA 1
ATOM 4502 C C . GLY B 1 275 ? -15.961 -18.266 11.016 1 95.69 275 GLY B C 1
ATOM 4503 O O . GLY B 1 275 ? -15.211 -18.297 11.992 1 95.69 275 GLY B O 1
ATOM 4504 N N . GLY B 1 276 ? -15.805 -17.438 9.977 1 96.75 276 GLY B N 1
ATOM 4505 C CA . GLY B 1 276 ? -14.734 -16.453 9.961 1 96.75 276 GLY B CA 1
ATOM 4506 C C . GLY B 1 276 ? -15.047 -15.219 10.789 1 96.75 276 GLY B C 1
ATOM 4507 O O . GLY B 1 276 ? -16.031 -15.188 11.523 1 96.75 276 GLY B O 1
ATOM 4508 N N . LYS B 1 277 ? -14.117 -14.25 10.727 1 96.94 277 LYS B N 1
ATOM 4509 C CA . LYS B 1 277 ? -14.227 -13.023 11.516 1 96.94 277 LYS B CA 1
ATOM 4510 C C . LYS B 1 277 ? -14.016 -11.789 10.648 1 96.94 277 LYS B C 1
ATOM 4512 O O . LYS B 1 277 ? -13.438 -11.875 9.562 1 96.94 277 LYS B O 1
ATOM 4517 N N . ARG B 1 278 ? -14.586 -10.727 11.195 1 97.12 278 ARG B N 1
ATOM 4518 C CA . ARG B 1 278 ? -14.18 -9.422 10.688 1 97.12 278 ARG B CA 1
ATOM 4519 C C . ARG B 1 278 ? -12.906 -8.945 11.375 1 97.12 278 ARG B C 1
ATOM 4521 O O . ARG B 1 278 ? -12.875 -8.773 12.594 1 97.12 278 ARG B O 1
ATOM 4528 N N . LEU B 1 279 ? -11.875 -8.812 10.594 1 98.06 279 LEU B N 1
ATOM 4529 C CA . LEU B 1 279 ? -10.609 -8.312 11.125 1 98.06 279 LEU B CA 1
ATOM 4530 C C . LEU B 1 279 ? -10.531 -6.793 11 1 98.06 279 LEU B C 1
ATOM 4532 O O . LEU B 1 279 ? -10.312 -6.262 9.914 1 98.06 279 LEU B O 1
ATOM 4536 N N . VAL B 1 280 ? -10.633 -6.109 12.094 1 97.06 280 VAL B N 1
ATOM 4537 C CA . VAL B 1 280 ? -10.766 -4.656 12.109 1 97.06 280 VAL B CA 1
ATOM 4538 C C . VAL B 1 280 ? -9.383 -4.016 12.266 1 97.06 280 VAL B C 1
ATOM 4540 O O . VAL B 1 280 ? -8.641 -4.348 13.188 1 97.06 280 VAL B O 1
ATOM 4543 N N . ILE B 1 281 ? -9.016 -3.219 11.359 1 97.19 281 ILE B N 1
ATOM 4544 C CA . ILE B 1 281 ? -7.867 -2.326 11.492 1 97.19 281 ILE B CA 1
ATOM 4545 C C . ILE B 1 281 ? -8.32 -0.987 12.07 1 97.19 281 ILE B C 1
ATOM 4547 O O . ILE B 1 281 ? -8.992 -0.207 11.391 1 97.19 281 ILE B O 1
ATOM 4551 N N . PRO B 1 282 ? -8.023 -0.743 13.242 1 95.06 282 PRO B N 1
ATOM 4552 C CA . PRO B 1 282 ? -8.516 0.507 13.828 1 95.06 282 PRO B CA 1
ATOM 4553 C C . PRO B 1 282 ? -7.875 1.743 13.203 1 95.06 282 PRO B C 1
ATOM 4555 O O . PRO B 1 282 ? -6.645 1.836 13.125 1 95.06 282 PRO B O 1
ATOM 4558 N N . VAL B 1 283 ? -8.648 2.658 12.766 1 95.31 283 VAL B N 1
ATOM 4559 C CA . VAL B 1 283 ? -8.18 3.926 12.219 1 95.31 283 VAL B CA 1
ATOM 4560 C C . VAL B 1 283 ? -8.742 5.086 13.031 1 95.31 283 VAL B C 1
ATOM 4562 O O . VAL B 1 283 ? -9.766 4.941 13.703 1 95.31 283 VAL B O 1
ATOM 4565 N N . VAL B 1 284 ? -8.031 6.223 13 1 95.12 284 VAL B N 1
ATOM 4566 C CA . VAL B 1 284 ? -8.508 7.426 13.68 1 95.12 284 VAL B CA 1
ATOM 4567 C C . VAL B 1 284 ? -9.891 7.805 13.164 1 95.12 284 VAL B C 1
ATOM 4569 O O . VAL B 1 284 ? -10.148 7.758 11.953 1 95.12 284 VAL B O 1
ATOM 4572 N N . PRO B 1 285 ? -10.773 8.156 14.07 1 90.38 285 PRO B N 1
ATOM 4573 C CA . PRO B 1 285 ? -12.109 8.57 13.617 1 90.38 285 PRO B CA 1
ATOM 4574 C C . PRO B 1 285 ? -12.055 9.719 12.617 1 90.38 285 PRO B C 1
ATOM 4576 O O . PRO B 1 285 ? -11.266 10.656 12.781 1 90.38 285 PRO B O 1
ATOM 4579 N N . GLY B 1 286 ? -12.875 9.641 11.617 1 86.88 286 GLY B N 1
ATOM 4580 C CA . GLY B 1 286 ? -12.891 10.656 10.57 1 86.88 286 GLY B CA 1
ATOM 4581 C C . GLY B 1 286 ? -12.141 10.227 9.32 1 86.88 286 GLY B C 1
ATOM 4582 O O . GLY B 1 286 ? -12.383 10.766 8.234 1 86.88 286 GLY B O 1
ATOM 4583 N N . VAL B 1 287 ? -11.211 9.336 9.547 1 87.81 287 VAL B N 1
ATOM 4584 C CA . VAL B 1 287 ? -10.578 8.727 8.383 1 87.81 287 VAL B CA 1
ATOM 4585 C C . VAL B 1 287 ? -11.445 7.586 7.855 1 87.81 287 VAL B C 1
ATOM 4587 O O . VAL B 1 287 ? -11.812 6.676 8.609 1 87.81 287 VAL B O 1
ATOM 4590 N N . ASP B 1 288 ? -11.93 7.648 6.637 1 82.56 288 ASP B N 1
ATOM 4591 C CA . ASP B 1 288 ? -12.883 6.703 6.07 1 82.56 288 ASP B CA 1
ATOM 4592 C C . ASP B 1 288 ? -12.305 5.293 6.027 1 82.56 288 ASP B C 1
ATOM 4594 O O . ASP B 1 288 ? -12.914 4.348 6.531 1 82.56 288 ASP B O 1
ATOM 4598 N N . SER B 1 289 ? -11.406 5.02 5.188 1 91 289 SER B N 1
ATOM 4599 C CA . SER B 1 289 ? -10.805 3.699 5.043 1 91 289 SER B CA 1
ATOM 4600 C C . SER B 1 289 ? -9.367 3.801 4.543 1 91 289 SER B C 1
ATOM 4602 O O . SER B 1 289 ? -8.914 4.875 4.141 1 91 289 SER B O 1
ATOM 4604 N N . LEU B 1 290 ? -8.695 2.732 4.812 1 95.69 290 LEU B N 1
ATOM 4605 C CA . LEU B 1 290 ? -7.355 2.635 4.238 1 95.69 290 LEU B CA 1
ATOM 4606 C C . LEU B 1 290 ? -7.422 2.176 2.785 1 95.69 290 LEU B C 1
ATOM 4608 O O . LEU B 1 290 ? -8.461 1.707 2.324 1 95.69 290 LEU B O 1
ATOM 4612 N N . ASN B 1 291 ? -6.359 2.479 2.078 1 96.19 291 ASN B N 1
ATOM 4613 C CA . ASN B 1 291 ? -6.176 1.885 0.758 1 96.19 291 ASN B CA 1
ATOM 4614 C C . ASN B 1 291 ? -6.207 0.36 0.82 1 96.19 291 ASN B C 1
ATOM 4616 O O . ASN B 1 291 ? -5.641 -0.24 1.736 1 96.19 291 ASN B O 1
ATOM 4620 N N . SER B 1 292 ? -6.871 -0.25 -0.159 1 97.69 292 SER B N 1
ATOM 4621 C CA . SER B 1 292 ? -7.07 -1.695 -0.153 1 97.69 292 SER B CA 1
ATOM 4622 C C . SER B 1 292 ? -5.742 -2.436 -0.049 1 97.69 292 SER B C 1
ATOM 4624 O O . SER B 1 292 ? -5.637 -3.436 0.664 1 97.69 292 SER B O 1
ATOM 4626 N N . ALA B 1 293 ? -4.73 -1.966 -0.766 1 98.44 293 ALA B N 1
ATOM 4627 C CA . ALA B 1 293 ? -3.434 -2.639 -0.753 1 98.44 293 ALA B CA 1
ATOM 4628 C C . ALA B 1 293 ? -2.762 -2.508 0.611 1 98.44 293 ALA B C 1
ATOM 4630 O O . ALA B 1 293 ? -2.1 -3.439 1.075 1 98.44 293 ALA B O 1
ATOM 4631 N N . ILE B 1 294 ? -2.963 -1.354 1.271 1 98.38 294 ILE B N 1
ATOM 4632 C CA . ILE B 1 294 ? -2.408 -1.132 2.602 1 98.38 294 ILE B CA 1
ATOM 4633 C C . ILE B 1 294 ? -3.07 -2.076 3.602 1 98.38 294 ILE B C 1
ATOM 4635 O O . ILE B 1 294 ? -2.389 -2.713 4.41 1 98.38 294 ILE B O 1
ATOM 4639 N N . ALA B 1 295 ? -4.414 -2.146 3.514 1 98.31 295 ALA B N 1
ATOM 4640 C CA . ALA B 1 295 ? -5.148 -3.047 4.395 1 98.31 295 ALA B CA 1
ATOM 4641 C C . ALA B 1 295 ? -4.684 -4.488 4.219 1 98.31 295 ALA B C 1
ATOM 4643 O O . ALA B 1 295 ? -4.469 -5.203 5.199 1 98.31 295 ALA B O 1
ATOM 4644 N N . ALA B 1 296 ? -4.512 -4.898 2.982 1 98.69 296 ALA B N 1
ATOM 4645 C CA . ALA B 1 296 ? -4.027 -6.242 2.691 1 98.69 296 ALA B CA 1
ATOM 4646 C C . ALA B 1 296 ? -2.662 -6.488 3.33 1 98.69 296 ALA B C 1
ATOM 4648 O O . ALA B 1 296 ? -2.451 -7.512 3.984 1 98.69 296 ALA B O 1
ATOM 4649 N N . GLY B 1 297 ? -1.73 -5.504 3.131 1 98.62 297 GLY B N 1
ATOM 4650 C CA . GLY B 1 297 ? -0.399 -5.641 3.701 1 98.62 297 GLY B CA 1
ATOM 4651 C C . GLY B 1 297 ? -0.408 -5.773 5.211 1 98.62 297 GLY B C 1
ATOM 4652 O O . GLY B 1 297 ? 0.26 -6.652 5.766 1 98.62 297 GLY B O 1
ATOM 4653 N N . ILE B 1 298 ? -1.202 -4.953 5.891 1 98.69 298 ILE B N 1
ATOM 4654 C CA . ILE B 1 298 ? -1.282 -4.945 7.348 1 98.69 298 ILE B CA 1
ATOM 4655 C C . ILE B 1 298 ? -1.796 -6.297 7.844 1 98.69 298 ILE B C 1
ATOM 4657 O O . ILE B 1 298 ? -1.189 -6.914 8.727 1 98.69 298 ILE B O 1
ATOM 4661 N N . VAL B 1 299 ? -2.852 -6.836 7.219 1 98.62 299 VAL B N 1
ATOM 4662 C CA . VAL B 1 299 ? -3.5 -8.055 7.688 1 98.62 299 VAL B CA 1
ATOM 4663 C C . VAL B 1 299 ? -2.619 -9.266 7.371 1 98.62 299 VAL B C 1
ATOM 4665 O O . VAL B 1 299 ? -2.445 -10.148 8.211 1 98.62 299 VAL B O 1
ATOM 4668 N N . LEU B 1 300 ? -2.033 -9.289 6.215 1 98.69 300 LEU B N 1
ATOM 4669 C CA . LEU B 1 300 ? -1.233 -10.438 5.797 1 98.69 300 LEU B CA 1
ATOM 4670 C C . LEU B 1 300 ? 0.024 -10.562 6.652 1 98.69 300 LEU B C 1
ATOM 4672 O O . LEU B 1 300 ? 0.381 -11.664 7.082 1 98.69 300 LEU B O 1
ATOM 4676 N N . PHE B 1 301 ? 0.681 -9.469 6.973 1 98.5 301 PHE B N 1
ATOM 4677 C CA . PHE B 1 301 ? 1.928 -9.555 7.723 1 98.5 301 PHE B CA 1
ATOM 4678 C C . PHE B 1 301 ? 1.654 -9.781 9.203 1 98.5 301 PHE B C 1
ATOM 4680 O O . PHE B 1 301 ? 2.469 -10.383 9.906 1 98.5 301 PHE B O 1
ATOM 4687 N N . GLU B 1 302 ? 0.471 -9.312 9.648 1 98.25 302 GLU B N 1
ATOM 4688 C CA . GLU B 1 302 ? 0.037 -9.75 10.969 1 98.25 302 GLU B CA 1
ATOM 4689 C C . GLU B 1 302 ? -0.211 -11.258 11 1 98.25 302 GLU B C 1
ATOM 4691 O O . GLU B 1 302 ? 0.17 -11.93 11.961 1 98.25 302 GLU B O 1
ATOM 4696 N N . GLY B 1 303 ? -0.863 -11.789 9.961 1 97.88 303 GLY B N 1
ATOM 4697 C CA . GLY B 1 303 ? -1.045 -13.227 9.859 1 97.88 303 GLY B CA 1
ATOM 4698 C C . GLY B 1 303 ? 0.261 -13.992 9.883 1 97.88 303 GLY B C 1
ATOM 4699 O O . GLY B 1 303 ? 0.379 -15.008 10.578 1 97.88 303 GLY B O 1
ATOM 4700 N N . ARG B 1 304 ? 1.198 -13.5 9.141 1 97.06 304 ARG B N 1
ATOM 4701 C CA . ARG B 1 304 ? 2.52 -14.117 9.125 1 97.06 304 ARG B CA 1
ATOM 4702 C C . ARG B 1 304 ? 3.146 -14.117 10.516 1 97.06 304 ARG B C 1
ATOM 4704 O O . ARG B 1 304 ? 3.678 -15.133 10.969 1 97.06 304 ARG B O 1
ATOM 4711 N N . ARG B 1 305 ? 3.094 -13.008 11.203 1 96.31 305 ARG B N 1
ATOM 4712 C CA . ARG B 1 305 ? 3.633 -12.898 12.555 1 96.31 305 ARG B CA 1
ATOM 4713 C C . ARG B 1 305 ? 2.988 -13.914 13.492 1 96.31 305 ARG B C 1
ATOM 4715 O O . ARG B 1 305 ? 3.684 -14.609 14.234 1 96.31 305 ARG B O 1
ATOM 4722 N N . GLN B 1 306 ? 1.669 -14.023 13.422 1 96.81 306 GLN B N 1
ATOM 4723 C CA . GLN B 1 306 ? 0.936 -14.922 14.312 1 96.81 306 GLN B CA 1
ATOM 4724 C C . GLN B 1 306 ? 1.299 -16.375 14.039 1 96.81 306 GLN B C 1
ATOM 4726 O O . GLN B 1 306 ? 1.49 -17.156 14.977 1 96.81 306 GLN B O 1
ATOM 4731 N N . LEU B 1 307 ? 1.396 -16.734 12.812 1 95.75 307 LEU B N 1
ATOM 4732 C CA . LEU B 1 307 ? 1.68 -18.109 12.438 1 95.75 307 LEU B CA 1
ATOM 4733 C C . LEU B 1 307 ? 3.115 -18.484 12.789 1 95.75 307 LEU B C 1
ATOM 4735 O O . LEU B 1 307 ? 3.377 -19.609 13.227 1 95.75 307 LEU B O 1
ATOM 4739 N N . GLN B 1 308 ? 4.008 -17.562 12.578 1 89.81 308 GLN B N 1
ATOM 4740 C CA . GLN B 1 308 ? 5.402 -17.828 12.922 1 89.81 308 GLN B CA 1
ATOM 4741 C C . GLN B 1 308 ? 5.59 -17.969 14.43 1 89.81 308 GLN B C 1
ATOM 4743 O O . GLN B 1 308 ? 6.395 -18.781 14.891 1 89.81 308 GLN B O 1
ATOM 4748 N N . TRP B 1 309 ? 4.867 -17.172 15.172 1 89.12 309 TRP B N 1
ATOM 4749 C CA . TRP B 1 309 ? 4.91 -17.266 16.625 1 89.12 309 TRP B CA 1
ATOM 4750 C C . TRP B 1 309 ? 4.402 -18.609 17.109 1 89.12 309 TRP B C 1
ATOM 4752 O O . TRP B 1 309 ? 4.973 -19.203 18.031 1 89.12 309 TRP B O 1
ATOM 4762 N N . ARG B 1 310 ? 3.418 -19.094 16.516 1 87.19 310 ARG B N 1
ATOM 4763 C CA . ARG B 1 310 ? 2.846 -20.375 16.875 1 87.19 310 ARG B CA 1
ATOM 4764 C C . ARG B 1 310 ? 3.816 -21.516 16.578 1 87.19 310 ARG B C 1
ATOM 4766 O O . ARG B 1 310 ? 3.945 -22.453 17.359 1 87.19 310 ARG B O 1
ATOM 4773 N N . HIS B 1 311 ? 4.422 -21.422 15.484 1 84 311 HIS B N 1
ATOM 4774 C CA . HIS B 1 311 ? 5.402 -22.438 15.109 1 84 311 HIS B CA 1
ATOM 4775 C C . HIS B 1 311 ? 6.559 -22.484 16.109 1 84 311 HIS B C 1
ATOM 4777 O O . HIS B 1 311 ? 7.051 -23.562 16.453 1 84 311 HIS B O 1
ATOM 4783 N N . LYS B 1 312 ? 6.93 -21.344 16.562 1 82.38 312 LYS B N 1
ATOM 4784 C CA . LYS B 1 312 ? 8.016 -21.266 17.547 1 82.38 312 LYS B CA 1
ATOM 4785 C C . LYS B 1 312 ? 7.602 -21.875 18.875 1 82.38 312 LYS B C 1
ATOM 4787 O O . LYS B 1 312 ? 8.398 -22.547 19.531 1 82.38 312 LYS B O 1
ATOM 4792 N N . GLN B 1 313 ? 6.422 -21.641 19.234 1 82.19 313 GLN B N 1
ATOM 4793 C CA . GLN B 1 313 ? 5.918 -22.203 20.484 1 82.19 313 GLN B CA 1
ATOM 4794 C C . GLN B 1 313 ? 5.805 -23.719 20.422 1 82.19 313 GLN B C 1
ATOM 4796 O O . GLN B 1 313 ? 6.109 -24.422 21.391 1 82.19 313 GLN B O 1
ATOM 4801 N N . GLU B 1 314 ? 5.379 -24.141 19.281 1 79.94 314 GLU B N 1
ATOM 4802 C CA . GLU B 1 314 ? 5.242 -25.578 19.094 1 79.94 314 GLU B CA 1
ATOM 4803 C C . GLU B 1 314 ? 6.605 -26.266 19.062 1 79.94 314 GLU B C 1
ATOM 4805 O O . GLU B 1 314 ? 6.766 -27.359 19.609 1 79.94 314 GLU B O 1
ATOM 4810 N N . ASP B 1 315 ? 7.562 -25.609 18.516 1 78.56 315 ASP B N 1
ATOM 4811 C CA . ASP B 1 315 ? 8.914 -26.156 18.484 1 78.56 315 ASP B CA 1
ATOM 4812 C C . ASP B 1 315 ? 9.531 -26.188 19.875 1 78.56 315 ASP B C 1
ATOM 4814 O O . ASP B 1 315 ? 10.242 -27.125 20.234 1 78.56 315 ASP B O 1
ATOM 4818 N N . GLU B 1 316 ? 9.258 -25.141 20.625 1 74.94 316 GLU B N 1
ATOM 4819 C CA . GLU B 1 316 ? 9.773 -25.062 21.984 1 74.94 316 GLU B CA 1
ATOM 4820 C C . GLU B 1 316 ? 9.102 -26.094 22.891 1 74.94 316 GLU B C 1
ATOM 4822 O O . GLU B 1 316 ? 9.727 -26.641 23.797 1 74.94 316 GLU B O 1
ATOM 4827 N N . SER B 1 317 ? 7.859 -26.281 22.609 1 74.5 317 SER B N 1
ATOM 4828 C CA . SER B 1 317 ? 7.117 -27.266 23.406 1 74.5 317 SER B CA 1
ATOM 4829 C C . SER B 1 317 ? 7.582 -28.688 23.094 1 74.5 317 SER B C 1
ATOM 4831 O O . SER B 1 317 ? 7.547 -29.547 23.969 1 74.5 317 SER B O 1
ATOM 4833 N N . GLN B 1 318 ? 7.941 -28.875 21.938 1 66.12 318 GLN B N 1
ATOM 4834 C CA . GLN B 1 318 ? 8.445 -30.188 21.562 1 66.12 318 GLN B CA 1
ATOM 4835 C C . GLN B 1 318 ? 9.844 -30.422 22.109 1 66.12 318 GLN B C 1
ATOM 4837 O O . GLN B 1 318 ? 10.242 -31.562 22.344 1 66.12 318 GLN B O 1
ATOM 4842 N N . LYS B 1 319 ? 10.547 -29.484 22.281 1 66.19 319 LYS B N 1
ATOM 4843 C CA . LYS B 1 319 ? 11.898 -29.625 22.812 1 66.19 319 LYS B CA 1
ATOM 4844 C C . LYS B 1 319 ? 11.867 -29.844 24.328 1 66.19 319 LYS B C 1
ATOM 4846 O O . LYS B 1 319 ? 12.75 -30.5 24.875 1 66.19 319 LYS B O 1
ATOM 4851 N N . PHE B 1 320 ? 10.953 -29.219 25.109 1 60 320 PHE B N 1
ATOM 4852 C CA . PHE B 1 320 ? 10.867 -29.438 26.547 1 60 320 PHE B CA 1
ATOM 4853 C C . PHE B 1 320 ? 9.547 -30.125 26.922 1 60 320 PHE B C 1
ATOM 4855 O O . PHE B 1 320 ? 8.594 -29.453 27.328 1 60 320 PHE B O 1
ATOM 4862 N N . PRO B 1 321 ? 9.531 -31.344 26.547 1 53.91 321 PRO B N 1
ATOM 4863 C CA . PRO B 1 321 ? 8.305 -32.062 26.938 1 53.91 321 PRO B CA 1
ATOM 4864 C C . PRO B 1 321 ? 8.023 -31.984 28.438 1 53.91 321 PRO B C 1
ATOM 4866 O O . PRO B 1 321 ? 8.953 -31.953 29.234 1 53.91 321 PRO B O 1
ATOM 4869 N N . VAL B 1 322 ? 6.906 -31.312 28.906 1 43.34 322 VAL B N 1
ATOM 4870 C CA . VAL B 1 322 ? 6.531 -31.406 30.312 1 43.34 322 VAL B CA 1
ATOM 4871 C C . VAL B 1 322 ? 6.719 -32.844 30.812 1 43.34 322 VAL B C 1
ATOM 4873 O O . VAL B 1 322 ? 6.125 -33.781 30.266 1 43.34 322 VAL B O 1
ATOM 4876 N N . VAL B 1 323 ? 7.824 -33 31.406 1 43.09 323 VAL B N 1
ATOM 4877 C CA . VAL B 1 323 ? 7.957 -34.188 32.219 1 43.09 323 VAL B CA 1
ATOM 4878 C C . VAL B 1 323 ? 6.758 -34.312 33.156 1 43.09 323 VAL B C 1
ATOM 4880 O O . VAL B 1 323 ? 6.539 -33.438 34.031 1 43.09 323 VAL B O 1
ATOM 4883 N N . GLY B 1 324 ? 5.598 -34.562 32.531 1 31.38 324 GLY B N 1
ATOM 4884 C CA . GLY B 1 324 ? 4.758 -35.25 33.5 1 31.38 324 GLY B CA 1
ATOM 4885 C C . GLY B 1 324 ? 5.273 -36.656 33.844 1 31.38 324 GLY B C 1
ATOM 4886 O O . GLY B 1 324 ? 5.984 -37.25 33.031 1 31.38 324 GLY B O 1
#

InterPro domains:
  IPR001537 tRNA/rRNA methyltransferase, SpoU type [PF00588] (105-185)
  IPR001537 tRNA/rRNA methyltransferase, SpoU type [PF00588] (215-301)
  IPR013123 RNA 2-O ribose methyltransferase, substrate binding [SM00967] (19-90)
  IPR029026 tRNA (guanine-N1-)-methyltransferase, N-terminal [G3DSA:3.40.1280.10] (100-312)
  IPR029028 Alpha/beta knot methyltransferases [SSF75217] (95-311)
  IPR029064 Ribosomal protein eL30-like superfamily [G3DSA:3.30.1330.30] (1-88)
  IPR029064 Ribosomal protein eL30-like superfamily [SSF55315] (7-88)
  IPR051259 Ribosomal RNA Methyltransferase [PTHR43191] (2-311)
  IPR053888 MRM3-like, substrate binding domain [PF22435] (7-82)

Organism: Herpetotheres cachinnans (NCBI:txid56343)